Protein 5E2G (pdb70)

Sequence (666 aa):
NADDLRDTVTRQIAPLKQYAIPGAIGIVADGKPYVFDYGVSKQTGKPVTGDTLFEIGSSVSKTLTATLASDAQEGGELSLADPAGKYLPELQGKPFGVVTLLQLGTHTPGGTRDDAGLIRYLDAWRPAYAPGTHRKYSNVAIGLGWWLTAKAHQDFATLEQQRLFPAIGTHTYINVPAARADYAQGYTKDGKPVRTEGLWQPAYGVRTTAADLLRFVQANGIHTAPRLQRAIERTHTGYFRAGPLTQDLIWEQYPYPVALPTLLAGNAPKLFDAVPASAIQPPLAPNPATWINKTGSTGGFSTYVAFVPAKRIGIVLANGNVPIEERVKAAYRILGSLNADDLRDTVTRQIAPLKQYAIPGAIGIVADGKPYVFDYGVSKQTGKPVTGDTLFEIGSSVSKTLTATLASDAQEGGELSLADPAGKYLPELQGKPFGVVTLLQLGTHTPGGTRDDAGLIRYLDAWRPAYAPGTHRKYIGLGWLTAKAHQDFATLEQRLFPAIGTHTYINVPAARADYAQGYTKDGKPVRTEGLWQPAYGVRTTAADLLRFVQANGIHTAPRLQRAIERTHTGYFRAGPLTQDLIWEQYPYPVALPTLLAGNAPKLFDAVPASAIQPPLAPNPATWINKTGSTGGFSTYVAFVPAKRIGIVLANGNVPIEERVKAAYRILGSL

B-factor: mean 28.49, std 15.23, range [10.94, 142.74]

Solvent-accessible surface area: 27175 Å² total

Secondary structure (DSSP, 8-state):
-HHHHHHHHHHHHTT--TT-----EEEEETTEEEEE-----TTT-PPP-TT-BEE-GGGHHHHHHHHHHHHHHTTS--TT-BHHHHSGGGTTSGGGG-BHHHHHTT-SS----HHHHHHHHHH---SS-TTSEE---HHHH--HHHHHH----TTT---SHHHHH----BSS--TT---BPPEE-TTS-EE-----HHHHH--EE-HHHHHHHHHH------HHHHHHHHHTT-EEEEETTEEE-SS-EEEESS--HHHHHHHTS----S-EEEEEEEEEEP--SSEEEEEEEE-SS-EEEEEEEGGGTEEE--BSS---HHHHHHHHHHHHHH-/-HHHHHHHHHHHHTT--TT-----EEEEESS-EEEE-----TTT-PPP-TT-BEE-GGGHHHHHHHHHHHHHHTTS--TT-BGGGTSGGGTTSTGGG-BHHHHHTT-SS----HHHHHHHHHH---SS-TTSEE-----HHHHHH----TTT---SHHHHH----BSS--TT---BPPEE-SS--EE-----HHHHH--EE-HHHHHHHHHH------HHHHHHHHHTT-EEEEETTEEE-SS-EEEESSPPHHHHHHHTS----S-EE-EEEEEEEPP-SSEEEEEEEE-SS-EEEEEEETTTTEEE--BSS---HHHHHHHHHHHHHH-

Nearest PDB structures (foldseek):
  5e2g-assembly1_A  TM=9.999E-01  e=1.727E-62  Burkholderia cenocepacia J2315
  6k8x-assembly1_A  TM=9.722E-01  e=2.130E-38  Klebsiella pneumoniae
  5evi-assembly3_C  TM=9.721E-01  e=1.603E-37  Pseudomonas syringae pv. tomato str. DC3000
  3wrz-assembly3_C  TM=9.687E-01  e=4.717E-36  Chromohalobacter sp. 560
  8fqt-assembly2_A  TM=9.469E-01  e=2.215E-32  Acinetobacter baumannii

Foldseek 3Di:
DVVVLVVLLCVQVVVLCVQPFQWWKWKFALNDIDIDIDGAQPVVRHGQDQQAKFFQAQVLLLLLLLLLLLCVLVVLDDQQQQLCVLVVVCVVALRRRQGLQLLQQQFSADDPDVVVVVVVRRPDDGNGHGPWWHFQDLVSQLSQVSSCSSDHDSQCVLVPRQVLLNHNKHLDQDPVRVNYHWFAASVRHTDDDADVNSRRTRIMGGQVSVNSLVSLCVSPGDPSSSSSSLQQQWFFKDFPLWTTGRNKIKHFPPDDLVSVCVVQDVVSGPTTTIHTDVPIHRRDLRMWIKHWRDDRGKTWIWIDRNVSRMIMIITSHDRDPSSVSVSRVSSVVVD/DLVVLVCLLCVQVVVLVVQPFAWWKWKWDPNDIDMDIDHAPPVPRHGQDQLAKFFFFQVLQLLLQLLLLLCVLVVLDDQCQFCCVLVVLCPVALNRNQGLQLVLQQFSQDDADVVVVSVVSSVDDGPDHGPWWHAQHLSLVSSCSSPHDSQCVCVVRQVLLPHNKHLDHDPVSVSYGWFAASVRDTDDDDDVRSGRGRIIGGFVSVVSVVLLCVVDGDVSSSVSSLQQQWFFKDFPLWTGGSNKIKHFPVDDLVSLDVHQDVVSHDRTTIDTDVVIHRRDLRMWIKDWRDDRGKTKIKIDRNVSRIIMIITRHDSDRSSVSVSRVSSRVVD

Radius of gyration: 29.55 Å; Cα contacts (8 Å, |Δi|>4): 1437; chains: 2; bounding box: 46×76×80 Å

CATH classification: 3.40.710.10

InterPro domains:
  IPR001466 Beta-lactamase-related [PF00144] (38-382)
  IPR001586 Beta-lactamase, class-C active site [PS00336] (85-92)
  IPR012338 Beta-lactamase/transpeptidase-like [G3DSA:3.40.710.10] (28-388)
  IPR012338 Beta-lactamase/transpeptidase-like [SSF56601] (29-385)
  IPR050491 Beta-lactamase AmpC-like [PTHR46825] (3-380)
  IPR058136 Beta-lactamase AmpC [NF033085] (31-385)

Organism: Burkholderia cenocepacia (strain ATCC BAA-245 / DSM 16553 / LMG 16656 / NCTC 13227 / J2315 / CF5610) (NCBI:txid216591)

Structure (mmCIF, N/CA/C/O backbone):
data_5E2G
#
_entry.id   5E2G
#
_cell.length_a   85.965
_cell.length_b   85.965
_cell.length_c   90.399
_cell.angle_alpha   90.00
_cell.angle_beta   90.00
_cell.angle_gamma   120.00
#
_symmetry.space_group_name_H-M   'P 32'
#
loop_
_entity.id
_entity.type
_entity.pdbx_description
1 polymer Beta-lactamase
2 non-polymer 'THIOCYANATE ION'
3 non-polymer 'ACETIC ACID'
4 water water
#
loop_
_atom_site.group_PDB
_atom_site.id
_atom_site.type_symbol
_atom_site.label_atom_id
_atom_site.label_alt_id
_atom_site.label_comp_id
_atom_site.label_asym_id
_atom_site.label_entity_id
_atom_site.label_seq_id
_atom_site.pdbx_PDB_ins_code
_atom_site.Cartn_x
_atom_site.Cartn_y
_atom_site.Cartn_z
_atom_site.occupancy
_atom_site.B_iso_or_equiv
_atom_site.auth_seq_id
_atom_site.auth_comp_id
_atom_site.auth_asym_id
_atom_site.auth_atom_id
_atom_site.pdbx_PDB_model_num
ATOM 1 N N . ASN A 1 2 ? -21.590 36.588 -17.286 1.00 83.79 -1 ASN A N 1
ATOM 2 C CA . ASN A 1 2 ? -21.189 35.224 -16.958 1.00 82.48 -1 ASN A CA 1
ATOM 3 C C . ASN A 1 2 ? -21.558 34.855 -15.533 1.00 75.80 -1 ASN A C 1
ATOM 4 O O . ASN A 1 2 ? -22.467 34.054 -15.305 1.00 74.44 -1 ASN A O 1
ATOM 9 N N . ALA A 1 3 ? -20.824 35.440 -14.579 1.00 69.76 0 ALA A N 1
ATOM 10 C CA . ALA A 1 3 ? -21.110 35.218 -13.167 1.00 58.11 0 ALA A CA 1
ATOM 11 C C . ALA A 1 3 ? -22.567 35.512 -12.844 1.00 56.61 0 ALA A C 1
ATOM 12 O O . ALA A 1 3 ? -23.148 34.867 -11.968 1.00 57.58 0 ALA A O 1
ATOM 14 N N . ASP A 1 4 ? -23.172 36.475 -13.544 1.00 53.40 1 ASP A N 1
ATOM 15 C CA . ASP A 1 4 ? -24.603 36.718 -13.404 1.00 50.20 1 ASP A CA 1
ATOM 16 C C . ASP A 1 4 ? -25.408 35.510 -13.864 1.00 44.39 1 ASP A C 1
ATOM 17 O O . ASP A 1 4 ? -26.204 34.950 -13.102 1.00 44.86 1 ASP A O 1
ATOM 22 N N . ASP A 1 5 ? -25.219 35.103 -15.123 1.00 40.63 2 ASP A N 1
ATOM 23 C CA . ASP A 1 5 ? -25.909 33.923 -15.630 1.00 40.53 2 ASP A CA 1
ATOM 24 C C . ASP A 1 5 ? -25.587 32.700 -14.788 1.00 36.98 2 ASP A C 1
ATOM 25 O O . ASP A 1 5 ? -26.473 31.895 -14.476 1.00 33.78 2 ASP A O 1
ATOM 30 N N . LEU A 1 6 ? -24.318 32.553 -14.406 1.00 34.59 3 LEU A N 1
ATOM 31 C CA . LEU A 1 6 ? -23.921 31.403 -13.610 1.00 33.12 3 LEU A CA 1
ATOM 32 C C . LEU A 1 6 ? -24.608 31.410 -12.253 1.00 32.26 3 LEU A C 1
ATOM 33 O O . LEU A 1 6 ? -25.132 30.382 -11.810 1.00 31.73 3 LEU A O 1
ATOM 38 N N . ARG A 1 7 ? -24.635 32.562 -11.582 1.00 35.50 4 ARG A N 1
ATOM 39 C CA . ARG A 1 7 ? -25.274 32.609 -10.274 1.00 38.54 4 ARG A CA 1
ATOM 40 C C . ARG A 1 7 ? -26.764 32.322 -10.390 1.00 40.52 4 ARG A C 1
ATOM 41 O O . ARG A 1 7 ? -27.327 31.607 -9.553 1.00 41.65 4 ARG A O 1
ATOM 49 N N . ASP A 1 8 ? -27.414 32.853 -11.430 1.00 42.77 5 ASP A N 1
ATOM 50 C CA . ASP A 1 8 ? -28.832 32.574 -11.626 1.00 44.99 5 ASP A CA 1
ATOM 51 C C . ASP A 1 8 ? -29.071 31.085 -11.791 1.00 40.69 5 ASP A C 1
ATOM 52 O O . ASP A 1 8 ? -30.030 30.539 -11.235 1.00 42.03 5 ASP A O 1
ATOM 57 N N . THR A 1 9 ? -28.206 30.412 -12.551 1.00 38.06 6 THR A N 1
ATOM 58 C CA . THR A 1 9 ? -28.347 28.973 -12.742 1.00 38.36 6 THR A CA 1
ATOM 59 C C . THR A 1 9 ? -28.276 28.236 -11.410 1.00 37.47 6 THR A C 1
ATOM 60 O O . THR A 1 9 ? -29.085 27.340 -11.138 1.00 36.50 6 THR A O 1
ATOM 64 N N . VAL A 1 10 ? -27.307 28.598 -10.567 1.00 32.88 7 VAL A N 1
ATOM 65 C CA . VAL A 1 10 ? -27.194 27.959 -9.260 1.00 30.36 7 VAL A CA 1
ATOM 66 C C . VAL A 1 10 ? -28.412 28.288 -8.411 1.00 30.00 7 VAL A C 1
ATOM 67 O O . VAL A 1 10 ? -29.061 27.396 -7.849 1.00 30.50 7 VAL A O 1
ATOM 71 N N . THR A 1 11 ? -28.757 29.575 -8.338 1.00 30.86 8 THR A N 1
ATOM 72 C CA . THR A 1 11 ? -29.830 30.022 -7.456 1.00 33.93 8 THR A CA 1
ATOM 73 C C . THR A 1 11 ? -31.128 29.280 -7.734 1.00 34.91 8 THR A C 1
ATOM 74 O O . THR A 1 11 ? -31.841 28.895 -6.800 1.00 36.07 8 THR A O 1
ATOM 78 N N . ARG A 1 12 ? -31.444 29.053 -9.012 1.00 34.73 9 ARG A N 1
ATOM 79 C CA . ARG A 1 12 ? -32.686 28.374 -9.358 1.00 35.36 9 ARG A CA 1
ATOM 80 C C . ARG A 1 12 ? -32.743 26.958 -8.804 1.00 39.92 9 ARG A C 1
ATOM 81 O O . ARG A 1 12 ? -33.839 26.405 -8.664 1.00 43.11 9 ARG A O 1
ATOM 89 N N . GLN A 1 13 ? -31.596 26.359 -8.479 1.00 38.67 10 GLN A N 1
ATOM 90 C CA . GLN A 1 13 ? -31.588 25.056 -7.825 1.00 34.55 10 GLN A CA 1
ATOM 91 C C . GLN A 1 13 ? -31.516 25.174 -6.307 1.00 36.22 10 GLN A C 1
ATOM 92 O O . GLN A 1 13 ? -32.231 24.464 -5.590 1.00 38.52 10 GLN A O 1
ATOM 98 N N . ILE A 1 14 ? -30.677 26.078 -5.810 1.00 34.57 11 ILE A N 1
ATOM 99 C CA . ILE A 1 14 ? -30.334 26.089 -4.393 1.00 33.31 11 ILE A CA 1
ATOM 100 C C . ILE A 1 14 ? -31.422 26.757 -3.563 1.00 32.13 11 ILE A C 1
ATOM 101 O O . ILE A 1 14 ? -31.730 26.312 -2.450 1.00 28.81 11 ILE A O 1
ATOM 106 N N . ALA A 1 15 ? -32.017 27.830 -4.083 1.00 35.38 12 ALA A N 1
ATOM 107 C CA . ALA A 1 15 ? -33.056 28.534 -3.333 1.00 34.48 12 ALA A CA 1
ATOM 108 C C . ALA A 1 15 ? -34.234 27.637 -2.974 1.00 32.75 12 ALA A C 1
ATOM 109 O O . ALA A 1 15 ? -34.635 27.632 -1.796 1.00 32.06 12 ALA A O 1
ATOM 111 N N . PRO A 1 16 ? -34.824 26.861 -3.893 1.00 35.36 13 PRO A N 1
ATOM 112 C CA . PRO A 1 16 ? -35.915 25.971 -3.466 1.00 35.91 13 PRO A CA 1
ATOM 113 C C . PRO A 1 16 ? -35.433 24.866 -2.557 1.00 36.01 13 PRO A C 1
ATOM 114 O O . PRO A 1 16 ? -36.162 24.458 -1.646 1.00 37.93 13 PRO A O 1
ATOM 118 N N . LEU A 1 17 ? -34.214 24.374 -2.782 1.00 34.46 14 LEU A N 1
ATOM 119 C CA . LEU A 1 17 ? -33.631 23.377 -1.893 1.00 32.78 14 LEU A CA 1
ATOM 120 C C . LEU A 1 17 ? -33.562 23.889 -0.461 1.00 31.79 14 LEU A C 1
ATOM 121 O O . LEU A 1 17 ? -34.014 23.222 0.477 1.00 33.70 14 LEU A O 1
ATOM 134 N N . LYS A 1 19 ? -35.163 26.199 0.677 1.00 35.09 16 LYS A N 1
ATOM 135 C CA . LYS A 1 19 ? -36.544 26.448 1.064 1.00 37.76 16 LYS A CA 1
ATOM 136 C C . LYS A 1 19 ? -37.189 25.181 1.611 1.00 37.00 16 LYS A C 1
ATOM 137 O O . LYS A 1 19 ? -37.646 25.142 2.759 1.00 37.36 16 LYS A O 1
ATOM 143 N N . GLN A 1 20 ? -37.208 24.120 0.806 1.00 36.80 17 GLN A N 1
ATOM 144 C CA . GLN A 1 20 ? -37.949 22.925 1.190 1.00 35.71 17 GLN A CA 1
ATOM 145 C C . GLN A 1 20 ? -37.347 22.236 2.403 1.00 33.56 17 GLN A C 1
ATOM 146 O O . GLN A 1 20 ? -38.077 21.620 3.187 1.00 35.55 17 GLN A O 1
ATOM 152 N N . TYR A 1 21 ? -36.032 22.310 2.570 1.00 31.20 18 TYR A N 1
ATOM 153 C CA . TYR A 1 21 ? -35.360 21.621 3.657 1.00 27.20 18 TYR A CA 1
ATOM 154 C C . TYR A 1 21 ? -34.917 22.561 4.760 1.00 30.99 18 TYR A C 1
ATOM 155 O O . TYR A 1 21 ? -34.313 22.105 5.735 1.00 32.89 18 TYR A O 1
ATOM 164 N N . ALA A 1 22 ? -35.236 23.850 4.646 1.00 33.57 19 ALA A N 1
ATOM 165 C CA . ALA A 1 22 ? -34.968 24.822 5.700 1.00 34.91 19 ALA A CA 1
ATOM 166 C C . ALA A 1 22 ? -33.488 24.825 6.062 1.00 34.90 19 ALA A C 1
ATOM 167 O O . ALA A 1 22 ? -33.108 24.679 7.223 1.00 37.66 19 ALA A O 1
ATOM 169 N N . ILE A 1 23 ? -32.647 24.958 5.046 1.00 34.37 20 ILE A N 1
ATOM 170 C CA . ILE A 1 23 ? -31.206 25.089 5.234 1.00 32.21 20 ILE A CA 1
ATOM 171 C C . ILE A 1 23 ? -30.908 26.565 5.478 1.00 35.80 20 ILE A C 1
ATOM 172 O O . ILE A 1 23 ? -31.197 27.392 4.597 1.00 37.59 20 ILE A O 1
ATOM 177 N N . PRO A 1 24 ? -30.376 26.939 6.646 1.00 35.56 21 PRO A N 1
ATOM 178 C CA . PRO A 1 24 ? -30.054 28.358 6.877 1.00 32.26 21 PRO A CA 1
ATOM 179 C C . PRO A 1 24 ? -29.071 28.920 5.869 1.00 28.10 21 PRO A C 1
ATOM 180 O O . PRO A 1 24 ? -29.206 30.081 5.463 1.00 27.43 21 PRO A O 1
ATOM 184 N N . GLY A 1 25 ? -28.102 28.125 5.434 1.00 26.82 22 GLY A N 1
ATOM 185 C CA . GLY A 1 25 ? -27.080 28.639 4.549 1.00 29.65 22 GLY A CA 1
ATOM 186 C C . GLY A 1 25 ? -26.454 27.552 3.710 1.00 22.55 22 GLY A C 1
ATOM 187 O O . GLY A 1 25 ? -26.466 26.368 4.061 1.00 21.87 22 GLY A O 1
ATOM 196 N N . ALA A 1 27 ? -22.928 27.230 0.736 1.00 20.29 24 ALA A N 1
ATOM 197 C CA . ALA A 1 27 ? -21.869 27.791 -0.083 1.00 23.71 24 ALA A CA 1
ATOM 198 C C . ALA A 1 27 ? -21.666 26.865 -1.270 1.00 21.41 24 ALA A C 1
ATOM 199 O O . ALA A 1 27 ? -21.551 25.647 -1.096 1.00 19.06 24 ALA A O 1
ATOM 201 N N . ILE A 1 28 ? -21.662 27.439 -2.470 1.00 22.90 25 ILE A N 1
ATOM 202 C CA . ILE A 1 28 ? -21.595 26.684 -3.715 1.00 22.85 25 ILE A CA 1
ATOM 203 C C . ILE A 1 28 ? -20.334 27.101 -4.449 1.00 23.25 25 ILE A C 1
ATOM 204 O O . ILE A 1 28 ? -20.140 28.290 -4.724 1.00 28.23 25 ILE A O 1
ATOM 209 N N . GLY A 1 29 ? -19.491 26.134 -4.780 1.00 22.71 26 GLY A N 1
ATOM 210 C CA . GLY A 1 29 ? -18.309 26.364 -5.596 1.00 20.74 26 GLY A CA 1
ATOM 211 C C . GLY A 1 29 ? -18.518 25.753 -6.970 1.00 20.52 26 GLY A C 1
ATOM 212 O O . GLY A 1 29 ? -19.003 24.626 -7.084 1.00 20.70 26 GLY A O 1
ATOM 213 N N . ILE A 1 30 ? -18.152 26.506 -8.010 1.00 22.27 27 ILE A N 1
ATOM 214 C CA . ILE A 1 30 ? -18.293 26.083 -9.400 1.00 24.51 27 ILE A CA 1
ATOM 215 C C . ILE A 1 30 ? -16.969 26.299 -10.122 1.00 23.77 27 ILE A C 1
ATOM 216 O O . ILE A 1 30 ? -16.385 27.383 -10.046 1.00 24.42 27 ILE A O 1
ATOM 221 N N . VAL A 1 31 ? -16.504 25.272 -10.825 1.00 23.52 28 VAL A N 1
ATOM 222 C CA . VAL A 1 31 ? -15.460 25.402 -11.835 1.00 24.29 28 VAL A CA 1
ATOM 223 C C . VAL A 1 31 ? -16.148 25.354 -13.190 1.00 29.02 28 VAL A C 1
ATOM 224 O O . VAL A 1 31 ? -16.766 24.345 -13.547 1.00 28.04 28 VAL A O 1
ATOM 228 N N . ALA A 1 32 ? -16.068 26.448 -13.934 1.00 32.27 29 ALA A N 1
ATOM 229 C CA . ALA A 1 32 ? -16.699 26.550 -15.244 1.00 31.39 29 ALA A CA 1
ATOM 230 C C . ALA A 1 32 ? -15.586 26.854 -16.234 1.00 34.11 29 ALA A C 1
ATOM 231 O O . ALA A 1 32 ? -15.076 27.978 -16.272 1.00 33.40 29 ALA A O 1
ATOM 233 N N . ASP A 1 33 ? -15.198 25.837 -17.007 1.00 39.68 30 ASP A N 1
ATOM 234 C CA . ASP A 1 33 ? -14.066 25.928 -17.928 1.00 46.13 30 ASP A CA 1
ATOM 235 C C . ASP A 1 33 ? -12.783 26.303 -17.185 1.00 42.22 30 ASP A C 1
ATOM 236 O O . ASP A 1 33 ? -12.002 27.139 -17.637 1.00 42.28 30 ASP A O 1
ATOM 241 N N . GLY A 1 34 ? -12.559 25.676 -16.029 1.00 38.43 31 GLY A N 1
ATOM 242 C CA . GLY A 1 34 ? -11.394 25.969 -15.220 1.00 38.69 31 GLY A CA 1
ATOM 243 C C . GLY A 1 34 ? -11.498 27.212 -14.360 1.00 42.12 31 GLY A C 1
ATOM 244 O O . GLY A 1 34 ? -10.647 27.410 -13.483 1.00 48.15 31 GLY A O 1
ATOM 245 N N . LYS A 1 35 ? -12.495 28.057 -14.578 1.00 38.55 32 LYS A N 1
ATOM 246 C CA . LYS A 1 35 ? -12.657 29.255 -13.766 1.00 36.68 32 LYS A CA 1
ATOM 247 C C . LYS A 1 35 ? -13.427 28.920 -12.496 1.00 28.20 32 LYS A C 1
ATOM 248 O O . LYS A 1 35 ? -14.524 28.366 -12.574 1.00 30.35 32 LYS A O 1
ATOM 254 N N . PRO A 1 36 ? -12.896 29.238 -11.323 1.00 25.21 33 PRO A N 1
ATOM 255 C CA . PRO A 1 36 ? -13.642 29.013 -10.082 1.00 24.17 33 PRO A CA 1
ATOM 256 C C . PRO A 1 36 ? -14.583 30.159 -9.746 1.00 27.99 33 PRO A C 1
ATOM 257 O O . PRO A 1 36 ? -14.331 31.318 -10.070 1.00 33.74 33 PRO A O 1
ATOM 261 N N . TYR A 1 37 ? -15.682 29.810 -9.079 1.00 27.13 34 TYR A N 1
ATOM 262 C CA . TYR A 1 37 ? -16.660 30.764 -8.568 1.00 24.51 34 TYR A CA 1
ATOM 263 C C . TYR A 1 37 ? -17.219 30.213 -7.269 1.00 24.17 34 TYR A C 1
ATOM 264 O O . TYR A 1 37 ? -17.422 29.004 -7.145 1.00 22.66 34 TYR A O 1
ATOM 273 N N . VAL A 1 38 ? -17.482 31.090 -6.309 1.00 22.40 35 VAL A N 1
ATOM 274 C CA . VAL A 1 38 ? -18.139 30.690 -5.073 1.00 21.88 35 VAL A CA 1
ATOM 275 C C . VAL A 1 38 ? -19.336 31.597 -4.851 1.00 22.92 35 VAL A C 1
ATOM 276 O O . VAL A 1 38 ? -19.210 32.823 -4.912 1.00 23.95 35 VAL A O 1
ATOM 280 N N . PHE A 1 39 ? -20.491 30.989 -4.601 1.00 22.73 36 PHE A N 1
ATOM 281 C CA . PHE A 1 39 ? -21.749 31.696 -4.405 1.00 23.74 36 PHE A CA 1
ATOM 282 C C . PHE A 1 39 ? -22.290 31.351 -3.026 1.00 25.07 36 PHE A C 1
ATOM 283 O O . PHE A 1 39 ? -22.573 30.180 -2.748 1.00 23.43 36 PHE A O 1
ATOM 291 N N . ASP A 1 40 ? -22.433 32.361 -2.169 1.00 24.63 37 ASP A N 1
ATOM 292 C CA . ASP A 1 40 ? -22.862 32.160 -0.792 1.00 25.02 37 ASP A CA 1
ATOM 293 C C . ASP A 1 40 ? -24.343 32.482 -0.652 1.00 24.99 37 ASP A C 1
ATOM 294 O O . ASP A 1 40 ? -24.856 33.394 -1.306 1.00 32.97 37 ASP A O 1
ATOM 299 N N . TYR A 1 41 ? -25.027 31.728 0.206 1.00 24.66 38 TYR A N 1
ATOM 300 C CA . TYR A 1 41 ? -26.456 31.907 0.427 1.00 27.25 38 TYR A CA 1
ATOM 301 C C . TYR A 1 41 ? -26.781 31.822 1.911 1.00 28.19 38 TYR A C 1
ATOM 302 O O . TYR A 1 41 ? -26.251 30.966 2.623 1.00 27.97 38 TYR A O 1
ATOM 311 N N . GLY A 1 42 ? -27.661 32.699 2.376 1.00 27.02 39 GLY A N 1
ATOM 312 C CA . GLY A 1 42 ? -28.201 32.525 3.708 1.00 31.25 39 GLY A CA 1
ATOM 313 C C . GLY A 1 42 ? -27.200 32.834 4.811 1.00 31.05 39 GLY A C 1
ATOM 314 O O . GLY A 1 42 ? -26.321 33.686 4.668 1.00 27.38 39 GLY A O 1
ATOM 315 N N . VAL A 1 43 ? -27.345 32.117 5.932 1.00 31.37 40 VAL A N 1
ATOM 316 C CA . VAL A 1 43 ? -26.739 32.505 7.202 1.00 33.23 40 VAL A CA 1
ATOM 317 C C . VAL A 1 43 ? -26.019 31.326 7.853 1.00 32.82 40 VAL A C 1
ATOM 318 O O . VAL A 1 43 ? -26.385 30.161 7.665 1.00 30.34 40 VAL A O 1
ATOM 330 N N . SER A 1 45 ? -25.646 30.823 11.211 1.00 29.91 42 SER A N 1
ATOM 331 C CA . SER A 1 45 ? -26.179 30.452 12.518 1.00 36.12 42 SER A CA 1
ATOM 332 C C . SER A 1 45 ? -27.501 31.167 12.753 1.00 40.10 42 SER A C 1
ATOM 333 O O . SER A 1 45 ? -27.561 32.396 12.677 1.00 42.60 42 SER A O 1
ATOM 336 N N . LYS A 1 46 ? -28.548 30.396 13.062 1.00 42.35 43 LYS A N 1
ATOM 337 C CA . LYS A 1 46 ? -29.878 30.957 13.288 1.00 43.53 43 LYS A CA 1
ATOM 338 C C . LYS A 1 46 ? -29.933 31.841 14.521 1.00 46.40 43 LYS A C 1
ATOM 339 O O . LYS A 1 46 ? -30.819 32.696 14.624 1.00 48.63 43 LYS A O 1
ATOM 345 N N . GLN A 1 47 ? -29.022 31.646 15.465 1.00 49.64 44 GLN A N 1
ATOM 346 C CA . GLN A 1 47 ? -29.050 32.448 16.679 1.00 55.13 44 GLN A CA 1
ATOM 347 C C . GLN A 1 47 ? -28.346 33.781 16.485 1.00 56.73 44 GLN A C 1
ATOM 348 O O . GLN A 1 47 ? -28.756 34.787 17.076 1.00 60.78 44 GLN A O 1
ATOM 354 N N . THR A 1 48 ? -27.311 33.817 15.646 1.00 53.54 45 THR A N 1
ATOM 355 C CA . THR A 1 48 ? -26.553 35.036 15.398 1.00 51.43 45 THR A CA 1
ATOM 356 C C . THR A 1 48 ? -26.796 35.646 14.025 1.00 45.82 45 THR A C 1
ATOM 357 O O . THR A 1 48 ? -26.313 36.754 13.771 1.00 46.91 45 THR A O 1
ATOM 361 N N . GLY A 1 49 ? -27.493 34.951 13.127 1.00 39.27 46 GLY A N 1
ATOM 362 C CA . GLY A 1 49 ? -27.873 35.517 11.846 1.00 38.70 46 GLY A CA 1
ATOM 363 C C . GLY A 1 49 ? -26.731 35.993 10.970 1.00 36.76 46 GLY A C 1
ATOM 364 O O . GLY A 1 49 ? -26.957 36.709 9.991 1.00 39.08 46 GLY A O 1
ATOM 365 N N . LYS A 1 50 ? -25.511 35.601 11.307 1.00 35.07 47 LYS A N 1
ATOM 366 C CA . LYS A 1 50 ? -24.342 36.016 10.539 1.00 37.01 47 LYS A CA 1
ATOM 367 C C . LYS A 1 50 ? -24.337 35.331 9.172 1.00 30.87 47 LYS A C 1
ATOM 368 O O . LYS A 1 50 ? -24.554 34.117 9.092 1.00 30.04 47 LYS A O 1
ATOM 374 N N . PRO A 1 51 ? -24.101 36.062 8.086 1.00 30.38 48 PRO A N 1
ATOM 375 C CA . PRO A 1 51 ? -24.257 35.481 6.750 1.00 29.86 48 PRO A CA 1
ATOM 376 C C . PRO A 1 51 ? -23.074 34.616 6.347 1.00 31.08 48 PRO A C 1
ATOM 377 O O . PRO A 1 51 ? -21.954 34.759 6.841 1.00 31.86 48 PRO A O 1
ATOM 381 N N . VAL A 1 52 ? -23.350 33.710 5.411 1.00 26.03 49 VAL A N 1
ATOM 382 C CA . VAL A 1 52 ? -22.300 32.880 4.849 1.00 24.73 49 VAL A CA 1
ATOM 383 C C . VAL A 1 52 ? -21.393 33.753 3.996 1.00 29.59 49 VAL A C 1
ATOM 384 O O . VAL A 1 52 ? -21.861 34.471 3.103 1.00 29.93 49 VAL A O 1
ATOM 388 N N . THR A 1 53 ? -20.092 33.717 4.286 1.00 30.00 50 THR A N 1
ATOM 389 C CA . THR A 1 53 ? -19.110 34.501 3.545 1.00 32.15 50 THR A CA 1
ATOM 390 C C . THR A 1 53 ? -17.999 33.604 3.022 1.00 30.58 50 THR A C 1
ATOM 391 O O . THR A 1 53 ? -18.094 32.376 3.109 1.00 30.33 50 THR A O 1
ATOM 395 N N . GLY A 1 54 ? -16.935 34.213 2.495 1.00 31.26 51 GLY A N 1
ATOM 396 C CA . GLY A 1 54 ? -15.849 33.436 1.923 1.00 31.27 51 GLY A CA 1
ATOM 397 C C . GLY A 1 54 ? -15.133 32.529 2.909 1.00 28.00 51 GLY A C 1
ATOM 398 O O . GLY A 1 54 ? -14.564 31.509 2.512 1.00 27.92 51 GLY A O 1
ATOM 399 N N . ASP A 1 55 ? -15.149 32.873 4.192 1.00 22.49 52 ASP A N 1
ATOM 400 C CA . ASP A 1 55 ? -14.360 32.153 5.182 1.00 28.09 52 ASP A CA 1
ATOM 401 C C . ASP A 1 55 ? -15.185 31.220 6.056 1.00 25.98 52 ASP A C 1
ATOM 402 O O . ASP A 1 55 ? -14.619 30.565 6.937 1.00 24.32 52 ASP A O 1
ATOM 407 N N . THR A 1 56 ? -16.496 31.142 5.829 1.00 21.61 53 THR A N 1
ATOM 408 C CA . THR A 1 56 ? -17.375 30.310 6.642 1.00 21.37 53 THR A CA 1
ATOM 409 C C . THR A 1 56 ? -16.999 28.835 6.532 1.00 20.15 53 THR A C 1
ATOM 410 O O . THR A 1 56 ? -16.827 28.308 5.430 1.00 22.52 53 THR A O 1
ATOM 414 N N . LEU A 1 57 ? -16.889 28.165 7.677 1.00 25.40 54 LEU A N 1
ATOM 415 C CA . LEU A 1 57 ? -16.462 26.768 7.737 1.00 24.20 54 LEU A CA 1
ATOM 416 C C . LEU A 1 57 ? -17.665 25.834 7.839 1.00 24.69 54 LEU A C 1
ATOM 417 O O . LEU A 1 57 ? -18.580 26.072 8.639 1.00 25.05 54 LEU A O 1
ATOM 422 N N . PHE A 1 58 ? -17.651 24.771 7.030 1.00 22.57 55 PHE A N 1
ATOM 423 C CA . PHE A 1 58 ? -18.638 23.703 7.063 1.00 20.89 55 PHE A CA 1
ATOM 424 C C . PHE A 1 58 ? -17.944 22.374 7.340 1.00 20.62 55 PHE A C 1
ATOM 425 O O . PHE A 1 58 ? -16.807 22.157 6.914 1.00 20.54 55 PHE A O 1
ATOM 433 N N . GLU A 1 59 ? -18.633 21.483 8.056 1.00 20.46 56 GLU A N 1
ATOM 434 C CA . GLU A 1 59 ? -18.181 20.102 8.190 1.00 16.10 56 GLU A CA 1
ATOM 435 C C . GLU A 1 59 ? -18.576 19.326 6.938 1.00 15.50 56 GLU A C 1
ATOM 436 O O . GLU A 1 59 ? -19.745 19.330 6.542 1.00 16.80 56 GLU A O 1
ATOM 442 N N . ILE A 1 60 ? -17.608 18.653 6.315 1.00 19.42 57 ILE A N 1
ATOM 443 C CA . ILE A 1 60 ? -17.866 17.953 5.061 1.00 19.01 57 ILE A CA 1
ATOM 444 C C . ILE A 1 60 ? -18.041 16.450 5.265 1.00 17.14 57 ILE A C 1
ATOM 445 O O . ILE A 1 60 ? -18.140 15.706 4.286 1.00 16.29 57 ILE A O 1
ATOM 450 N N . GLY A 1 61 ? -18.107 15.988 6.508 1.00 18.82 58 GLY A N 1
ATOM 451 C CA . GLY A 1 61 ? -18.383 14.577 6.743 1.00 19.36 58 GLY A CA 1
ATOM 452 C C . GLY A 1 61 ? -17.396 13.671 6.025 1.00 19.90 58 GLY A C 1
ATOM 453 O O . GLY A 1 61 ? -16.180 13.895 6.046 1.00 19.38 58 GLY A O 1
ATOM 454 N N A SER A 1 62 ? -17.924 12.640 5.357 0.42 19.37 59 SER A N 1
ATOM 455 N N B SER A 1 62 ? -17.934 12.647 5.357 0.58 19.41 59 SER A N 1
ATOM 456 C CA A SER A 1 62 ? -17.092 11.621 4.725 0.42 18.43 59 SER A CA 1
ATOM 457 C CA B SER A 1 62 ? -17.122 11.622 4.713 0.58 18.40 59 SER A CA 1
ATOM 458 C C A SER A 1 62 ? -16.342 12.123 3.502 0.42 15.40 59 SER A C 1
ATOM 459 C C B SER A 1 62 ? -16.339 12.130 3.514 0.58 15.32 59 SER A C 1
ATOM 460 O O A SER A 1 62 ? -15.510 11.386 2.971 0.42 16.03 59 SER A O 1
ATOM 461 O O B SER A 1 62 ? -15.477 11.405 3.012 0.58 16.14 59 SER A O 1
ATOM 466 N N . VAL A 1 63 ? -16.610 13.343 3.034 1.00 14.70 60 VAL A N 1
ATOM 467 C CA . VAL A 1 63 ? -15.752 13.911 2.006 1.00 14.79 60 VAL A CA 1
ATOM 468 C C . VAL A 1 63 ? -14.345 14.107 2.564 1.00 14.93 60 VAL A C 1
ATOM 469 O O . VAL A 1 63 ? -13.372 14.141 1.804 1.00 14.71 60 VAL A O 1
ATOM 473 N N . SER A 1 64 ? -14.213 14.202 3.893 1.00 17.28 61 SER A N 1
ATOM 474 C CA . SER A 1 64 ? -12.898 14.179 4.530 1.00 17.38 61 SER A CA 1
ATOM 475 C C . SER A 1 64 ? -12.052 13.023 4.015 1.00 13.95 61 SER A C 1
ATOM 476 O O . SER A 1 64 ? -10.852 13.175 3.787 1.00 15.09 61 SER A O 1
ATOM 479 N N . LYS A 1 65 ? -12.671 11.863 3.806 1.00 14.59 62 LYS A N 1
ATOM 480 C CA . LYS A 1 65 ? -11.941 10.675 3.382 1.00 17.03 62 LYS A CA 1
ATOM 481 C C . LYS A 1 65 ? -11.281 10.837 2.014 1.00 14.05 62 LYS A C 1
ATOM 482 O O . LYS A 1 65 ? -10.338 10.102 1.708 1.00 13.05 62 LYS A O 1
ATOM 488 N N . THR A 1 66 ? -11.749 11.766 1.175 1.00 13.32 63 THR A N 1
ATOM 489 C CA . THR A 1 66 ? -11.047 11.984 -0.084 1.00 14.41 63 THR A CA 1
ATOM 490 C C . THR A 1 66 ? -9.677 12.602 0.155 1.00 17.31 63 THR A C 1
ATOM 491 O O . THR A 1 66 ? -8.735 12.315 -0.590 1.00 17.68 63 THR A O 1
ATOM 495 N N . LEU A 1 67 ? -9.539 13.428 1.200 1.00 15.18 64 LEU A N 1
ATOM 496 C CA . LEU A 1 67 ? -8.241 14.025 1.499 1.00 15.36 64 LEU A CA 1
ATOM 497 C C . LEU A 1 67 ? -7.317 13.019 2.161 1.00 14.22 64 LEU A C 1
ATOM 498 O O . LEU A 1 67 ? -6.119 12.979 1.862 1.00 14.73 64 LEU A O 1
ATOM 503 N N . THR A 1 68 ? -7.867 12.195 3.052 1.00 15.91 65 THR A N 1
ATOM 504 C CA . THR A 1 68 ? -7.110 11.080 3.608 1.00 17.66 65 THR A CA 1
ATOM 505 C C . THR A 1 68 ? -6.598 10.156 2.507 1.00 16.37 65 THR A C 1
ATOM 506 O O . THR A 1 68 ? -5.431 9.752 2.517 1.00 15.35 65 THR A O 1
ATOM 510 N N . ALA A 1 69 ? -7.461 9.810 1.546 1.00 15.15 66 ALA A N 1
ATOM 511 C CA . ALA A 1 69 ? -7.032 8.970 0.431 1.00 13.98 66 ALA A CA 1
ATOM 512 C C . ALA A 1 69 ? -5.895 9.620 -0.347 1.00 15.07 66 ALA A C 1
ATOM 513 O O . ALA A 1 69 ? -4.964 8.939 -0.786 1.00 14.42 66 ALA A O 1
ATOM 515 N N . THR A 1 70 ? -5.953 10.940 -0.529 1.00 17.29 67 THR A N 1
ATOM 516 C CA . THR A 1 70 ? -4.888 11.631 -1.242 1.00 11.51 67 THR A CA 1
ATOM 517 C C . THR A 1 70 ? -3.572 11.524 -0.490 1.00 14.58 67 THR A C 1
ATOM 518 O O . THR A 1 70 ? -2.515 11.312 -1.096 1.00 16.09 67 THR A O 1
ATOM 522 N N . LEU A 1 71 ? -3.619 11.670 0.835 1.00 15.30 68 LEU A N 1
ATOM 523 C CA . LEU A 1 71 ? -2.416 11.532 1.648 1.00 15.78 68 LEU A CA 1
ATOM 524 C C . LEU A 1 71 ? -1.820 10.135 1.519 1.00 16.17 68 LEU A C 1
ATOM 525 O O . LEU A 1 71 ? -0.601 9.981 1.362 1.00 14.01 68 LEU A O 1
ATOM 530 N N . ALA A 1 72 ? -2.672 9.103 1.584 1.00 15.66 69 ALA A N 1
ATOM 531 C CA . ALA A 1 72 ? -2.203 7.728 1.453 1.00 14.16 69 ALA A CA 1
ATOM 532 C C . ALA A 1 72 ? -1.627 7.487 0.072 1.00 15.15 69 ALA A C 1
ATOM 533 O O . ALA A 1 72 ? -0.622 6.785 -0.079 1.00 17.88 69 ALA A O 1
ATOM 535 N N . SER A 1 73 ? -2.257 8.068 -0.947 1.00 14.40 70 SER A N 1
ATOM 536 C CA . SER A 1 73 ? -1.750 7.986 -2.308 1.00 13.77 70 SER A CA 1
ATOM 537 C C . SER A 1 73 ? -0.390 8.663 -2.419 1.00 17.57 70 SER A C 1
ATOM 538 O O . SER A 1 73 ? 0.504 8.176 -3.122 1.00 18.82 70 SER A O 1
ATOM 541 N N . ASP A 1 74 ? -0.200 9.770 -1.705 1.00 17.39 71 ASP A N 1
ATOM 542 C CA . ASP A 1 74 ? 1.098 10.431 -1.738 1.00 20.05 71 ASP A CA 1
ATOM 543 C C . ASP A 1 74 ? 2.178 9.584 -1.072 1.00 23.62 71 ASP A C 1
ATOM 544 O O . ASP A 1 74 ? 3.280 9.440 -1.612 1.00 27.38 71 ASP A O 1
ATOM 549 N N . ALA A 1 75 ? 1.892 9.041 0.115 1.00 21.09 72 ALA A N 1
ATOM 550 C CA . ALA A 1 75 ? 2.814 8.099 0.741 1.00 19.23 72 ALA A CA 1
ATOM 551 C C . ALA A 1 75 ? 3.180 6.968 -0.212 1.00 20.99 72 ALA A C 1
ATOM 552 O O . ALA A 1 75 ? 4.354 6.604 -0.336 1.00 21.48 72 ALA A O 1
ATOM 554 N N . GLN A 1 76 ? 2.187 6.405 -0.903 1.00 21.40 73 GLN A N 1
ATOM 555 C CA . GLN A 1 76 ? 2.469 5.349 -1.866 1.00 17.83 73 GLN A CA 1
ATOM 556 C C . GLN A 1 76 ? 3.415 5.850 -2.945 1.00 20.71 73 GLN A C 1
ATOM 557 O O . GLN A 1 76 ? 4.356 5.146 -3.331 1.00 19.55 73 GLN A O 1
ATOM 563 N N . GLU A 1 77 ? 3.199 7.087 -3.414 1.00 21.10 74 GLU A N 1
ATOM 564 C CA . GLU A 1 77 ? 4.033 7.649 -4.474 1.00 25.27 74 GLU A CA 1
ATOM 565 C C . GLU A 1 77 ? 5.468 7.835 -4.014 1.00 26.43 74 GLU A C 1
ATOM 566 O O . GLU A 1 77 ? 6.398 7.754 -4.825 1.00 30.79 74 GLU A O 1
ATOM 572 N N . GLY A 1 78 ? 5.672 8.100 -2.733 1.00 22.28 75 GLY A N 1
ATOM 573 C CA . GLY A 1 78 ? 7.014 8.240 -2.215 1.00 23.14 75 GLY A CA 1
ATOM 574 C C . GLY A 1 78 ? 7.631 6.965 -1.694 1.00 19.56 75 GLY A C 1
ATOM 575 O O . GLY A 1 78 ? 8.690 7.010 -1.061 1.00 21.71 75 GLY A O 1
ATOM 576 N N . GLY A 1 79 ? 7.000 5.825 -1.938 1.00 18.32 76 GLY A N 1
ATOM 577 C CA . GLY A 1 79 ? 7.530 4.559 -1.479 1.00 18.62 76 GLY A CA 1
ATOM 578 C C . GLY A 1 79 ? 7.406 4.314 0.003 1.00 21.15 76 GLY A C 1
ATOM 579 O O . GLY A 1 79 ? 7.994 3.353 0.506 1.00 23.93 76 GLY A O 1
ATOM 580 N N . GLU A 1 80 ? 6.664 5.151 0.728 1.00 20.52 77 GLU A N 1
ATOM 581 C CA . GLU A 1 80 ? 6.566 4.965 2.166 1.00 18.02 77 GLU A CA 1
ATOM 582 C C . GLU A 1 80 ? 5.559 3.895 2.532 1.00 16.15 77 GLU A C 1
ATOM 583 O O . GLU A 1 80 ? 5.613 3.367 3.647 1.00 18.22 77 GLU A O 1
ATOM 589 N N . LEU A 1 81 ? 4.657 3.558 1.613 1.00 18.11 78 LEU A N 1
ATOM 590 C CA . LEU A 1 81 ? 3.745 2.443 1.805 1.00 17.99 78 LEU A CA 1
ATOM 591 C C . LEU A 1 81 ? 3.359 1.873 0.450 1.00 16.99 78 LEU A C 1
ATOM 592 O O . LEU A 1 81 ? 3.585 2.480 -0.598 1.00 16.94 78 LEU A O 1
ATOM 597 N N . SER A 1 82 ? 2.759 0.691 0.497 1.00 18.63 79 SER A N 1
ATOM 598 C CA . SER A 1 82 ? 2.028 0.120 -0.621 1.00 20.67 79 SER A CA 1
ATOM 599 C C . SER A 1 82 ? 0.572 -0.033 -0.210 1.00 16.85 79 SER A C 1
ATOM 600 O O . SER A 1 82 ? 0.282 -0.398 0.931 1.00 16.53 79 SER A O 1
ATOM 603 N N . LEU A 1 83 ? -0.346 0.277 -1.125 1.00 15.97 80 LEU A N 1
ATOM 604 C CA . LEU A 1 83 ? -1.753 0.027 -0.835 1.00 17.66 80 LEU A CA 1
ATOM 605 C C . LEU A 1 83 ? -2.027 -1.451 -0.599 1.00 20.51 80 LEU A C 1
ATOM 606 O O . LEU A 1 83 ? -3.014 -1.792 0.063 1.00 22.52 80 LEU A O 1
ATOM 611 N N . ALA A 1 84 ? -1.171 -2.329 -1.113 1.00 13.77 81 ALA A N 1
ATOM 612 C CA . ALA A 1 84 ? -1.281 -3.756 -0.865 1.00 19.72 81 ALA A CA 1
ATOM 613 C C . ALA A 1 84 ? -0.706 -4.173 0.482 1.00 21.43 81 ALA A C 1
ATOM 614 O O . ALA A 1 84 ? -0.787 -5.356 0.827 1.00 23.56 81 ALA A O 1
ATOM 616 N N . ASP A 1 85 ? -0.137 -3.248 1.246 1.00 18.52 82 ASP A N 1
ATOM 617 C CA . ASP A 1 85 ? 0.397 -3.594 2.554 1.00 18.50 82 ASP A CA 1
ATOM 618 C C . ASP A 1 85 ? -0.726 -4.045 3.486 1.00 20.13 82 ASP A C 1
ATOM 619 O O . ASP A 1 85 ? -1.810 -3.446 3.487 1.00 22.16 82 ASP A O 1
ATOM 624 N N . PRO A 1 86 ? -0.502 -5.077 4.300 1.00 17.21 83 PRO A N 1
ATOM 625 C CA . PRO A 1 86 ? -1.495 -5.457 5.305 1.00 19.34 83 PRO A CA 1
ATOM 626 C C . PRO A 1 86 ? -1.417 -4.541 6.510 1.00 24.67 83 PRO A C 1
ATOM 627 O O . PRO A 1 86 ? -0.356 -4.010 6.847 1.00 25.98 83 PRO A O 1
ATOM 631 N N . ALA A 1 87 ? -2.569 -4.349 7.156 1.00 22.66 84 ALA A N 1
ATOM 632 C CA . ALA A 1 87 ? -2.596 -3.537 8.366 1.00 19.15 84 ALA A CA 1
ATOM 633 C C . ALA A 1 87 ? -1.595 -4.051 9.384 1.00 22.60 84 ALA A C 1
ATOM 634 O O . ALA A 1 87 ? -0.968 -3.260 10.096 1.00 26.28 84 ALA A O 1
ATOM 636 N N . GLY A 1 88 ? -1.417 -5.375 9.452 1.00 22.18 85 GLY A N 1
ATOM 637 C CA . GLY A 1 88 ? -0.482 -5.975 10.388 1.00 18.27 85 GLY A CA 1
ATOM 638 C C . GLY A 1 88 ? 0.958 -5.558 10.180 1.00 23.81 85 GLY A C 1
ATOM 639 O O . GLY A 1 88 ? 1.777 -5.721 11.089 1.00 24.92 85 GLY A O 1
ATOM 640 N N . LYS A 1 89 ? 1.292 -5.022 9.002 1.00 22.64 86 LYS A N 1
ATOM 641 C CA . LYS A 1 89 ? 2.635 -4.487 8.791 1.00 21.43 86 LYS A CA 1
ATOM 642 C C . LYS A 1 89 ? 2.918 -3.321 9.727 1.00 20.70 86 LYS A C 1
ATOM 643 O O . LYS A 1 89 ? 4.032 -3.189 10.244 1.00 22.85 86 LYS A O 1
ATOM 649 N N . TYR A 1 90 ? 1.924 -2.461 9.952 1.00 18.91 87 TYR A N 1
ATOM 650 C CA . TYR A 1 90 ? 2.091 -1.265 10.765 1.00 20.38 87 TYR A CA 1
ATOM 651 C C . TYR A 1 90 ? 1.572 -1.425 12.190 1.00 28.06 87 TYR A C 1
ATOM 652 O O . TYR A 1 90 ? 1.997 -0.674 13.074 1.00 32.21 87 TYR A O 1
ATOM 661 N N . LEU A 1 91 ? 0.684 -2.387 12.435 1.00 23.95 88 LEU A N 1
ATOM 662 C CA . LEU A 1 91 ? 0.245 -2.756 13.779 1.00 26.93 88 LEU A CA 1
ATOM 663 C C . LEU A 1 91 ? 0.684 -4.191 14.008 1.00 27.12 88 LEU A C 1
ATOM 664 O O . LEU A 1 91 ? -0.076 -5.132 13.747 1.00 29.74 88 LEU A O 1
ATOM 669 N N . PRO A 1 92 ? 1.900 -4.408 14.497 1.00 28.44 89 PRO A N 1
ATOM 670 C CA . PRO A 1 92 ? 2.434 -5.775 14.568 1.00 29.62 89 PRO A CA 1
ATOM 671 C C . PRO A 1 92 ? 1.633 -6.714 15.452 1.00 32.05 89 PRO A C 1
ATOM 672 O O . PRO A 1 92 ? 1.665 -7.929 15.229 1.00 29.17 89 PRO A O 1
ATOM 676 N N . GLU A 1 93 ? 0.931 -6.191 16.460 1.00 40.65 90 GLU A N 1
ATOM 677 C CA . GLU A 1 93 ? 0.142 -7.050 17.339 1.00 47.91 90 GLU A CA 1
ATOM 678 C C . GLU A 1 93 ? -0.925 -7.812 16.563 1.00 46.41 90 GLU A C 1
ATOM 679 O O . GLU A 1 93 ? -1.201 -8.982 16.857 1.00 49.56 90 GLU A O 1
ATOM 685 N N . LEU A 1 94 ? -1.538 -7.161 15.569 1.00 40.00 91 LEU A N 1
ATOM 686 C CA . LEU A 1 94 ? -2.632 -7.740 14.801 1.00 32.47 91 LEU A CA 1
ATOM 687 C C . LEU A 1 94 ? -2.185 -8.850 13.872 1.00 34.82 91 LEU A C 1
ATOM 688 O O . LEU A 1 94 ? -3.042 -9.495 13.260 1.00 38.47 91 LEU A O 1
ATOM 693 N N . GLN A 1 95 ? -0.884 -9.074 13.727 1.00 34.78 92 GLN A N 1
ATOM 694 C CA . GLN A 1 95 ? -0.420 -10.209 12.946 1.00 36.14 92 GLN A CA 1
ATOM 695 C C . GLN A 1 95 ? -0.962 -11.492 13.555 1.00 40.46 92 GLN A C 1
ATOM 696 O O . GLN A 1 95 ? -0.781 -11.751 14.749 1.00 44.68 92 GLN A O 1
ATOM 702 N N . GLY A 1 96 ? -1.649 -12.283 12.733 1.00 44.29 93 GLY A N 1
ATOM 703 C CA . GLY A 1 96 ? -2.400 -13.429 13.196 1.00 45.34 93 GLY A CA 1
ATOM 704 C C . GLY A 1 96 ? -3.873 -13.162 13.416 1.00 42.46 93 GLY A C 1
ATOM 705 O O . GLY A 1 96 ? -4.636 -14.113 13.631 1.00 45.48 93 GLY A O 1
ATOM 706 N N . LYS A 1 97 ? -4.282 -11.938 13.370 1.00 33.04 94 LYS A N 1
ATOM 707 C CA . LYS A 1 97 ? -5.671 -11.596 13.569 1.00 31.58 94 LYS A CA 1
ATOM 708 C C . LYS A 1 97 ? -6.327 -11.246 12.242 1.00 30.68 94 LYS A C 1
ATOM 709 O O . LYS A 1 97 ? -5.663 -10.733 11.332 1.00 26.54 94 LYS A O 1
ATOM 715 N N . PRO A 1 98 ? -7.630 -11.546 12.127 1.00 30.98 95 PRO A N 1
ATOM 716 C CA . PRO A 1 98 ? -8.348 -11.276 10.866 1.00 28.49 95 PRO A CA 1
ATOM 717 C C . PRO A 1 98 ? -8.112 -9.889 10.287 1.00 27.68 95 PRO A C 1
ATOM 718 O O . PRO A 1 98 ? -8.068 -9.743 9.060 1.00 28.98 95 PRO A O 1
ATOM 722 N N . PHE A 1 99 ? -7.946 -8.871 11.130 1.00 24.15 96 PHE A N 1
ATOM 723 C CA . PHE A 1 99 ? -7.689 -7.526 10.636 1.00 23.71 96 PHE A CA 1
ATOM 724 C C . PHE A 1 99 ? -6.248 -7.331 10.189 1.00 24.75 96 PHE A C 1
ATOM 725 O O . PHE A 1 99 ? -5.984 -6.436 9.377 1.00 24.86 96 PHE A O 1
ATOM 733 N N . GLY A 1 100 ? -5.314 -8.142 10.692 1.00 26.91 97 GLY A N 1
ATOM 734 C CA . GLY A 1 100 ? -3.918 -7.990 10.318 1.00 26.18 97 GLY A CA 1
ATOM 735 C C . GLY A 1 100 ? -3.644 -8.203 8.843 1.00 26.66 97 GLY A C 1
ATOM 736 O O . GLY A 1 100 ? -2.605 -7.757 8.344 1.00 29.91 97 GLY A O 1
ATOM 737 N N . VAL A 1 101 ? -4.551 -8.880 8.134 1.00 24.53 98 VAL A N 1
ATOM 738 C CA . VAL A 1 101 ? -4.383 -9.144 6.708 1.00 25.05 98 VAL A CA 1
ATOM 739 C C . VAL A 1 101 ? -5.145 -8.167 5.822 1.00 23.30 98 VAL A C 1
ATOM 740 O O . VAL A 1 101 ? -4.911 -8.158 4.603 1.00 25.08 98 VAL A O 1
ATOM 744 N N . VAL A 1 102 ? -6.061 -7.367 6.380 1.00 22.66 99 VAL A N 1
ATOM 745 C CA . VAL A 1 102 ? -6.737 -6.347 5.581 1.00 22.69 99 VAL A CA 1
ATOM 746 C C . VAL A 1 102 ? -5.694 -5.388 5.030 1.00 23.83 99 VAL A C 1
ATOM 747 O O . VAL A 1 102 ? -4.822 -4.912 5.767 1.00 27.49 99 VAL A O 1
ATOM 751 N N . THR A 1 103 ? -5.760 -5.113 3.729 1.00 22.06 100 THR A N 1
ATOM 752 C CA . THR A 1 103 ? -4.787 -4.221 3.114 1.00 17.20 100 THR A CA 1
ATOM 753 C C . THR A 1 103 ? -5.251 -2.778 3.209 1.00 18.10 100 THR A C 1
ATOM 754 O O . THR A 1 103 ? -6.415 -2.487 3.498 1.00 20.13 100 THR A O 1
ATOM 758 N N . LEU A 1 104 ? -4.315 -1.861 2.963 1.00 18.32 101 LEU A N 1
ATOM 759 C CA . LEU A 1 104 ? -4.681 -0.452 2.898 1.00 17.73 101 LEU A CA 1
ATOM 760 C C . LEU A 1 104 ? -5.695 -0.205 1.785 1.00 16.03 101 LEU A C 1
ATOM 761 O O . LEU A 1 104 ? -6.616 0.598 1.944 1.00 15.89 101 LEU A O 1
ATOM 766 N N . LEU A 1 105 ? -5.572 -0.930 0.672 1.00 15.51 102 LEU A N 1
ATOM 767 C CA . LEU A 1 105 ? -6.527 -0.788 -0.426 1.00 16.21 102 LEU A CA 1
ATOM 768 C C . LEU A 1 105 ? -7.941 -1.171 0.003 1.00 16.63 102 LEU A C 1
ATOM 769 O O . LEU A 1 105 ? -8.906 -0.471 -0.322 1.00 14.51 102 LEU A O 1
ATOM 774 N N . GLN A 1 106 ? -8.084 -2.277 0.736 1.00 13.84 103 GLN A N 1
ATOM 775 C CA . GLN A 1 106 ? -9.400 -2.685 1.221 1.00 16.02 103 GLN A CA 1
ATOM 776 C C . GLN A 1 106 ? -10.008 -1.656 2.169 1.00 18.17 103 GLN A C 1
ATOM 777 O O . GLN A 1 106 ? -11.232 -1.490 2.203 1.00 17.91 103 GLN A O 1
ATOM 783 N N . LEU A 1 107 ? -9.182 -0.938 2.930 1.00 16.44 104 LEU A N 1
ATOM 784 C CA . LEU A 1 107 ? -9.719 0.118 3.779 1.00 18.29 104 LEU A CA 1
ATOM 785 C C . LEU A 1 107 ? -10.167 1.330 2.964 1.00 17.45 104 LEU A C 1
ATOM 786 O O . LEU A 1 107 ? -11.130 2.006 3.340 1.00 20.49 104 LEU A O 1
ATOM 791 N N . GLY A 1 108 ? -9.492 1.622 1.857 1.00 14.75 105 GLY A N 1
ATOM 792 C CA . GLY A 1 108 ? -9.825 2.771 1.046 1.00 15.20 105 GLY A CA 1
ATOM 793 C C . GLY A 1 108 ? -10.898 2.531 0.021 1.00 14.25 105 GLY A C 1
ATOM 794 O O . GLY A 1 108 ? -11.265 3.440 -0.729 1.00 14.64 105 GLY A O 1
ATOM 795 N N . THR A 1 109 ? -11.422 1.313 -0.034 1.00 14.49 106 THR A N 1
ATOM 796 C CA . THR A 1 109 ? -12.470 0.959 -0.977 1.00 14.56 106 THR A CA 1
ATOM 797 C C . THR A 1 109 ? -13.722 0.436 -0.279 1.00 14.51 106 THR A C 1
ATOM 798 O O . THR A 1 109 ? -14.662 0.013 -0.960 1.00 13.92 106 THR A O 1
ATOM 802 N N . HIS A 1 110 ? -13.763 0.479 1.059 1.00 13.80 107 HIS A N 1
ATOM 803 C CA . HIS A 1 110 ? -14.882 -0.025 1.866 1.00 15.62 107 HIS A CA 1
ATOM 804 C C . HIS A 1 110 ? -15.074 -1.530 1.704 1.00 15.37 107 HIS A C 1
ATOM 805 O O . HIS A 1 110 ? -16.193 -2.032 1.811 1.00 16.33 107 HIS A O 1
ATOM 812 N N . THR A 1 111 ? -13.994 -2.270 1.451 1.00 14.55 108 THR A N 1
ATOM 813 C CA . THR A 1 111 ? -14.127 -3.714 1.277 1.00 14.89 108 THR A CA 1
ATOM 814 C C . THR A 1 111 ? -13.359 -4.568 2.287 1.00 18.01 108 THR A C 1
ATOM 815 O O . THR A 1 111 ? -12.971 -5.691 1.934 1.00 20.16 108 THR A O 1
ATOM 819 N N . PRO A 1 112 ? -13.130 -4.129 3.538 1.00 17.90 109 PRO A N 1
ATOM 820 C CA . PRO A 1 112 ? -12.325 -4.964 4.449 1.00 17.71 109 PRO A CA 1
ATOM 821 C C . PRO A 1 112 ? -13.002 -6.275 4.837 1.00 21.01 109 PRO A C 1
ATOM 822 O O . PRO A 1 112 ? -12.306 -7.232 5.198 1.00 21.07 109 PRO A O 1
ATOM 826 N N . GLY A 1 113 ? -14.330 -6.350 4.765 1.00 21.93 110 GLY A N 1
ATOM 827 C CA . GLY A 1 113 ? -15.033 -7.595 4.995 1.00 21.28 110 GLY A CA 1
ATOM 828 C C . GLY A 1 113 ? -16.095 -7.498 6.063 1.00 22.70 110 GLY A C 1
ATOM 829 O O . GLY A 1 113 ? -16.638 -8.522 6.499 1.00 22.96 110 GLY A O 1
ATOM 830 N N . GLY A 1 114 ? -16.399 -6.291 6.506 1.00 27.65 111 GLY A N 1
ATOM 831 C CA . GLY A 1 114 ? -17.457 -6.093 7.479 1.00 41.24 111 GLY A CA 1
ATOM 832 C C . GLY A 1 114 ? -17.011 -5.209 8.628 1.00 52.88 111 GLY A C 1
ATOM 833 O O . GLY A 1 114 ? -15.824 -4.967 8.847 1.00 59.51 111 GLY A O 1
ATOM 834 N N . THR A 1 115 ? -18.006 -4.715 9.365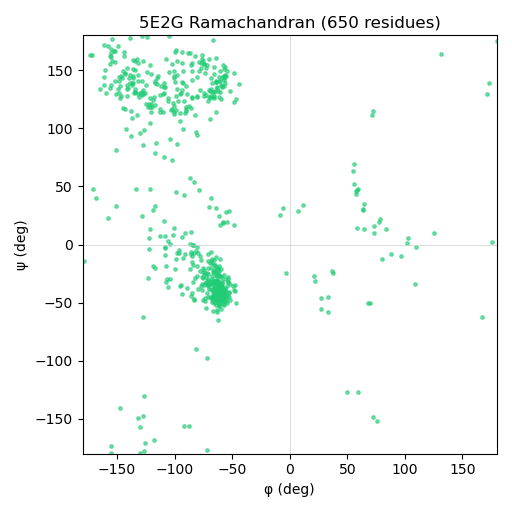 1.00 56.71 112 THR A N 1
ATOM 835 C CA . THR A 1 115 ? -17.768 -3.794 10.474 1.00 59.18 112 THR A CA 1
ATOM 836 C C . THR A 1 115 ? -18.932 -3.787 11.471 1.00 57.18 112 THR A C 1
ATOM 837 O O . THR A 1 115 ? -19.942 -3.118 11.267 1.00 53.85 112 THR A O 1
ATOM 841 N N . ARG A 1 124 ? -11.373 5.130 22.479 1.00 77.61 121 ARG A N 1
ATOM 842 C CA . ARG A 1 124 ? -11.117 5.874 23.705 1.00 78.83 121 ARG A CA 1
ATOM 843 C C . ARG A 1 124 ? -9.622 6.176 23.822 1.00 75.90 121 ARG A C 1
ATOM 844 O O . ARG A 1 124 ? -9.215 7.337 23.833 1.00 76.59 121 ARG A O 1
ATOM 852 N N . ASP A 1 125 ? -8.811 5.129 23.903 1.00 72.50 122 ASP A N 1
ATOM 853 C CA . ASP A 1 125 ? -7.366 5.224 23.737 1.00 67.80 122 ASP A CA 1
ATOM 854 C C . ASP A 1 125 ? -6.929 4.270 22.626 1.00 60.92 122 ASP A C 1
ATOM 855 O O . ASP A 1 125 ? -7.739 3.540 22.046 1.00 60.69 122 ASP A O 1
ATOM 860 N N . ASP A 1 126 ? -5.628 4.278 22.336 1.00 51.18 123 ASP A N 1
ATOM 861 C CA . ASP A 1 126 ? -5.109 3.447 21.258 1.00 40.44 123 ASP A CA 1
ATOM 862 C C . ASP A 1 126 ? -5.000 1.982 21.664 1.00 33.84 123 ASP A C 1
ATOM 863 O O . ASP A 1 126 ? -5.224 1.090 20.836 1.00 25.00 123 ASP A O 1
ATOM 868 N N . ALA A 1 127 ? -4.649 1.714 22.926 1.00 39.08 124 ALA A N 1
ATOM 869 C CA . ALA A 1 127 ? -4.599 0.332 23.396 1.00 37.14 124 ALA A CA 1
ATOM 870 C C . ALA A 1 127 ? -5.961 -0.343 23.268 1.00 37.01 124 ALA A C 1
ATOM 871 O O . ALA A 1 127 ? -6.042 -1.536 22.951 1.00 36.12 124 ALA A O 1
ATOM 873 N N . GLY A 1 128 ? -7.043 0.410 23.488 1.00 37.21 125 GLY A N 1
ATOM 874 C CA . GLY A 1 128 ? -8.375 -0.151 23.320 1.00 37.50 125 GLY A CA 1
ATOM 875 C C . GLY A 1 128 ? -8.761 -0.326 21.863 1.00 34.86 125 GLY A C 1
ATOM 876 O O . GLY A 1 128 ? -9.469 -1.273 21.508 1.00 36.53 125 GLY A O 1
ATOM 877 N N . LEU A 1 129 ?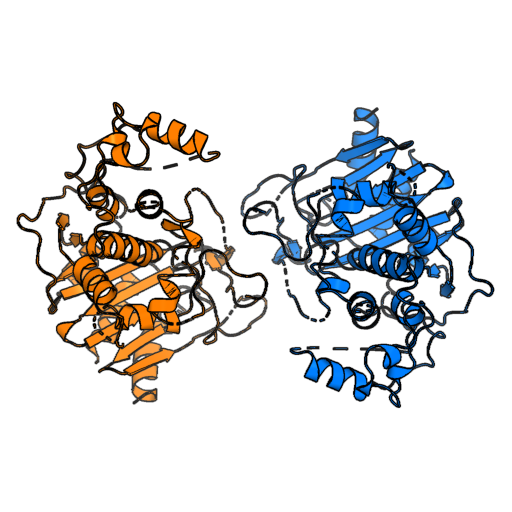 -8.317 0.595 21.005 1.00 34.32 126 LEU A N 1
ATOM 878 C CA . LEU A 1 129 ? -8.466 0.412 19.564 1.00 32.99 126 LEU A CA 1
ATOM 879 C C . LEU A 1 129 ? -7.814 -0.889 19.113 1.00 28.78 126 LEU A C 1
ATOM 880 O O . LEU A 1 129 ? -8.440 -1.709 18.429 1.00 25.78 126 LEU A O 1
ATOM 885 N N . ILE A 1 130 ? -6.548 -1.090 19.486 1.00 27.67 127 ILE A N 1
ATOM 886 C CA . ILE A 1 130 ? -5.879 -2.352 19.196 1.00 28.49 127 ILE A CA 1
ATOM 887 C C . ILE A 1 130 ? -6.665 -3.509 19.786 1.00 28.86 127 ILE A C 1
ATOM 888 O O . ILE A 1 130 ? -6.770 -4.582 19.179 1.00 29.33 127 ILE A O 1
ATOM 893 N N . ARG A 1 131 ? -7.242 -3.307 20.974 1.00 29.78 128 ARG A N 1
ATOM 894 C CA . ARG A 1 131 ? -8.119 -4.326 21.539 1.00 34.32 128 ARG A CA 1
ATOM 895 C C . ARG A 1 131 ? -9.311 -4.582 20.630 1.00 36.07 128 ARG A C 1
ATOM 896 O O . ARG A 1 131 ? -9.693 -5.738 20.409 1.00 37.59 128 ARG A O 1
ATOM 904 N N . TYR A 1 132 ? -9.907 -3.519 20.081 1.00 37.06 129 TYR A N 1
ATOM 905 C CA . TYR A 1 132 ? -11.064 -3.712 19.215 1.00 38.05 129 TYR A CA 1
ATOM 906 C C . TYR A 1 132 ? -10.679 -4.417 17.921 1.00 38.03 129 TYR A C 1
ATOM 907 O O . TYR A 1 132 ? -11.382 -5.332 17.473 1.00 43.32 129 TYR A O 1
ATOM 916 N N . LEU A 1 133 ? -9.581 -3.999 17.294 1.00 30.57 130 LEU A N 1
ATOM 917 C CA . LEU A 1 133 ? -9.181 -4.625 16.040 1.00 26.65 130 LEU A CA 1
ATOM 918 C C . LEU A 1 133 ? -8.818 -6.092 16.233 1.00 29.38 130 LEU A C 1
ATOM 919 O O . LEU A 1 133 ? -9.048 -6.913 15.335 1.00 34.96 130 LEU A O 1
ATOM 924 N N . ASP A 1 134 ? -8.265 -6.443 17.396 1.00 28.10 131 ASP A N 1
ATOM 925 C CA . ASP A 1 134 ? -7.885 -7.828 17.646 1.00 28.04 131 ASP A CA 1
ATOM 926 C C . ASP A 1 134 ? -9.096 -8.755 17.663 1.00 25.62 131 ASP A C 1
ATOM 927 O O . ASP A 1 134 ? -9.057 -9.848 17.087 1.00 28.65 131 ASP A O 1
ATOM 932 N N . ALA A 1 135 ? -10.173 -8.351 18.328 1.00 25.86 132 ALA A N 1
ATOM 933 C CA . ALA A 1 135 ? -11.361 -9.189 18.428 1.00 26.41 132 ALA A CA 1
ATOM 934 C C . ALA A 1 135 ? -12.251 -9.112 17.196 1.00 28.19 132 ALA A C 1
ATOM 935 O O . ALA A 1 135 ? -13.233 -9.857 17.113 1.00 30.28 132 ALA A O 1
ATOM 937 N N . TRP A 1 136 ? -11.931 -8.236 16.249 1.00 26.61 133 TRP A N 1
ATOM 938 C CA . TRP A 1 136 ? -12.772 -8.037 15.082 1.00 25.94 133 TRP A CA 1
ATOM 939 C C . TRP A 1 136 ? -12.805 -9.284 14.213 1.00 27.97 133 TRP A C 1
ATOM 940 O O . TRP A 1 136 ? -11.759 -9.800 13.809 1.00 31.64 133 TRP A O 1
ATOM 951 N N . ARG A 1 137 ? -14.009 -9.763 13.914 1.00 30.61 134 ARG A N 1
ATOM 952 C CA . ARG A 1 137 ? -14.194 -10.915 13.042 1.00 31.20 134 ARG A CA 1
ATOM 953 C C . ARG A 1 137 ? -15.036 -10.494 11.844 1.00 27.60 134 ARG A C 1
ATOM 954 O O . ARG A 1 137 ? -16.173 -10.028 12.028 1.00 26.47 134 ARG A O 1
ATOM 962 N N . PRO A 1 138 ? -14.538 -10.631 10.621 1.00 24.40 135 PRO A N 1
ATOM 963 C CA . PRO A 1 138 ? -15.258 -10.101 9.459 1.00 23.26 135 PRO A CA 1
ATOM 964 C C . PRO A 1 138 ? -16.470 -10.939 9.085 1.00 24.20 135 PRO A C 1
ATOM 965 O O . PRO A 1 138 ? -16.554 -12.131 9.372 1.00 28.66 135 PRO A O 1
ATOM 969 N N . ALA A 1 139 ? -17.420 -10.282 8.421 1.00 24.07 136 ALA A N 1
ATOM 970 C CA . ALA A 1 139 ? -18.556 -10.993 7.852 1.00 21.33 136 ALA A CA 1
ATOM 971 C C . ALA A 1 139 ? -18.215 -11.611 6.505 1.00 22.64 136 ALA A C 1
ATOM 972 O O . ALA A 1 139 ? -18.791 -12.640 6.129 1.00 22.06 136 ALA A O 1
ATOM 974 N N . TYR A 1 140 ? -17.281 -11.009 5.777 1.00 20.32 137 TYR A N 1
ATOM 975 C CA . TYR A 1 140 ? -16.916 -11.440 4.441 1.00 21.06 137 TYR A CA 1
ATOM 976 C C . TYR A 1 140 ? -15.399 -11.478 4.321 1.00 22.06 137 TYR A C 1
ATOM 977 O O . TYR A 1 140 ? -14.685 -10.808 5.067 1.00 25.78 137 TYR A O 1
ATOM 986 N N . ALA A 1 141 ? -14.909 -12.261 3.366 1.00 22.69 138 ALA A N 1
ATOM 987 C CA . ALA A 1 141 ? -13.496 -12.205 3.039 1.00 18.92 138 ALA A CA 1
ATOM 988 C C . ALA A 1 141 ? -13.133 -10.796 2.575 1.00 23.50 138 ALA A C 1
ATOM 989 O O . ALA A 1 141 ? -13.969 -10.092 1.997 1.00 23.40 138 ALA A O 1
ATOM 991 N N . PRO A 1 142 ? -11.901 -10.351 2.824 1.00 25.57 139 PRO A N 1
ATOM 992 C CA . PRO A 1 142 ? -11.512 -9.002 2.389 1.00 22.44 139 PRO A CA 1
ATOM 993 C C . PRO A 1 142 ? -11.602 -8.856 0.877 1.00 19.51 139 PRO A C 1
ATOM 994 O O . PRO A 1 142 ? -11.276 -9.774 0.122 1.00 19.87 139 PRO A O 1
ATOM 998 N N . GLY A 1 143 ? -12.079 -7.692 0.441 1.00 19.75 140 GLY A N 1
ATOM 999 C CA . GLY A 1 143 ? -12.108 -7.376 -0.972 1.00 18.27 140 GLY A CA 1
ATOM 1000 C C . GLY A 1 143 ? -13.214 -8.022 -1.773 1.00 18.85 140 GLY A C 1
ATOM 1001 O O . GLY A 1 143 ? -13.105 -8.091 -2.996 1.00 22.05 140 GLY A O 1
ATOM 1002 N N . THR A 1 144 ? -14.284 -8.500 -1.131 1.00 18.33 141 THR A N 1
ATOM 1003 C CA . THR A 1 144 ? -15.400 -9.117 -1.840 1.00 19.15 141 THR A CA 1
ATOM 1004 C C . THR A 1 144 ? -16.728 -8.402 -1.652 1.00 20.74 141 THR A C 1
ATOM 1005 O O . THR A 1 144 ? -17.652 -8.649 -2.438 1.00 23.09 141 THR A O 1
ATOM 1009 N N . HIS A 1 145 ? -16.873 -7.566 -0.629 1.00 18.07 142 HIS A N 1
ATOM 1010 C CA . HIS A 1 145 ? -18.125 -6.863 -0.413 1.00 15.83 142 HIS A CA 1
ATOM 1011 C C . HIS A 1 145 ? -17.842 -5.432 -0.006 1.00 17.86 142 HIS A C 1
ATOM 1012 O O . HIS A 1 145 ? -16.941 -5.172 0.793 1.00 21.47 142 HIS A O 1
ATOM 1019 N N . ARG A 1 146 ? -18.626 -4.512 -0.549 1.00 17.75 143 ARG A N 1
ATOM 1020 C CA . ARG A 1 146 ? -18.487 -3.094 -0.257 1.00 15.53 143 ARG A CA 1
ATOM 1021 C C . ARG A 1 146 ? -19.496 -2.718 0.816 1.00 17.63 143 ARG A C 1
ATOM 1022 O O . ARG A 1 146 ? -20.703 -2.907 0.634 1.00 17.87 143 ARG A O 1
ATOM 1030 N N . LYS A 1 147 ? -19.005 -2.169 1.920 1.00 19.34 144 LYS A N 1
ATOM 1031 C CA . LYS A 1 147 ? -19.849 -1.836 3.056 1.00 23.26 144 LYS A CA 1
ATOM 1032 C C . LYS A 1 147 ? -19.327 -0.545 3.660 1.00 27.48 144 LYS A C 1
ATOM 1033 O O . LYS A 1 147 ? -18.194 -0.504 4.147 1.00 27.61 144 LYS A O 1
ATOM 1039 N N . TYR A 1 148 ? -20.151 0.500 3.618 1.00 33.84 145 TYR A N 1
ATOM 1040 C CA . TYR A 1 148 ? -19.739 1.820 4.076 1.00 39.02 145 TYR A CA 1
ATOM 1041 C C . TYR A 1 148 ? -19.456 1.817 5.574 1.00 37.73 145 TYR A C 1
ATOM 1042 O O . TYR A 1 148 ? -20.259 1.319 6.363 1.00 38.36 145 TYR A O 1
ATOM 1051 N N . SER A 1 149 ? -18.314 2.390 5.966 1.00 40.47 146 SER A N 1
ATOM 1052 C CA . SER A 1 149 ? -17.824 2.261 7.338 1.00 43.02 146 SER A CA 1
ATOM 1053 C C . SER A 1 149 ? -16.720 3.268 7.665 1.00 46.04 146 SER A C 1
ATOM 1054 O O . SER A 1 149 ? -15.774 3.445 6.886 1.00 46.80 146 SER A O 1
ATOM 1057 N N . ASN A 1 150 ? -16.832 3.931 8.825 1.00 44.88 147 ASN A N 1
ATOM 1058 C CA . ASN A 1 150 ? -15.796 4.853 9.284 1.00 40.70 147 ASN A CA 1
ATOM 1059 C C . ASN A 1 150 ? -14.567 4.127 9.816 1.00 39.49 147 ASN A C 1
ATOM 1060 O O . ASN A 1 150 ? -13.493 4.728 9.892 1.00 35.39 147 ASN A O 1
ATOM 1065 N N . VAL A 1 151 ? -14.705 2.852 10.189 1.00 41.24 148 VAL A N 1
ATOM 1066 C CA . VAL A 1 151 ? -13.569 2.085 10.700 1.00 37.43 148 VAL A CA 1
ATOM 1067 C C . VAL A 1 151 ? -12.572 1.768 9.589 1.00 38.91 148 VAL A C 1
ATOM 1068 O O . VAL A 1 151 ? -11.358 1.739 9.820 1.00 36.09 148 VAL A O 1
ATOM 1072 N N . ALA A 1 152 ? -13.057 1.524 8.376 1.00 44.67 149 ALA A N 1
ATOM 1073 C CA . ALA A 1 152 ? -12.175 1.245 7.252 1.00 53.90 149 ALA A CA 1
ATOM 1074 C C . ALA A 1 152 ? -11.270 2.439 6.967 1.00 73.20 149 ALA A C 1
ATOM 1075 O O . ALA A 1 152 ? -10.049 2.361 7.124 1.00 61.15 149 ALA A O 1
ATOM 1077 N N . ILE A 1 153 ? -11.871 3.555 6.556 1.00 105.12 150 ILE A N 1
ATOM 1078 C CA . ILE A 1 153 ? -11.096 4.741 6.208 1.00 111.31 150 ILE A CA 1
ATOM 1079 C C . ILE A 1 153 ? -10.505 5.405 7.446 1.00 113.85 150 ILE A C 1
ATOM 1080 O O . ILE A 1 153 ? -9.431 6.018 7.370 1.00 119.85 150 ILE A O 1
ATOM 1085 N N . GLY A 1 154 ? -11.190 5.313 8.592 1.00 92.86 151 GLY A N 1
ATOM 1086 C CA . GLY A 1 154 ? -10.558 5.702 9.841 1.00 60.30 151 GLY A CA 1
ATOM 1087 C C . GLY A 1 154 ? -9.186 5.081 9.962 1.00 35.50 151 GLY A C 1
ATOM 1088 O O . GLY A 1 154 ? -8.196 5.769 10.214 1.00 32.44 151 GLY A O 1
ATOM 1097 N N . LEU A 1 156 ? -7.445 3.766 7.432 1.00 19.39 153 LEU A N 1
ATOM 1098 C CA . LEU A 1 156 ? -6.553 4.110 6.329 1.00 18.54 153 LEU A CA 1
ATOM 1099 C C . LEU A 1 156 ? -5.678 5.296 6.707 1.00 16.56 153 LEU A C 1
ATOM 1100 O O . LEU A 1 156 ? -4.464 5.283 6.477 1.00 15.28 153 LEU A O 1
ATOM 1105 N N . GLY A 1 157 ? -6.279 6.328 7.303 1.00 16.73 154 GLY A N 1
ATOM 1106 C CA . GLY A 1 157 ? -5.507 7.493 7.695 1.00 16.41 154 GLY A CA 1
ATOM 1107 C C . GLY A 1 157 ? -4.539 7.195 8.821 1.00 18.15 154 GLY A C 1
ATOM 1108 O O . GLY A 1 157 ? -3.404 7.682 8.817 1.00 16.61 154 GLY A O 1
ATOM 1109 N N A TRP A 1 158 ? -4.967 6.389 9.795 0.42 18.03 155 TRP A N 1
ATOM 1110 N N B TRP A 1 158 ? -4.982 6.412 9.810 0.58 17.99 155 TRP A N 1
ATOM 1111 C CA A TRP A 1 158 ? -4.084 6.050 10.905 0.42 19.52 155 TRP A CA 1
ATOM 1112 C CA B TRP A 1 158 ? -4.106 6.016 10.907 0.58 19.53 155 TRP A CA 1
ATOM 1113 C C A TRP A 1 158 ? -2.848 5.310 10.414 0.42 17.71 155 TRP A C 1
ATOM 1114 C C B TRP A 1 158 ? -2.853 5.339 10.380 0.58 15.97 155 TRP A C 1
ATOM 1115 O O A TRP A 1 158 ? -1.726 5.610 10.839 0.42 16.10 155 TRP A O 1
ATOM 1116 O O B TRP A 1 158 ? -1.731 5.709 10.742 0.58 16.03 155 TRP A O 1
ATOM 1137 N N . LEU A 1 159 ? -3.033 4.353 9.500 1.00 15.66 156 LEU A N 1
ATOM 1138 C CA . LEU A 1 159 ? -1.918 3.542 9.032 1.00 15.48 156 LEU A CA 1
ATOM 1139 C C . LEU A 1 159 ? -1.000 4.322 8.107 1.00 17.69 156 LEU A C 1
ATOM 1140 O O . LEU A 1 159 ? 0.214 4.098 8.118 1.00 15.08 156 LEU A O 1
ATOM 1145 N N . THR A 1 160 ? -1.556 5.239 7.312 1.00 18.53 157 THR A N 1
ATOM 1146 C CA . THR A 1 160 ? -0.732 6.123 6.488 1.00 13.97 157 THR A CA 1
ATOM 1147 C C . THR A 1 160 ? 0.167 7.008 7.349 1.00 16.23 157 THR A C 1
ATOM 1148 O O . THR A 1 160 ? 1.342 7.218 7.026 1.00 14.05 157 THR A O 1
ATOM 1152 N N . ALA A 1 161 ? -0.367 7.529 8.455 1.00 14.68 158 ALA A N 1
ATOM 1153 C CA . ALA A 1 161 ? 0.446 8.331 9.357 1.00 15.01 158 ALA A CA 1
ATOM 1154 C C . ALA A 1 161 ? 1.554 7.500 9.993 1.00 15.32 158 ALA A C 1
ATOM 1155 O O . ALA A 1 161 ? 2.680 7.983 10.153 1.00 17.56 158 ALA A O 1
ATOM 1157 N N . LYS A 1 162 ? 1.256 6.253 10.372 1.00 15.64 159 LYS A N 1
ATOM 1158 C CA . LYS A 1 162 ? 2.305 5.347 10.837 1.00 15.96 159 LYS A CA 1
ATOM 1159 C C . LYS A 1 162 ? 3.417 5.226 9.803 1.00 22.01 159 LYS A C 1
ATOM 1160 O O . LYS A 1 162 ? 4.601 5.382 10.120 1.00 19.06 159 LYS A O 1
ATOM 1166 N N . ALA A 1 163 ? 3.042 4.952 8.553 1.00 14.65 160 ALA A N 1
ATOM 1167 C CA . ALA A 1 163 ? 4.023 4.784 7.489 1.00 19.15 160 ALA A CA 1
ATOM 1168 C C . ALA A 1 163 ? 4.796 6.068 7.220 1.00 22.54 160 ALA A C 1
ATOM 1169 O O . ALA A 1 163 ? 5.984 6.013 6.883 1.00 23.50 160 ALA A O 1
ATOM 1179 N N . HIS A 1 165 ? 5.580 8.393 9.390 1.00 17.45 162 HIS A N 1
ATOM 1180 C CA . HIS A 1 165 ? 6.340 8.803 10.569 1.00 15.99 162 HIS A CA 1
ATOM 1181 C C . HIS A 1 165 ? 5.888 10.172 11.064 1.00 19.13 162 HIS A C 1
ATOM 1182 O O . HIS A 1 165 ? 6.706 11.054 11.344 1.00 18.60 162 HIS A O 1
ATOM 1189 N N . GLN A 1 166 ? 4.572 10.352 11.177 1.00 16.13 163 GLN A N 1
ATOM 1190 C CA . GLN A 1 166 ? 4.067 11.631 11.649 1.00 16.47 163 GLN A CA 1
ATOM 1191 C C . GLN A 1 166 ? 2.697 11.453 12.294 1.00 16.61 163 GLN A C 1
ATOM 1192 O O . GLN A 1 166 ? 2.009 10.449 12.086 1.00 16.30 163 GLN A O 1
ATOM 1198 N N . ASP A 1 167 ? 2.365 12.428 13.143 1.00 17.22 164 ASP A N 1
ATOM 1199 C CA . ASP A 1 167 ? 1.015 12.670 13.632 1.00 17.40 164 ASP A CA 1
ATOM 1200 C C . ASP A 1 167 ? 0.055 12.876 12.464 1.00 16.62 164 ASP A C 1
ATOM 1201 O O . ASP A 1 167 ? 0.392 13.532 11.477 1.00 16.20 164 ASP A O 1
ATOM 1206 N N . PHE A 1 168 ? -1.150 12.305 12.565 1.00 16.51 165 PHE A N 1
ATOM 1207 C CA . PHE A 1 168 ? -2.088 12.398 11.446 1.00 18.68 165 PHE A CA 1
ATOM 1208 C C . PHE A 1 168 ? -2.491 13.847 11.161 1.00 20.34 165 PHE A C 1
ATOM 1209 O O . PHE A 1 168 ? -2.351 14.332 10.029 1.00 17.99 165 PHE A O 1
ATOM 1217 N N . ALA A 1 169 ? -3.031 14.547 12.171 1.00 16.52 166 ALA A N 1
ATOM 1218 C CA . ALA A 1 169 ? -3.519 15.912 11.955 1.00 16.66 166 ALA A CA 1
ATOM 1219 C C . ALA A 1 169 ? -2.417 16.838 11.453 1.00 17.15 166 ALA A C 1
ATOM 1220 O O . ALA A 1 169 ? -2.683 17.744 10.652 1.00 16.65 166 ALA A O 1
ATOM 1222 N N . THR A 1 170 ? -1.176 16.613 11.899 1.00 18.21 167 THR A N 1
ATOM 1223 C CA . THR A 1 170 ? -0.033 17.383 11.413 1.00 17.11 167 THR A CA 1
ATOM 1224 C C . THR A 1 170 ? 0.208 17.146 9.927 1.00 16.32 167 THR A C 1
ATOM 1225 O O . THR A 1 170 ? 0.505 18.081 9.180 1.00 21.51 167 THR A O 1
ATOM 1229 N N . LEU A 1 171 ? 0.096 15.898 9.479 1.00 17.04 168 LEU A N 1
ATOM 1230 C CA . LEU A 1 171 ? 0.269 15.594 8.062 1.00 17.75 168 LEU A CA 1
ATOM 1231 C C . LEU A 1 171 ? -0.770 16.301 7.205 1.00 16.41 168 LEU A C 1
ATOM 1232 O O . LEU A 1 171 ? -0.484 16.690 6.073 1.00 16.52 168 LEU A O 1
ATOM 1245 N N . GLU A 1 173 ? -2.527 19.248 8.034 1.00 15.91 170 GLU A N 1
ATOM 1246 C CA . GLU A 1 173 ? -2.468 20.703 8.112 1.00 16.55 170 GLU A CA 1
ATOM 1247 C C . GLU A 1 173 ? -1.110 21.286 7.722 1.00 19.93 170 GLU A C 1
ATOM 1248 O O . GLU A 1 173 ? -1.055 22.418 7.228 1.00 20.14 170 GLU A O 1
ATOM 1254 N N A GLN A 1 174 ? -0.017 20.552 7.908 0.57 18.87 171 GLN A N 1
ATOM 1255 N N B GLN A 1 174 ? -0.022 20.541 7.935 0.43 18.91 171 GLN A N 1
ATOM 1256 C CA A GLN A 1 174 ? 1.303 21.070 7.575 0.57 18.90 171 GLN A CA 1
ATOM 1257 C CA B GLN A 1 174 ? 1.328 21.000 7.632 0.43 19.07 171 GLN A CA 1
ATOM 1258 C C A GLN A 1 174 ? 1.856 20.509 6.274 0.57 20.35 171 GLN A C 1
ATOM 1259 C C B GLN A 1 174 ? 1.850 20.503 6.289 0.43 20.30 171 GLN A C 1
ATOM 1260 O O A GLN A 1 174 ? 2.924 20.947 5.834 0.57 21.89 171 GLN A O 1
ATOM 1261 O O B GLN A 1 174 ? 2.888 20.991 5.830 0.43 21.87 171 GLN A O 1
ATOM 1272 N N . ARG A 1 175 ? 1.166 19.550 5.657 1.00 19.76 172 ARG A N 1
ATOM 1273 C CA . ARG A 1 175 ? 1.654 18.908 4.446 1.00 16.36 172 ARG A CA 1
ATOM 1274 C C . ARG A 1 175 ? 0.609 19.003 3.350 1.00 14.96 172 ARG A C 1
ATOM 1275 O O . ARG A 1 175 ? 0.792 19.747 2.388 1.00 17.37 172 ARG A O 1
ATOM 1283 N N . LEU A 1 176 ? -0.497 18.268 3.484 1.00 15.90 173 LEU A N 1
ATOM 1284 C CA . LEU A 1 176 ? -1.440 18.145 2.374 1.00 14.10 173 LEU A CA 1
ATOM 1285 C C . LEU A 1 176 ? -2.119 19.474 2.057 1.00 17.53 173 LEU A C 1
ATOM 1286 O O . LEU A 1 176 ? -2.062 19.950 0.918 1.00 17.04 173 LEU A O 1
ATOM 1291 N N . PHE A 1 177 ? -2.785 20.077 3.052 1.00 14.81 174 PHE A N 1
ATOM 1292 C CA . PHE A 1 177 ? -3.572 21.288 2.815 1.00 15.22 174 PHE A CA 1
ATOM 1293 C C . PHE A 1 177 ? -2.743 22.423 2.230 1.00 15.83 174 PHE A C 1
ATOM 1294 O O . PHE A 1 177 ? -3.155 22.988 1.205 1.00 16.32 174 PHE A O 1
ATOM 1302 N N . PRO A 1 178 ? -1.590 22.806 2.798 1.00 18.52 175 PRO A N 1
ATOM 1303 C CA . PRO A 1 178 ? -0.803 23.875 2.161 1.00 18.20 175 PRO A CA 1
ATOM 1304 C C . PRO A 1 178 ? -0.272 23.506 0.791 1.00 16.80 175 PRO A C 1
ATOM 1305 O O . PRO A 1 178 ? -0.024 24.403 -0.020 1.00 19.07 175 PRO A O 1
ATOM 1309 N N . ALA A 1 179 ? -0.087 22.222 0.495 1.00 16.08 176 ALA A N 1
ATOM 1310 C CA . ALA A 1 179 ? 0.408 21.860 -0.824 1.00 15.96 176 ALA A CA 1
ATOM 1311 C C . ALA A 1 179 ? -0.651 22.000 -1.903 1.00 17.50 176 ALA A C 1
ATOM 1312 O O . ALA A 1 179 ? -0.303 22.093 -3.084 1.00 20.53 176 ALA A O 1
ATOM 1314 N N . ILE A 1 180 ? -1.932 21.982 -1.522 1.00 16.91 177 ILE A N 1
ATOM 1315 C CA . ILE A 1 180 ? -3.018 22.363 -2.419 1.00 18.66 177 ILE A CA 1
ATOM 1316 C C . ILE A 1 180 ? -3.335 23.845 -2.302 1.00 18.79 177 ILE A C 1
ATOM 1317 O O . ILE A 1 180 ? -4.132 24.366 -3.097 1.00 20.43 177 ILE A O 1
ATOM 1322 N N . GLY A 1 181 ? -2.738 24.540 -1.339 1.00 16.87 178 GLY A N 1
ATOM 1323 C CA . GLY A 1 181 ? -3.105 25.917 -1.101 1.00 20.98 178 GLY A CA 1
ATOM 1324 C C . GLY A 1 181 ? -4.464 26.032 -0.451 1.00 21.17 178 GLY A C 1
ATOM 1325 O O . GLY A 1 181 ? -5.212 26.968 -0.753 1.00 21.68 178 GLY A O 1
ATOM 1334 N N . THR A 1 183 ? -5.955 27.104 2.593 1.00 21.17 180 THR A N 1
ATOM 1335 C CA . THR A 1 183 ? -5.542 27.898 3.742 1.00 22.16 180 THR A CA 1
ATOM 1336 C C . THR A 1 183 ? -6.664 28.126 4.749 1.00 25.66 180 THR A C 1
ATOM 1337 O O . THR A 1 183 ? -6.452 28.829 5.739 1.00 31.21 180 THR A O 1
ATOM 1341 N N . HIS A 1 184 ? -7.849 27.568 4.523 1.00 22.68 181 HIS A N 1
ATOM 1342 C CA . HIS A 1 184 ? -8.950 27.652 5.479 1.00 18.84 181 HIS A CA 1
ATOM 1343 C C . HIS A 1 184 ? -9.589 26.285 5.656 1.00 19.31 181 HIS A C 1
ATOM 1344 O O . HIS A 1 184 ? -10.810 26.112 5.634 1.00 18.26 181 HIS A O 1
ATOM 1351 N N . THR A 1 185 ? -8.728 25.294 5.862 1.00 19.74 182 THR A N 1
ATOM 1352 C CA . THR A 1 185 ? -9.107 23.896 5.972 1.00 18.96 182 THR A CA 1
ATOM 1353 C C . THR A 1 185 ? -8.426 23.327 7.206 1.00 18.20 182 THR A C 1
ATOM 1354 O O . THR A 1 185 ? -7.217 23.503 7.379 1.00 18.00 182 THR A O 1
ATOM 1358 N N . TYR A 1 186 ? -9.196 22.661 8.066 1.00 18.53 183 TYR A N 1
ATOM 1359 C CA . TYR A 1 186 ? -8.688 22.236 9.364 1.00 19.54 183 TYR A CA 1
ATOM 1360 C C . TYR A 1 186 ? -9.177 20.845 9.725 1.00 17.29 183 TYR A C 1
ATOM 1361 O O . TYR A 1 186 ? -10.314 20.477 9.426 1.00 18.49 183 TYR A O 1
ATOM 1370 N N . ILE A 1 187 ? -8.306 20.079 10.377 1.00 16.93 184 ILE A N 1
ATOM 1371 C CA . ILE A 1 187 ? -8.772 18.982 11.215 1.00 17.01 184 ILE A CA 1
ATOM 1372 C C . ILE A 1 187 ? -9.159 19.513 12.586 1.00 22.52 184 ILE A C 1
ATOM 1373 O O . ILE A 1 187 ? -10.232 19.204 13.117 1.00 22.97 184 ILE A O 1
ATOM 1378 N N . ASN A 1 188 ? -8.289 20.335 13.168 1.00 23.91 185 ASN A N 1
ATOM 1379 C CA . ASN A 1 188 ? -8.533 21.036 14.424 1.00 22.72 185 ASN A CA 1
ATOM 1380 C C . ASN A 1 188 ? -8.684 22.518 14.104 1.00 21.88 185 ASN A C 1
ATOM 1381 O O . ASN A 1 188 ? -7.730 23.158 13.655 1.00 20.33 185 ASN A O 1
ATOM 1386 N N . VAL A 1 189 ? -9.877 23.053 14.316 1.00 20.70 186 VAL A N 1
ATOM 1387 C CA . VAL A 1 189 ? -10.124 24.461 13.990 1.00 21.21 186 VAL A CA 1
ATOM 1388 C C . VAL A 1 189 ? -9.452 25.344 15.038 1.00 23.44 186 VAL A C 1
ATOM 1389 O O . VAL A 1 189 ? -9.683 25.149 16.245 1.00 22.80 186 VAL A O 1
ATOM 1393 N N . PRO A 1 190 ? -8.636 26.318 14.635 1.00 27.07 187 PRO A N 1
ATOM 1394 C CA . PRO 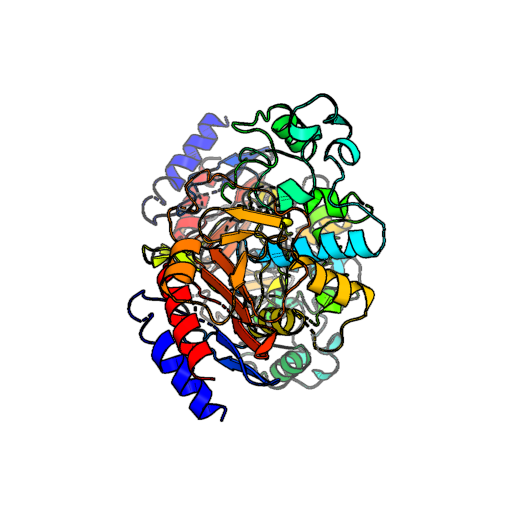A 1 190 ? -7.898 27.132 15.606 1.00 23.51 187 PRO A CA 1
ATOM 1395 C C . PRO A 1 190 ? -8.789 28.163 16.278 1.00 24.58 187 PRO A C 1
ATOM 1396 O O . PRO A 1 190 ? -9.870 28.498 15.799 1.00 24.56 187 PRO A O 1
ATOM 1400 N N . ALA A 1 191 ? -8.294 28.683 17.406 1.00 30.05 188 ALA A N 1
ATOM 1401 C CA . ALA A 1 191 ? -9.074 29.632 18.195 1.00 29.33 188 ALA A CA 1
ATOM 1402 C C . ALA A 1 191 ? -9.434 30.862 17.379 1.00 30.87 188 ALA A C 1
ATOM 1403 O O . ALA A 1 191 ? -10.592 31.289 17.366 1.00 33.68 188 ALA A O 1
ATOM 1405 N N . ALA A 1 192 ? -8.460 31.434 16.668 1.00 30.98 189 ALA A N 1
ATOM 1406 C CA . ALA A 1 192 ? -8.749 32.594 15.832 1.00 33.97 189 ALA A CA 1
ATOM 1407 C C . ALA A 1 192 ? -9.780 32.304 14.744 1.00 30.50 189 ALA A C 1
ATOM 1408 O O . ALA A 1 192 ? -10.294 33.251 14.135 1.00 31.83 189 ALA A O 1
ATOM 1410 N N . ARG A 1 193 ? -10.109 31.034 14.499 1.00 28.67 190 ARG A N 1
ATOM 1411 C CA . ARG A 1 193 ? -11.030 30.643 13.442 1.00 27.79 190 ARG A CA 1
ATOM 1412 C C . ARG A 1 193 ? -12.370 30.136 13.951 1.00 27.10 190 ARG A C 1
ATOM 1413 O O . ARG A 1 193 ? -13.241 29.833 13.130 1.00 27.73 190 ARG A O 1
ATOM 1429 N N . ALA A 1 195 ? -14.671 31.663 15.083 1.00 29.14 192 ALA A N 1
ATOM 1430 C CA . ALA A 1 195 ? -15.684 32.619 14.651 1.00 31.04 192 ALA A CA 1
ATOM 1431 C C . ALA A 1 195 ? -16.184 32.348 13.241 1.00 26.69 192 ALA A C 1
ATOM 1432 O O . ALA A 1 195 ? -17.282 32.792 12.895 1.00 27.88 192 ALA A O 1
ATOM 1434 N N . ASP A 1 196 ? -15.402 31.648 12.422 1.00 24.80 193 ASP A N 1
ATOM 1435 C CA . ASP A 1 196 ? -15.787 31.309 11.057 1.00 24.65 193 ASP A CA 1
ATOM 1436 C C . ASP A 1 196 ? -16.628 30.041 10.963 1.00 25.91 193 ASP A C 1
ATOM 1437 O O . ASP A 1 196 ? -17.176 29.764 9.893 1.00 25.33 193 ASP A O 1
ATOM 1442 N N . TYR A 1 197 ? -16.747 29.281 12.051 1.00 27.58 194 TYR A N 1
ATOM 1443 C CA . TYR A 1 197 ? -17.294 27.927 12.035 1.00 26.96 194 TYR A CA 1
ATOM 1444 C C . TYR A 1 197 ? -18.814 28.006 12.067 1.00 27.88 194 TYR A C 1
ATOM 1445 O O . TYR A 1 197 ? -19.399 28.399 13.079 1.00 31.83 194 TYR A O 1
ATOM 1454 N N . ALA A 1 198 ? -19.457 27.626 10.965 1.00 26.90 195 ALA A N 1
ATOM 1455 C CA . ALA A 1 198 ? -20.907 27.677 10.891 1.00 21.69 195 ALA A CA 1
ATOM 1456 C C . ALA A 1 198 ? -21.530 26.720 11.904 1.00 25.29 195 ALA A C 1
ATOM 1457 O O . ALA A 1 198 ? -20.886 25.798 12.406 1.00 24.60 195 ALA A O 1
ATOM 1459 N N . GLN A 1 199 ? -22.801 26.956 12.217 1.00 27.39 196 GLN A N 1
ATOM 1460 C CA . GLN A 1 199 ? -23.554 26.072 13.094 1.00 28.51 196 GLN A CA 1
ATOM 1461 C C . GLN A 1 199 ? -24.345 25.082 12.250 1.00 26.06 196 GLN A C 1
ATOM 1462 O O . GLN A 1 199 ? -25.042 25.477 11.311 1.00 23.99 196 GLN A O 1
ATOM 1468 N N . GLY A 1 200 ? -24.219 23.801 12.573 1.00 25.23 197 GLY A N 1
ATOM 1469 C CA . GLY A 1 200 ? -25.041 22.800 11.936 1.00 27.94 197 GLY A CA 1
ATOM 1470 C C . GLY A 1 200 ? -26.403 22.695 12.582 1.00 31.97 197 GLY A C 1
ATOM 1471 O O . GLY A 1 200 ? -26.627 23.155 13.701 1.00 33.66 197 GLY A O 1
ATOM 1472 N N . TYR A 1 201 ? -27.337 22.094 11.852 1.00 30.71 198 TYR A N 1
ATOM 1473 C CA . TYR A 1 201 ? -28.699 21.952 12.338 1.00 28.87 198 TYR A CA 1
ATOM 1474 C C . TYR A 1 201 ? -29.241 20.596 11.936 1.00 28.26 198 TYR A C 1
ATOM 1475 O O . TYR A 1 201 ? -29.183 20.220 10.761 1.00 29.09 198 TYR A O 1
ATOM 1484 N N . THR A 1 202 ? -29.750 19.863 12.919 1.00 28.59 199 THR A N 1
ATOM 1485 C CA . THR A 1 202 ? -30.314 18.552 12.665 1.00 30.66 199 THR A CA 1
ATOM 1486 C C . THR A 1 202 ? -31.573 18.687 11.816 1.00 34.65 199 THR A C 1
ATOM 1487 O O . THR A 1 202 ? -32.020 19.787 11.487 1.00 35.16 199 THR A O 1
ATOM 1491 N N . LYS A 1 203 ? -32.149 17.541 11.442 1.00 37.52 200 LYS A N 1
ATOM 1492 C CA . LYS A 1 203 ? -33.378 17.556 10.655 1.00 39.30 200 LYS A CA 1
ATOM 1493 C C . LYS A 1 203 ? -34.530 18.207 11.412 1.00 43.86 200 LYS A C 1
ATOM 1494 O O . LYS A 1 203 ? -35.476 18.697 10.786 1.00 43.76 200 LYS A O 1
ATOM 1500 N N . ASP A 1 204 ? -34.473 18.215 12.744 1.00 49.16 201 ASP A N 1
ATOM 1501 C CA . ASP A 1 204 ? -35.479 18.908 13.537 1.00 54.05 201 ASP A CA 1
ATOM 1502 C C . ASP A 1 204 ? -35.288 20.413 13.515 1.00 51.35 201 ASP A C 1
ATOM 1503 O O . ASP A 1 204 ? -36.262 21.161 13.654 1.00 52.88 201 ASP A O 1
ATOM 1508 N N . GLY A 1 205 ? -34.051 20.870 13.357 1.00 47.42 202 GLY A N 1
ATOM 1509 C CA . GLY A 1 205 ? -33.700 22.258 13.560 1.00 44.06 202 GLY A CA 1
ATOM 1510 C C . GLY A 1 205 ? -32.859 22.495 14.791 1.00 40.39 202 GLY A C 1
ATOM 1511 O O . GLY A 1 205 ? -32.472 23.642 15.048 1.00 38.82 202 GLY A O 1
ATOM 1512 N N . LYS A 1 206 ? -32.572 21.454 15.559 1.00 42.22 203 LYS A N 1
ATOM 1513 C CA . LYS A 1 206 ? -31.731 21.595 16.735 1.00 46.15 203 LYS A CA 1
ATOM 1514 C C . LYS A 1 206 ? -30.299 21.888 16.300 1.00 43.99 203 LYS A C 1
ATOM 1515 O O . LYS A 1 206 ? -29.781 21.221 15.395 1.00 46.61 203 LYS A O 1
ATOM 1521 N N . PRO A 1 207 ? -29.645 22.881 16.884 1.00 37.93 204 PRO A N 1
ATOM 1522 C CA . PRO A 1 207 ? -28.277 23.198 16.485 1.00 37.21 204 PRO A CA 1
ATOM 1523 C C . PRO A 1 207 ? -27.302 22.160 16.999 1.00 38.81 204 PRO A C 1
ATOM 1524 O O . PRO A 1 207 ? -27.471 21.593 18.081 1.00 40.88 204 PRO A O 1
ATOM 1528 N N . VAL A 1 208 ? -26.253 21.935 16.213 1.00 35.87 205 VAL A N 1
ATOM 1529 C CA . VAL A 1 208 ? -25.321 20.854 16.501 1.00 38.28 205 VAL A CA 1
ATOM 1530 C C . VAL A 1 208 ? -24.015 21.103 15.758 1.00 40.28 205 VAL A C 1
ATOM 1531 O O . VAL A 1 208 ? -24.008 21.644 14.654 1.00 39.45 205 VAL A O 1
ATOM 1535 N N . ARG A 1 209 ? -22.903 20.744 16.400 1.00 41.88 206 ARG A N 1
ATOM 1536 C CA . ARG A 1 209 ? -21.637 20.544 15.710 1.00 37.52 206 ARG A CA 1
ATOM 1537 C C . ARG A 1 209 ? -21.122 19.164 16.086 1.00 43.33 206 ARG A C 1
ATOM 1538 O O . ARG A 1 209 ? -21.850 18.362 16.682 1.00 50.23 206 ARG A O 1
ATOM 1554 N N . THR A 1 211 ? -19.361 15.612 17.193 1.00 61.20 208 THR A N 1
ATOM 1555 C CA . THR A 1 211 ? -18.851 14.757 18.255 1.00 67.23 208 THR A CA 1
ATOM 1556 C C . THR A 1 211 ? -17.696 13.938 17.695 1.00 69.92 208 THR A C 1
ATOM 1557 O O . THR A 1 211 ? -17.826 13.321 16.633 1.00 68.49 208 THR A O 1
ATOM 1561 N N . GLU A 1 212 ? -16.573 13.931 18.414 1.00 69.96 209 GLU A N 1
ATOM 1562 C CA . GLU A 1 212 ? -15.310 13.392 17.905 1.00 65.16 209 GLU A CA 1
ATOM 1563 C C . GLU A 1 212 ? -15.019 12.028 18.525 1.00 67.62 209 GLU A C 1
ATOM 1564 O O . GLU A 1 212 ? -14.353 11.924 19.555 1.00 70.24 209 GLU A O 1
ATOM 1570 N N . GLY A 1 213 ? -15.478 10.971 17.861 1.00 65.91 210 GLY A N 1
ATOM 1571 C CA . GLY A 1 213 ? -15.151 9.621 18.270 1.00 63.62 210 GLY A CA 1
ATOM 1572 C C . GLY A 1 213 ? -13.698 9.294 17.967 1.00 56.49 210 GLY A C 1
ATOM 1573 O O . GLY A 1 213 ? -12.872 10.160 17.682 1.00 52.33 210 GLY A O 1
ATOM 1582 N N . LEU A 1 215 ? -10.769 7.640 15.607 1.00 48.81 212 LEU A N 1
ATOM 1583 C CA . LEU A 1 215 ? -10.601 7.767 14.162 1.00 40.70 212 LEU A CA 1
ATOM 1584 C C . LEU A 1 215 ? -11.511 8.854 13.604 1.00 39.79 212 LEU A C 1
ATOM 1585 O O . LEU A 1 215 ? -12.019 8.739 12.488 1.00 48.70 212 LEU A O 1
ATOM 1590 N N . TRP A 1 216 ? -11.743 9.912 14.382 1.00 30.64 213 TRP A N 1
ATOM 1591 C CA . TRP A 1 216 ? -12.623 10.979 13.914 1.00 33.15 213 TRP A CA 1
ATOM 1592 C C . TRP A 1 216 ? -11.943 11.863 12.885 1.00 27.89 213 TRP A C 1
ATOM 1593 O O . TRP A 1 216 ? -12.605 12.386 11.985 1.00 31.52 213 TRP A O 1
ATOM 1604 N N . GLN A 1 217 ? -10.641 12.074 13.020 1.00 24.84 214 GLN A N 1
ATOM 1605 C CA . GLN A 1 217 ? -9.942 12.941 12.075 1.00 25.00 214 GLN A CA 1
ATOM 1606 C C . GLN A 1 217 ? -9.879 12.338 10.680 1.00 25.78 214 GLN A C 1
ATOM 1607 O O . GLN A 1 217 ? -10.214 13.044 9.711 1.00 25.54 214 GLN A O 1
ATOM 1613 N N . PRO A 1 218 ? -9.475 11.073 10.490 1.00 25.70 215 PRO A N 1
ATOM 1614 C CA . PRO A 1 218 ? -9.341 10.571 9.116 1.00 26.99 215 PRO A CA 1
ATOM 1615 C C . PRO A 1 218 ? -10.667 10.355 8.419 1.00 28.86 215 PRO A C 1
ATOM 1616 O O . PRO A 1 218 ? -10.712 10.415 7.186 1.00 34.80 215 PRO A O 1
ATOM 1620 N N . ALA A 1 219 ? -11.747 10.117 9.159 1.00 23.36 216 ALA A N 1
ATOM 1621 C CA . ALA A 1 219 ? -13.005 9.724 8.541 1.00 24.37 216 ALA A CA 1
ATOM 1622 C C . ALA A 1 219 ? -13.934 10.901 8.276 1.00 27.55 216 ALA A C 1
ATOM 1623 O O . ALA A 1 219 ? -14.658 10.896 7.276 1.00 26.36 216 ALA A O 1
ATOM 1625 N N . TYR A 1 220 ? -13.934 11.912 9.145 1.00 28.00 217 TYR A N 1
ATOM 1626 C CA . TYR A 1 220 ? -14.895 13.005 8.971 1.00 27.09 217 TYR A CA 1
ATOM 1627 C C . TYR A 1 220 ? -14.446 14.291 9.651 1.00 24.60 217 TYR A C 1
ATOM 1628 O O . TYR A 1 220 ? -15.301 15.127 9.958 1.00 29.34 217 TYR A O 1
ATOM 1637 N N . GLY A 1 221 ? -13.156 14.479 9.901 1.00 22.30 218 GLY A N 1
ATOM 1638 C CA . GLY A 1 221 ? -12.688 15.574 10.720 1.00 21.71 218 GLY A CA 1
ATOM 1639 C C . GLY A 1 221 ? -12.497 16.897 10.023 1.00 21.13 218 GLY A C 1
ATOM 1640 O O . GLY A 1 221 ? -12.113 17.862 10.687 1.00 20.10 218 GLY A O 1
ATOM 1641 N N . VAL A 1 222 ? -12.762 16.991 8.720 1.00 18.37 219 VAL A N 1
ATOM 1642 C CA . VAL A 1 222 ? -12.432 18.200 7.972 1.00 17.33 219 VAL A CA 1
ATOM 1643 C C . VAL A 1 222 ? -13.547 19.229 8.111 1.00 17.05 219 VAL A C 1
ATOM 1644 O O . VAL A 1 222 ? -14.728 18.939 7.874 1.00 17.81 219 VAL A O 1
ATOM 1648 N N . ARG A 1 223 ? -13.160 20.435 8.513 1.00 18.03 220 ARG A N 1
ATOM 1649 C CA . ARG A 1 223 ? -13.944 21.647 8.359 1.00 16.76 220 ARG A CA 1
ATOM 1650 C C . ARG A 1 223 ? -13.253 22.502 7.307 1.00 20.99 220 ARG A C 1
ATOM 1651 O O . ARG A 1 223 ? -12.022 22.577 7.285 1.00 25.48 220 ARG A O 1
ATOM 1659 N N . THR A 1 224 ? -14.022 23.126 6.418 1.00 21.72 221 THR A N 1
ATOM 1660 C CA . THR A 1 224 ? -13.401 23.848 5.311 1.00 21.43 221 THR A CA 1
ATOM 1661 C C . THR A 1 224 ? -14.398 24.832 4.713 1.00 20.64 221 THR A C 1
ATOM 1662 O O . THR A 1 224 ? -15.578 24.852 5.073 1.00 21.10 221 THR A O 1
ATOM 1666 N N . THR A 1 225 ? -13.896 25.664 3.803 1.00 19.86 222 THR A N 1
ATOM 1667 C CA . THR A 1 225 ? -14.700 26.615 3.050 1.00 20.84 222 THR A CA 1
ATOM 1668 C C . THR A 1 225 ? -15.008 26.065 1.664 1.00 21.00 222 THR A C 1
ATOM 1669 O O . THR A 1 225 ? -14.379 25.115 1.191 1.00 17.54 222 THR A O 1
ATOM 1673 N N . ALA A 1 226 ? -15.976 26.703 1.000 1.00 18.27 223 ALA A N 1
ATOM 1674 C CA . ALA A 1 226 ? -16.300 26.302 -0.361 1.00 16.92 223 ALA A CA 1
ATOM 1675 C C . ALA A 1 226 ? -15.127 26.555 -1.287 1.00 20.64 223 ALA A C 1
ATOM 1676 O O . ALA A 1 226 ? -14.834 25.736 -2.165 1.00 19.40 223 ALA A O 1
ATOM 1678 N N . ALA A 1 227 ? -14.433 27.679 -1.096 1.00 19.33 224 ALA A N 1
ATOM 1679 C CA . ALA A 1 227 ? -13.282 27.984 -1.937 1.00 19.02 224 ALA A CA 1
ATOM 1680 C C . ALA A 1 227 ? -12.221 26.893 -1.835 1.00 16.83 224 ALA A C 1
ATOM 1681 O O . ALA A 1 227 ? -11.705 26.419 -2.850 1.00 16.60 224 ALA A O 1
ATOM 1683 N N . ASP A 1 228 ? -11.891 26.470 -0.613 1.00 20.21 225 ASP A N 1
ATOM 1684 C CA . ASP A 1 228 ? -10.818 25.494 -0.441 1.00 18.68 225 ASP A CA 1
ATOM 1685 C C . ASP A 1 228 ? -11.196 24.144 -1.033 1.00 18.26 225 ASP A C 1
ATOM 1686 O O . ASP A 1 228 ? -10.382 23.508 -1.717 1.00 15.16 225 ASP A O 1
ATOM 1691 N N . LEU A 1 229 ? -12.421 23.683 -0.776 1.00 18.02 226 LEU A N 1
ATOM 1692 C CA . LEU A 1 229 ? -12.866 22.428 -1.373 1.00 14.69 226 LEU A CA 1
ATOM 1693 C C . LEU A 1 229 ? -12.885 22.532 -2.893 1.00 15.76 226 LEU A C 1
ATOM 1694 O O . LEU A 1 229 ? -12.534 21.580 -3.599 1.00 15.53 226 LEU A O 1
ATOM 1699 N N . LEU A 1 230 ? -13.261 23.699 -3.411 1.00 18.37 227 LEU A N 1
ATOM 1700 C CA . LEU A 1 230 ? -13.231 23.915 -4.851 1.00 20.00 227 LEU A CA 1
ATOM 1701 C C . LEU A 1 230 ? -11.811 23.813 -5.387 1.00 17.02 227 LEU A C 1
ATOM 1702 O O . LEU A 1 230 ? -11.583 23.237 -6.455 1.00 16.27 227 LEU A O 1
ATOM 1707 N N . ARG A 1 231 ? -10.842 24.379 -4.664 1.00 17.25 228 ARG A N 1
ATOM 1708 C CA . ARG A 1 231 ? -9.457 24.321 -5.120 1.00 16.36 228 ARG A CA 1
ATOM 1709 C C . ARG A 1 231 ? -8.966 22.880 -5.178 1.00 15.18 228 ARG A C 1
ATOM 1710 O O . ARG A 1 231 ? -8.214 22.507 -6.083 1.00 19.56 228 ARG A O 1
ATOM 1718 N N . PHE A 1 232 ? -9.404 22.051 -4.229 1.00 17.12 229 PHE A N 1
ATOM 1719 C CA . PHE A 1 232 ? -9.111 20.621 -4.272 1.00 14.12 229 PHE A CA 1
ATOM 1720 C C . PHE A 1 232 ? -9.696 19.973 -5.527 1.00 16.44 229 PHE A C 1
ATOM 1721 O O . PHE A 1 232 ? -9.020 19.194 -6.209 1.00 14.69 229 PHE A O 1
ATOM 1729 N N . VAL A 1 233 ? -10.946 20.307 -5.862 1.00 18.71 230 VAL A N 1
ATOM 1730 C CA . VAL A 1 233 ? -11.563 19.815 -7.095 1.00 17.85 230 VAL A CA 1
ATOM 1731 C C . VAL A 1 233 ? -10.742 20.228 -8.311 1.00 16.15 230 VAL A C 1
ATOM 1732 O O . VAL A 1 233 ? -10.519 19.428 -9.226 1.00 17.42 230 VAL A O 1
ATOM 1736 N N . GLN A 1 234 ? -10.261 21.471 -8.331 1.00 16.12 231 GLN A N 1
ATOM 1737 C CA . GLN A 1 234 ? -9.394 21.897 -9.425 1.00 19.53 231 GLN A CA 1
ATOM 1738 C C . GLN A 1 234 ? -8.131 21.057 -9.475 1.00 18.69 231 GLN A C 1
ATOM 1739 O O . GLN A 1 234 ? -7.703 20.637 -10.555 1.00 19.55 231 GLN A O 1
ATOM 1745 N N . ALA A 1 235 ? -7.525 20.802 -8.314 1.00 15.02 232 ALA A N 1
ATOM 1746 C CA . ALA A 1 235 ? -6.329 19.966 -8.262 1.00 16.88 232 ALA A CA 1
ATOM 1747 C C . ALA A 1 235 ? -6.613 18.560 -8.789 1.00 17.76 232 ALA A C 1
ATOM 1748 O O . ALA A 1 235 ? -5.779 17.967 -9.485 1.00 18.37 232 ALA A O 1
ATOM 1750 N N . ASN A 1 236 ? -7.798 18.019 -8.493 1.00 18.06 233 ASN A N 1
ATOM 1751 C CA . ASN A 1 236 ? -8.189 16.713 -9.015 1.00 15.11 233 ASN A CA 1
ATOM 1752 C C . ASN A 1 236 ? -8.428 16.716 -10.518 1.00 19.97 233 ASN A C 1
ATOM 1753 O O . ASN A 1 236 ? -8.660 15.644 -11.089 1.00 18.16 233 ASN A O 1
ATOM 1766 N N . GLY A 1 238 ? -6.092 18.661 -12.306 1.00 22.33 235 GLY A N 1
ATOM 1767 C CA . GLY A 1 238 ? -4.751 19.038 -12.718 1.00 22.10 235 GLY A CA 1
ATOM 1768 C C . GLY A 1 238 ? -4.558 20.494 -13.076 1.00 24.99 235 GLY A C 1
ATOM 1769 O O . GLY A 1 238 ? -3.659 20.816 -13.858 1.00 28.12 235 GLY A O 1
ATOM 1778 N N . ILE A 1 240 ? -4.016 23.438 -11.057 1.00 26.90 237 ILE A N 1
ATOM 1779 C CA . ILE A 1 240 ? -3.462 24.514 -10.241 1.00 30.30 237 ILE A CA 1
ATOM 1780 C C . ILE A 1 240 ? -1.994 24.332 -9.866 1.00 36.01 237 ILE A C 1
ATOM 1781 O O . ILE A 1 240 ? -1.561 24.811 -8.812 1.00 44.79 237 ILE A O 1
ATOM 1786 N N . HIS A 1 241 ? -1.209 23.690 -10.728 1.00 31.84 238 HIS A N 1
ATOM 1787 C CA . HIS A 1 241 ? 0.248 23.646 -10.555 1.00 29.90 238 HIS A CA 1
ATOM 1788 C C . HIS A 1 241 ? 0.645 23.026 -9.219 1.00 27.50 238 HIS A C 1
ATOM 1789 O O . HIS A 1 241 ? 1.474 23.564 -8.489 1.00 27.06 238 HIS A O 1
ATOM 1796 N N . THR A 1 242 ? 0.036 21.902 -8.881 1.00 27.38 239 THR A N 1
ATOM 1797 C CA . THR A 1 242 ? 0.549 21.165 -7.741 1.00 27.91 239 THR A CA 1
ATOM 1798 C C . THR A 1 242 ? 1.871 20.502 -8.117 1.00 28.20 239 THR A C 1
ATOM 1799 O O . THR A 1 242 ? 2.125 20.193 -9.286 1.00 29.93 239 THR A O 1
ATOM 1803 N N . ALA A 1 243 ? 2.726 20.302 -7.108 1.00 25.06 240 ALA A N 1
ATOM 1804 C CA . ALA A 1 243 ? 4.013 19.663 -7.317 1.00 23.01 240 ALA A CA 1
ATOM 1805 C C . ALA A 1 243 ? 3.820 18.273 -7.926 1.00 26.24 240 ALA A C 1
ATOM 1806 O O . ALA A 1 243 ? 2.769 17.654 -7.754 1.00 28.35 240 ALA A O 1
ATOM 1808 N N . PRO A 1 244 ? 4.822 17.765 -8.652 1.00 26.61 241 PRO A N 1
ATOM 1809 C CA . PRO A 1 244 ? 4.598 16.537 -9.437 1.00 24.76 241 PRO A CA 1
ATOM 1810 C C . PRO A 1 244 ? 4.215 15.316 -8.619 1.00 23.70 241 PRO A C 1
ATOM 1811 O O . PRO A 1 244 ? 3.348 14.551 -9.064 1.00 21.26 241 PRO A O 1
ATOM 1815 N N . ARG A 1 245 ? 4.833 15.094 -7.449 1.00 23.40 242 ARG A N 1
ATOM 1816 C CA . ARG A 1 245 ? 4.494 13.911 -6.654 1.00 21.79 242 ARG A CA 1
ATOM 1817 C C . ARG A 1 245 ? 3.049 13.966 -6.171 1.00 20.08 242 ARG A C 1
ATOM 1818 O O . ARG A 1 245 ? 2.310 12.979 -6.273 1.00 20.13 242 ARG A O 1
ATOM 1826 N N . LEU A 1 246 ? 2.622 15.111 -5.641 1.00 19.71 243 LEU A N 1
ATOM 1827 C CA . LEU A 1 246 ? 1.233 15.221 -5.217 1.00 19.53 243 LEU A CA 1
ATOM 1828 C C . LEU A 1 246 ? 0.283 15.141 -6.402 1.00 17.63 243 LEU A C 1
ATOM 1829 O O . LEU A 1 246 ? -0.788 14.539 -6.292 1.00 16.46 243 LEU A O 1
ATOM 1834 N N . GLN A 1 247 ? 0.654 15.724 -7.545 1.00 19.15 244 GLN A N 1
ATOM 1835 C CA . GLN A 1 247 ? -0.242 15.682 -8.696 1.00 17.45 244 GLN A CA 1
ATOM 1836 C C . GLN A 1 247 ? -0.487 14.251 -9.146 1.00 17.01 244 GLN A C 1
ATOM 1837 O O . GLN A 1 247 ? -1.635 13.855 -9.375 1.00 16.17 244 GLN A O 1
ATOM 1843 N N . ARG A 1 248 ? 0.588 13.464 -9.292 1.00 17.40 245 ARG A N 1
ATOM 1844 C CA . ARG A 1 248 ? 0.432 12.037 -9.569 1.00 18.30 245 ARG A CA 1
ATOM 1845 C C . ARG A 1 248 ? -0.392 11.356 -8.484 1.00 18.13 245 ARG A C 1
ATOM 1846 O O . ARG A 1 248 ? -1.301 10.570 -8.785 1.00 17.14 245 ARG A O 1
ATOM 1854 N N . ALA A 1 249 ? -0.096 11.660 -7.214 1.00 17.64 246 ALA A N 1
ATOM 1855 C CA . ALA A 1 249 ? -0.842 11.067 -6.111 1.00 17.03 246 ALA A CA 1
ATOM 1856 C C . ALA A 1 249 ? -2.327 11.359 -6.237 1.00 17.90 246 ALA A C 1
ATOM 1857 O O . ALA A 1 249 ? -3.160 10.467 -6.041 1.00 19.53 246 ALA A O 1
ATOM 1859 N N . ILE A 1 250 ? -2.676 12.598 -6.583 1.00 17.58 247 ILE A N 1
ATOM 1860 C CA . ILE A 1 250 ? -4.081 12.976 -6.691 1.00 14.73 247 ILE A CA 1
ATOM 1861 C C . ILE A 1 250 ? -4.755 12.211 -7.820 1.00 13.95 247 ILE A C 1
ATOM 1862 O O . ILE A 1 250 ? -5.861 11.681 -7.659 1.00 16.81 247 ILE A O 1
ATOM 1867 N N . GLU A 1 251 ? -4.106 12.143 -8.983 1.00 15.06 248 GLU A N 1
ATOM 1868 C CA . GLU A 1 251 ? -4.736 11.454 -10.105 1.00 19.48 248 GLU A CA 1
ATOM 1869 C C . GLU A 1 251 ? -4.941 9.976 -9.792 1.00 16.96 248 GLU A C 1
ATOM 1870 O O . GLU A 1 251 ? -5.972 9.395 -10.149 1.00 17.31 248 GLU A O 1
ATOM 1876 N N . ARG A 1 252 ? -3.994 9.366 -9.077 1.00 13.94 249 ARG A N 1
ATOM 1877 C CA . ARG A 1 252 ? -4.062 7.943 -8.784 1.00 12.75 249 ARG A CA 1
ATOM 1878 C C . ARG A 1 252 ? -5.202 7.583 -7.837 1.00 15.71 249 ARG A C 1
ATOM 1879 O O . ARG A 1 252 ? -5.611 6.420 -7.810 1.00 15.88 249 ARG A O 1
ATOM 1887 N N . THR A 1 253 ? -5.743 8.539 -7.070 1.00 15.70 250 THR A N 1
ATOM 1888 C CA . THR A 1 253 ? -6.957 8.247 -6.307 1.00 12.07 250 THR A CA 1
ATOM 1889 C C . THR A 1 253 ? -8.180 8.046 -7.204 1.00 12.71 250 THR A C 1
ATOM 1890 O O . THR A 1 253 ? -9.252 7.698 -6.692 1.00 13.33 250 THR A O 1
ATOM 1894 N N . HIS A 1 254 ? -8.054 8.280 -8.511 1.00 12.07 251 HIS A N 1
ATOM 1895 C CA . HIS A 1 254 ? -9.128 8.033 -9.466 1.00 13.68 251 HIS A CA 1
ATOM 1896 C C . HIS A 1 254 ? -9.042 6.651 -10.095 1.00 14.64 251 HIS A C 1
ATOM 1897 O O . HIS A 1 254 ? -9.787 6.367 -11.039 1.00 15.51 251 HIS A O 1
ATOM 1904 N N . THR A 1 255 ? -8.122 5.813 -9.627 1.00 13.20 252 THR A N 1
ATOM 1905 C CA . THR A 1 255 ? -8.002 4.447 -10.119 1.00 14.54 252 THR A CA 1
ATOM 1906 C C . THR A 1 255 ? -9.246 3.652 -9.739 1.00 13.00 252 THR A C 1
ATOM 1907 O O . THR A 1 255 ? -9.672 3.685 -8.587 1.00 11.54 252 THR A O 1
ATOM 1911 N N . GLY A 1 256 ? -9.833 2.944 -10.704 1.00 14.54 253 GLY A N 1
ATOM 1912 C CA . GLY A 1 256 ? -11.039 2.169 -10.456 1.00 14.42 253 GLY A CA 1
ATOM 1913 C C . GLY A 1 256 ? -10.734 0.749 -10.022 1.00 13.54 253 GLY A C 1
ATOM 1914 O O . GLY A 1 256 ? -10.145 -0.012 -10.791 1.00 12.91 253 GLY A O 1
ATOM 1915 N N . TYR A 1 257 ? -11.123 0.376 -8.802 1.00 13.25 254 TYR A N 1
ATOM 1916 C CA . TYR A 1 257 ? -10.749 -0.905 -8.206 1.00 11.85 254 TYR A CA 1
ATOM 1917 C C . TYR A 1 257 ? -11.870 -1.933 -8.155 1.00 14.92 254 TYR A C 1
ATOM 1918 O O . TYR A 1 257 ? -11.598 -3.131 -8.298 1.00 12.29 254 TYR A O 1
ATOM 1927 N N . PHE A 1 258 ? -13.116 -1.509 -7.912 1.00 13.92 255 PHE A N 1
ATOM 1928 C CA . PHE A 1 258 ? -14.241 -2.425 -7.772 1.00 12.41 255 PHE A CA 1
ATOM 1929 C C . PHE A 1 258 ? -15.464 -1.880 -8.486 1.00 12.06 255 PHE A C 1
ATOM 1930 O O . PHE A 1 258 ? -15.694 -0.671 -8.508 1.00 15.27 255 PHE A O 1
ATOM 1938 N N . ARG A 1 259 ? -16.262 -2.785 -9.046 1.00 12.62 256 ARG A N 1
ATOM 1939 C CA . ARG A 1 259 ? -17.663 -2.501 -9.324 1.00 13.74 256 ARG A CA 1
ATOM 1940 C C . ARG A 1 259 ? -18.491 -2.893 -8.113 1.00 16.00 256 ARG A C 1
ATOM 1941 O O . ARG A 1 259 ? -18.281 -3.958 -7.533 1.00 16.39 256 ARG A O 1
ATOM 1949 N N . ALA A 1 260 ? -19.436 -2.035 -7.734 1.00 16.18 257 ALA A N 1
ATOM 1950 C CA . ALA A 1 260 ? -20.453 -2.397 -6.747 1.00 15.63 257 ALA A CA 1
ATOM 1951 C C . ALA A 1 260 ? -21.781 -1.868 -7.263 1.00 17.95 257 ALA A C 1
ATOM 1952 O O . ALA A 1 260 ? -22.001 -0.654 -7.280 1.00 16.10 257 ALA A O 1
ATOM 1954 N N . GLY A 1 261 ? -22.655 -2.772 -7.698 1.00 19.13 258 GLY A N 1
ATOM 1955 C CA . GLY A 1 261 ? -23.841 -2.376 -8.414 1.00 19.39 258 GLY A CA 1
ATOM 1956 C C . GLY A 1 261 ? -23.507 -1.412 -9.537 1.00 14.81 258 GLY A C 1
ATOM 1957 O O . GLY A 1 261 ? -22.631 -1.670 -10.364 1.00 17.71 258 GLY A O 1
ATOM 1958 N N . PRO A 1 262 ? -24.181 -0.257 -9.555 1.00 17.63 259 PRO A N 1
ATOM 1959 C CA . PRO A 1 262 ? -23.941 0.742 -10.609 1.00 18.35 259 PRO A CA 1
ATOM 1960 C C . PRO A 1 262 ? -22.679 1.560 -10.405 1.00 16.06 259 PRO A C 1
ATOM 1961 O O . PRO A 1 262 ? -22.281 2.308 -11.310 1.00 16.12 259 PRO A O 1
ATOM 1965 N N . LEU A 1 263 ? -22.062 1.437 -9.246 1.00 13.93 260 LEU A N 1
ATOM 1966 C CA . LEU A 1 263 ? -21.008 2.315 -8.785 1.00 12.85 260 LEU A CA 1
ATOM 1967 C C . LEU A 1 263 ? -19.654 1.685 -9.063 1.00 15.50 260 LEU A C 1
ATOM 1968 O O . LEU A 1 263 ? -19.501 0.464 -9.014 1.00 19.66 260 LEU A O 1
ATOM 1973 N N . THR A 1 264 ? -18.673 2.528 -9.362 1.00 12.62 261 THR A N 1
ATOM 1974 C CA . THR A 1 264 ? -17.283 2.105 -9.425 1.00 14.39 261 THR A CA 1
ATOM 1975 C C . THR A 1 264 ? -16.532 2.783 -8.287 1.00 14.15 261 THR A C 1
ATOM 1976 O O . THR A 1 264 ? -16.637 3.999 -8.103 1.00 12.82 261 THR A O 1
ATOM 1980 N N . GLN A 1 265 ? -15.808 1.988 -7.509 1.00 11.52 262 GLN A N 1
ATOM 1981 C CA . GLN A 1 265 ? -15.128 2.450 -6.306 1.00 13.39 262 GLN A CA 1
ATOM 1982 C C . GLN A 1 265 ? -13.658 2.701 -6.609 1.00 12.43 262 GLN A C 1
ATOM 1983 O O . GLN A 1 265 ? -12.931 1.768 -6.973 1.00 11.78 262 GLN A O 1
ATOM 1989 N N . ASP A 1 266 ? -13.234 3.962 -6.488 1.00 13.21 263 ASP A N 1
ATOM 1990 C CA . ASP A 1 266 ? -11.828 4.332 -6.596 1.00 14.37 263 ASP A CA 1
ATOM 1991 C C . ASP A 1 266 ? -11.224 4.304 -5.190 1.00 14.70 263 ASP A C 1
ATOM 1992 O O . ASP A 1 266 ? -11.742 3.611 -4.311 1.00 13.61 263 ASP A O 1
ATOM 1997 N N . LEU A 1 267 ? -10.141 5.040 -4.945 1.00 11.81 264 LEU A N 1
ATOM 1998 C CA . LEU A 1 267 ? -9.671 5.185 -3.571 1.00 11.22 264 LEU A CA 1
ATOM 1999 C C . LEU A 1 267 ? -10.530 6.267 -2.943 1.00 11.18 264 LEU A C 1
ATOM 2000 O O . LEU A 1 267 ? -10.290 7.461 -3.137 1.00 14.35 264 LEU A O 1
ATOM 2005 N N . ILE A 1 268 ? -11.562 5.830 -2.224 1.00 11.20 265 ILE A N 1
ATOM 2006 C CA . ILE A 1 268 ? -12.577 6.664 -1.587 1.00 13.99 265 ILE A CA 1
ATOM 2007 C C . ILE A 1 268 ? -13.493 7.320 -2.616 1.00 12.13 265 ILE A C 1
ATOM 2008 O O . ILE A 1 268 ? -14.716 7.247 -2.478 1.00 13.86 265 ILE A O 1
ATOM 2013 N N . TRP A 1 269 ? -12.931 7.974 -3.636 1.00 11.18 266 TRP A N 1
ATOM 2014 C CA . TRP A 1 269 ? -13.767 8.520 -4.701 1.00 15.82 266 TRP A CA 1
ATOM 2015 C C . TRP A 1 269 ? -14.633 7.432 -5.330 1.00 11.96 266 TRP A C 1
ATOM 2016 O O . TRP A 1 269 ? -14.284 6.252 -5.333 1.00 12.01 266 TRP A O 1
ATOM 2027 N N . GLU A 1 270 ? -15.770 7.844 -5.873 1.00 13.57 267 GLU A N 1
ATOM 2028 C CA . GLU A 1 270 ? -16.689 6.955 -6.568 1.00 12.78 267 GLU A CA 1
ATOM 2029 C C . GLU A 1 270 ? -16.988 7.562 -7.931 1.00 15.03 267 GLU A C 1
ATOM 2030 O O . GLU A 1 270 ? -17.099 8.784 -8.054 1.00 14.89 267 GLU A O 1
ATOM 2036 N N . GLN A 1 271 ? -17.085 6.728 -8.967 1.00 12.49 268 GLN A N 1
ATOM 2037 C CA . GLN A 1 271 ? -17.141 7.277 -10.314 1.00 12.00 268 GLN A CA 1
ATOM 2038 C C . GLN A 1 271 ? -18.064 6.468 -11.207 1.00 15.29 268 GLN A C 1
ATOM 2039 O O . GLN A 1 271 ? -18.468 5.345 -10.883 1.00 14.22 268 GLN A O 1
ATOM 2045 N N . TYR A 1 272 ? -18.401 7.077 -12.343 1.00 13.84 269 TYR A N 1
ATOM 2046 C CA . TYR A 1 272 ? -19.306 6.524 -13.340 1.00 13.85 269 TYR A CA 1
ATOM 2047 C C . TYR A 1 272 ? -18.797 6.958 -14.703 1.00 16.22 269 TYR A C 1
ATOM 2048 O O . TYR A 1 272 ? -18.190 8.030 -14.815 1.00 20.83 269 TYR A O 1
ATOM 2057 N N . PRO A 1 273 ? -19.013 6.162 -15.752 1.00 17.04 270 PRO A N 1
ATOM 2058 C CA . PRO A 1 273 ? -18.639 6.618 -17.093 1.00 17.39 270 PRO A CA 1
ATOM 2059 C C . PRO A 1 273 ? -19.341 7.921 -17.426 1.00 18.95 270 PRO A C 1
ATOM 2060 O O . PRO A 1 273 ? -20.494 8.135 -17.054 1.00 20.73 270 PRO A O 1
ATOM 2064 N N . TYR A 1 274 ? -18.625 8.807 -18.107 1.00 21.35 271 TYR A N 1
ATOM 2065 C CA . TYR A 1 274 ? -19.218 10.049 -18.586 1.00 22.53 271 TYR A CA 1
ATOM 2066 C C . TYR A 1 274 ? -19.303 10.044 -20.112 1.00 25.99 271 TYR A C 1
ATOM 2067 O O . TYR A 1 274 ? -18.350 9.643 -20.776 1.00 26.30 271 TYR A O 1
ATOM 2076 N N . PRO A 1 275 ? -20.441 10.490 -20.679 1.00 27.04 272 PRO A N 1
ATOM 2077 C CA . PRO A 1 275 ? -21.659 11.052 -20.068 1.00 26.71 272 PRO A CA 1
ATOM 2078 C C . PRO A 1 275 ? -22.439 10.048 -19.219 1.00 25.04 272 PRO A C 1
ATOM 2079 O O . PRO A 1 275 ? -22.372 8.848 -19.482 1.00 25.55 272 PRO A O 1
ATOM 2083 N N . VAL A 1 276 ? -23.178 10.536 -18.224 1.00 23.48 273 VAL A N 1
ATOM 2084 C CA . VAL A 1 276 ? -23.816 9.690 -17.223 1.00 23.32 273 VAL A CA 1
ATOM 2085 C C . VAL A 1 276 ? -25.298 10.043 -17.142 1.00 26.04 273 VAL A C 1
ATOM 2086 O O . VAL A 1 276 ? -25.652 11.228 -17.088 1.00 27.44 273 VAL A O 1
ATOM 2090 N N . ALA A 1 277 ? -26.160 9.018 -17.141 1.00 24.43 274 ALA A N 1
ATOM 2091 C CA . ALA A 1 277 ? -27.598 9.231 -16.996 1.00 17.19 274 ALA A CA 1
ATOM 2092 C C . ALA A 1 277 ? -27.948 9.429 -15.535 1.00 16.86 274 ALA A C 1
ATOM 2093 O O . ALA A 1 277 ? -27.350 8.805 -14.653 1.00 27.83 274 ALA A O 1
ATOM 2095 N N . LEU A 1 278 ? -28.918 10.299 -15.274 1.00 19.60 275 LEU A N 1
ATOM 2096 C CA . LEU A 1 278 ? -29.285 10.559 -13.882 1.00 23.15 275 LEU A CA 1
ATOM 2097 C C . LEU A 1 278 ? -29.657 9.295 -13.108 1.00 22.12 275 LEU A C 1
ATOM 2098 O O . LEU A 1 278 ? -29.181 9.142 -11.971 1.00 22.01 275 LEU A O 1
ATOM 2103 N N . PRO A 1 279 ? -30.460 8.357 -13.641 1.00 24.24 276 PRO A N 1
ATOM 2104 C CA . PRO A 1 279 ? -30.725 7.126 -12.878 1.00 21.14 276 PRO A CA 1
ATOM 2105 C C . PRO A 1 279 ? -29.459 6.420 -12.430 1.00 20.97 276 PRO A C 1
ATOM 2106 O O . PRO A 1 279 ? -29.460 5.770 -11.380 1.00 22.84 276 PRO A O 1
ATOM 2110 N N . THR A 1 280 ? -28.367 6.543 -13.186 1.00 20.76 277 THR A N 1
ATOM 2111 C CA . THR A 1 280 ? -27.118 5.927 -12.760 1.00 21.02 277 THR A CA 1
ATOM 2112 C C . THR A 1 280 ? -26.615 6.556 -11.471 1.00 20.04 277 THR A C 1
ATOM 2113 O O . THR A 1 280 ? -26.190 5.848 -10.550 1.00 18.66 277 THR A O 1
ATOM 2117 N N . LEU A 1 281 ? -26.679 7.885 -11.380 1.00 21.64 278 LEU A N 1
ATOM 2118 C CA . LEU A 1 281 ? -26.207 8.577 -10.185 1.00 18.48 278 LEU A CA 1
ATOM 2119 C C . LEU A 1 281 ? -27.142 8.354 -9.015 1.00 18.55 278 LEU A C 1
ATOM 2120 O O . LEU A 1 281 ? -26.691 8.156 -7.883 1.00 19.08 278 LEU A O 1
ATOM 2125 N N . LEU A 1 282 ? -28.451 8.395 -9.266 1.00 20.10 279 LEU A N 1
ATOM 2126 C CA . LEU A 1 282 ? -29.404 8.153 -8.194 1.00 20.52 279 LEU A CA 1
ATOM 2127 C C . LEU A 1 282 ? -29.198 6.768 -7.595 1.00 22.17 279 LEU A C 1
ATOM 2128 O O . LEU A 1 282 ? -29.158 6.615 -6.371 1.00 27.43 279 LEU A O 1
ATOM 2133 N N . ALA A 1 283 ? -29.033 5.750 -8.446 1.00 21.16 280 ALA A N 1
ATOM 2134 C CA . ALA A 1 283 ? -28.849 4.389 -7.955 1.00 18.90 280 ALA A CA 1
ATOM 2135 C C . ALA A 1 283 ? -27.543 4.245 -7.187 1.00 18.72 280 ALA A C 1
ATOM 2136 O O . ALA A 1 283 ? -27.488 3.542 -6.171 1.00 18.64 280 ALA A O 1
ATOM 2138 N N . GLY A 1 284 ? -26.485 4.905 -7.660 1.00 18.82 281 GLY A N 1
ATOM 2139 C CA . GLY A 1 284 ? -25.197 4.826 -6.996 1.00 18.61 281 GLY A CA 1
ATOM 2140 C C . GLY A 1 284 ? -25.139 5.580 -5.688 1.00 17.69 281 GLY A C 1
ATOM 2141 O O . GLY A 1 284 ? -24.374 5.209 -4.798 1.00 19.76 281 GLY A O 1
ATOM 2142 N N . ASN A 1 285 ? -25.944 6.631 -5.539 1.00 18.69 282 ASN A N 1
ATOM 2143 C CA . ASN A 1 285 ? -26.005 7.375 -4.285 1.00 16.29 282 ASN A CA 1
ATOM 2144 C C . ASN A 1 285 ? -27.206 6.989 -3.438 1.00 20.82 282 ASN A C 1
ATOM 2145 O O . ASN A 1 285 ? -27.526 7.697 -2.483 1.00 23.14 282 ASN A O 1
ATOM 2150 N N . ALA A 1 286 ? -27.859 5.876 -3.761 1.00 23.00 283 ALA A N 1
ATOM 2151 C CA . ALA A 1 286 ? -29.062 5.463 -3.071 1.00 24.35 283 ALA A CA 1
ATOM 2152 C C . ALA A 1 286 ? -28.721 4.910 -1.688 1.00 25.72 283 ALA A C 1
ATOM 2153 O O . ALA A 1 286 ? -27.599 4.450 -1.452 1.00 21.20 283 ALA A O 1
ATOM 2155 N N . PRO A 1 287 ? -29.682 4.955 -0.755 1.00 29.61 284 PRO A N 1
ATOM 2156 C CA . PRO A 1 287 ? -29.445 4.403 0.592 1.00 29.06 284 PRO A CA 1
ATOM 2157 C C . PRO A 1 287 ? -28.923 2.980 0.596 1.00 29.64 284 PRO A C 1
ATOM 2158 O O . PRO A 1 287 ? -28.130 2.634 1.478 1.00 30.50 284 PRO A O 1
ATOM 2162 N N . LYS A 1 288 ? -29.348 2.144 -0.360 1.00 29.52 285 LYS A N 1
ATOM 2163 C CA . LYS A 1 288 ? -28.848 0.774 -0.437 1.00 29.81 285 LYS A CA 1
ATOM 2164 C C . LYS A 1 288 ? -27.328 0.734 -0.513 1.00 26.81 285 LYS A C 1
ATOM 2165 O O . LYS A 1 288 ? -26.692 -0.158 0.060 1.00 26.91 285 LYS A O 1
ATOM 2179 N N . LEU A 1 290 ? -25.343 2.964 0.731 1.00 32.61 287 LEU A N 1
ATOM 2180 C CA . LEU A 1 290 ? -24.777 3.515 1.954 1.00 37.07 287 LEU A CA 1
ATOM 2181 C C . LEU A 1 290 ? -24.820 2.542 3.125 1.00 38.05 287 LEU A C 1
ATOM 2182 O O . LEU A 1 290 ? -23.926 2.574 3.979 1.00 40.50 287 LEU A O 1
ATOM 2187 N N . PHE A 1 291 ? -25.825 1.670 3.193 1.00 33.73 288 PHE A N 1
ATOM 2188 C CA . PHE A 1 291 ? -26.020 0.860 4.384 1.00 36.60 288 PHE A CA 1
ATOM 2189 C C . PHE A 1 291 ? -25.875 -0.638 4.176 1.00 35.02 288 PHE A C 1
ATOM 2190 O O . PHE A 1 291 ? -25.651 -1.352 5.159 1.00 35.83 288 PHE A O 1
ATOM 2198 N N . ASP A 1 292 ? -25.991 -1.134 2.949 1.00 32.12 289 ASP A N 1
ATOM 2199 C CA . ASP A 1 292 ? -25.946 -2.565 2.699 1.00 28.44 289 ASP A CA 1
ATOM 2200 C C . ASP A 1 292 ? -24.528 -3.014 2.362 1.00 23.89 289 ASP A C 1
ATOM 2201 O O . ASP A 1 292 ? -23.647 -2.208 2.066 1.00 24.08 289 ASP A O 1
ATOM 2206 N N . ALA A 1 293 ? -24.322 -4.330 2.412 1.00 23.16 290 ALA A N 1
ATOM 2207 C CA . ALA A 1 293 ? -23.053 -4.966 2.063 1.00 24.04 290 ALA A CA 1
ATOM 2208 C C . ALA A 1 293 ? -23.155 -5.468 0.626 1.00 26.42 290 ALA A C 1
ATOM 2209 O O . ALA A 1 293 ? -23.492 -6.625 0.367 1.00 32.16 290 ALA A O 1
ATOM 2211 N N . VAL A 1 294 ? -22.846 -4.588 -0.313 1.00 21.11 291 VAL A N 1
ATOM 2212 C CA . VAL A 1 294 ? -23.028 -4.880 -1.736 1.00 19.80 291 VAL A CA 1
ATOM 2213 C C . VAL A 1 294 ? -21.889 -5.780 -2.204 1.00 22.15 291 VAL A C 1
ATOM 2214 O O . VAL A 1 294 ? -20.722 -5.506 -1.883 1.00 25.07 291 VAL A O 1
ATOM 2218 N N . PRO A 1 295 ? -22.169 -6.856 -2.934 1.00 20.16 292 PRO A N 1
ATOM 2219 C CA . PRO A 1 295 ? -21.080 -7.621 -3.549 1.00 19.65 292 PRO A CA 1
ATOM 2220 C C . PRO A 1 295 ? -20.273 -6.736 -4.485 1.00 21.04 292 PRO A C 1
ATOM 2221 O O . PRO A 1 295 ? -20.825 -5.956 -5.262 1.00 23.27 292 PRO A O 1
ATOM 2225 N N . ALA A 1 296 ? -18.956 -6.849 -4.390 1.00 18.51 293 ALA A N 1
ATOM 2226 C CA . ALA A 1 296 ? -18.039 -5.973 -5.103 1.00 13.56 293 ALA A CA 1
ATOM 2227 C C . ALA A 1 296 ? -17.087 -6.825 -5.920 1.00 15.85 293 ALA A C 1
ATOM 2228 O O . ALA A 1 296 ? -16.368 -7.658 -5.363 1.00 19.52 293 ALA A O 1
ATOM 2230 N N . SER A 1 297 ? -17.069 -6.624 -7.229 1.00 13.89 294 SER A N 1
ATOM 2231 C CA . SER A 1 297 ? -16.189 -7.404 -8.089 1.00 13.51 294 SER A CA 1
ATOM 2232 C C . SER A 1 297 ? -14.941 -6.595 -8.406 1.00 16.50 294 SER A C 1
ATOM 2233 O O . SER A 1 297 ? -15.030 -5.443 -8.834 1.00 16.34 294 SER A O 1
ATOM 2236 N N . ALA A 1 298 ? -13.782 -7.196 -8.171 1.00 19.00 295 ALA A N 1
ATOM 2237 C CA . ALA A 1 298 ? -12.522 -6.519 -8.428 1.00 19.14 295 ALA A CA 1
ATOM 2238 C C . ALA A 1 298 ? -12.331 -6.301 -9.923 1.00 17.29 295 ALA A C 1
ATOM 2239 O O . ALA A 1 298 ? -12.650 -7.166 -10.742 1.00 23.17 295 ALA A O 1
ATOM 2241 N N . ILE A 1 299 ? -11.832 -5.122 -10.274 1.00 14.39 296 ILE A N 1
ATOM 2242 C CA . ILE A 1 299 ? -11.468 -4.800 -11.649 1.00 13.08 296 ILE A CA 1
ATOM 2243 C C . ILE A 1 299 ? -9.995 -5.144 -11.822 1.00 14.85 296 ILE A C 1
ATOM 2244 O O . ILE A 1 299 ? -9.144 -4.661 -11.064 1.00 14.46 296 ILE A O 1
ATOM 2249 N N . GLN A 1 300 ? -9.698 -6.004 -12.795 1.00 15.40 297 GLN A N 1
ATOM 2250 C CA . GLN A 1 300 ? -8.342 -6.514 -13.024 1.00 15.91 297 GLN A CA 1
ATOM 2251 C C . GLN A 1 300 ? -7.987 -6.423 -14.517 1.00 16.27 297 GLN A C 1
ATOM 2252 O O . GLN A 1 300 ? -8.564 -7.136 -15.339 1.00 19.16 297 GLN A O 1
ATOM 2258 N N . PRO A 1 301 ? -7.047 -5.539 -14.885 1.00 17.08 298 PRO A N 1
ATOM 2259 C CA . PRO A 1 301 ? -6.305 -4.625 -14.013 1.00 17.55 298 PRO A CA 1
ATOM 2260 C C . PRO A 1 301 ? -7.179 -3.446 -13.630 1.00 15.73 298 PRO A C 1
ATOM 2261 O O . PRO A 1 301 ? -8.125 -3.169 -14.367 1.00 17.52 298 PRO A O 1
ATOM 2265 N N . PRO A 1 302 ? -6.882 -2.788 -12.509 1.00 13.48 299 PRO A N 1
ATOM 2266 C CA . PRO A 1 302 ? -7.697 -1.646 -12.092 1.00 13.01 299 PRO A CA 1
ATOM 2267 C C . PRO A 1 302 ? -7.782 -0.618 -13.209 1.00 13.15 299 PRO A C 1
ATOM 2268 O O . PRO A 1 302 ? -6.882 -0.498 -14.037 1.00 18.39 299 PRO A O 1
ATOM 2272 N N . LEU A 1 303 ? -8.895 0.100 -13.257 1.00 14.40 300 LEU A N 1
ATOM 2273 C CA . LEU A 1 303 ? -9.047 1.121 -14.282 1.00 16.44 300 LEU A CA 1
ATOM 2274 C C . LEU A 1 303 ? -8.045 2.240 -14.062 1.00 16.05 300 LEU A C 1
ATOM 2275 O O . LEU A 1 303 ? -7.943 2.792 -12.963 1.00 12.77 300 LEU A O 1
ATOM 2280 N N . ALA A 1 304 ? -7.296 2.566 -15.102 1.00 16.22 301 ALA A N 1
ATOM 2281 C CA . ALA A 1 304 ? -6.500 3.776 -15.050 1.00 16.26 301 ALA A CA 1
ATOM 2282 C C . ALA A 1 304 ? -7.417 4.964 -14.775 1.00 15.39 301 ALA A C 1
ATOM 2283 O O . ALA A 1 304 ? -8.573 4.965 -15.214 1.00 15.11 301 ALA A O 1
ATOM 2285 N N . PRO A 1 305 ? -6.958 5.964 -14.022 1.00 16.45 302 PRO A N 1
ATOM 2286 C CA . PRO A 1 305 ? -7.684 7.238 -13.980 1.00 17.90 302 PRO A CA 1
ATOM 2287 C C . PRO A 1 305 ? -8.115 7.648 -15.378 1.00 17.85 302 PRO A C 1
ATOM 2288 O O . PRO A 1 305 ? -7.368 7.485 -16.347 1.00 17.85 302 PRO A O 1
ATOM 2292 N N . ASN A 1 306 ? -9.339 8.146 -15.496 1.00 17.05 303 ASN A N 1
ATOM 2293 C CA . ASN A 1 306 ? -9.991 8.326 -16.786 1.00 16.68 303 ASN A CA 1
ATOM 2294 C C . ASN A 1 306 ? -10.712 9.663 -16.791 1.00 18.62 303 ASN A C 1
ATOM 2295 O O . ASN A 1 306 ? -11.666 9.848 -16.021 1.00 20.57 303 ASN A O 1
ATOM 2300 N N . PRO A 1 307 ? -10.299 10.614 -17.633 1.00 19.86 304 PRO A N 1
ATOM 2301 C CA . PRO A 1 307 ? -10.949 11.927 -17.609 1.00 19.77 304 PRO A CA 1
ATOM 2302 C C . PRO A 1 307 ? -12.416 11.872 -17.982 1.00 18.47 304 PRO A C 1
ATOM 2303 O O . PRO A 1 307 ? -13.189 12.726 -17.530 1.00 20.14 304 PRO A O 1
ATOM 2307 N N . ALA A 1 308 ? -12.827 10.888 -18.786 1.00 19.46 305 ALA A N 1
ATOM 2308 C CA . ALA A 1 308 ? -14.210 10.797 -19.241 1.00 17.78 305 ALA A CA 1
ATOM 2309 C C . ALA A 1 308 ? -15.099 10.119 -18.200 1.00 16.12 305 ALA A C 1
ATOM 2310 O O . ALA A 1 308 ? -15.796 9.144 -18.505 1.00 16.03 305 ALA A O 1
ATOM 2312 N N . THR A 1 309 ? -15.092 10.630 -16.968 1.00 15.72 306 THR A N 1
ATOM 2313 C CA . THR A 1 309 ? -15.875 10.042 -15.891 1.00 16.47 306 THR A CA 1
ATOM 2314 C C . THR A 1 309 ? -16.562 11.137 -15.090 1.00 15.56 306 THR A C 1
ATOM 2315 O O . THR A 1 309 ? -16.166 12.301 -15.128 1.00 19.76 306 THR A O 1
ATOM 2319 N N . TRP A 1 310 ? -17.625 10.750 -14.395 1.00 13.61 307 TRP A N 1
ATOM 2320 C CA . TRP A 1 310 ? -18.258 11.567 -13.366 1.00 17.85 307 TRP A CA 1
ATOM 2321 C C . TRP A 1 310 ? -17.759 11.041 -12.026 1.00 15.69 307 TRP A C 1
ATOM 2322 O O . TRP A 1 310 ? -18.082 9.916 -11.640 1.00 17.23 307 TRP A O 1
ATOM 2333 N N . ILE A 1 311 ? -16.962 11.847 -11.334 1.00 15.00 308 ILE A N 1
ATOM 2334 C CA . ILE A 1 311 ? -16.338 11.480 -10.069 1.00 12.39 308 ILE A CA 1
ATOM 2335 C C . ILE A 1 311 ? -17.021 12.282 -8.977 1.00 13.90 308 ILE A C 1
ATOM 2336 O O . ILE A 1 311 ? -17.171 13.501 -9.110 1.00 17.05 308 ILE A O 1
ATOM 2341 N N . ASN A 1 312 ? -17.451 11.613 -7.908 1.00 13.70 309 ASN A N 1
ATOM 2342 C CA . ASN A 1 312 ? -18.185 12.319 -6.859 1.00 12.36 309 ASN A CA 1
ATOM 2343 C C . ASN A 1 312 ? -17.944 11.692 -5.488 1.00 12.21 309 ASN A C 1
ATOM 2344 O O . ASN A 1 312 ? -17.329 10.633 -5.350 1.00 12.01 309 ASN A O 1
ATOM 2349 N N . LYS A 1 313 ? -18.428 12.390 -4.464 1.00 13.39 310 LYS A N 1
ATOM 2350 C CA . LYS A 1 313 ? -18.428 11.889 -3.098 1.00 13.73 310 LYS A CA 1
ATOM 2351 C C . LYS A 1 313 ? -19.434 12.692 -2.289 1.00 14.28 310 LYS A C 1
ATOM 2352 O O . LYS A 1 313 ? -19.498 13.916 -2.417 1.00 14.60 310 LYS A O 1
ATOM 2358 N N . THR A 1 314 ? -20.204 12.000 -1.458 1.00 15.20 311 THR A N 1
ATOM 2359 C CA . THR A 1 314 ? -21.142 12.612 -0.526 1.00 15.50 311 THR A CA 1
ATOM 2360 C C . THR A 1 314 ? -20.536 12.710 0.873 1.00 14.70 311 THR A C 1
ATOM 2361 O O . THR A 1 314 ? -19.618 11.971 1.234 1.00 17.20 311 THR A O 1
ATOM 2365 N N . GLY A 1 315 ? -21.084 13.626 1.666 1.00 13.90 312 GLY A N 1
ATOM 2366 C CA . GLY A 1 315 ? -20.717 13.747 3.063 1.00 15.54 312 GLY A CA 1
ATOM 2367 C C . GLY A 1 315 ? -21.890 14.207 3.903 1.00 16.70 312 GLY A C 1
ATOM 2368 O O . GLY A 1 315 ? -22.623 15.112 3.492 1.00 17.67 312 GLY A O 1
ATOM 2369 N N . SER A 1 316 ? -22.091 13.591 5.069 1.00 17.94 313 SER A N 1
ATOM 2370 C CA . SER A 1 316 ? -23.207 13.952 5.941 1.00 20.73 313 SER A CA 1
ATOM 2371 C C . SER A 1 316 ? -22.773 13.831 7.391 1.00 27.86 313 SER A C 1
ATOM 2372 O O . SER A 1 316 ? -22.451 12.730 7.850 1.00 30.25 313 SER A O 1
ATOM 2375 N N . THR A 1 317 ? -22.783 14.954 8.110 1.00 25.34 314 THR A N 1
ATOM 2376 C CA . THR A 1 317 ? -22.702 14.942 9.559 1.00 21.48 314 THR A CA 1
ATOM 2377 C C . THR A 1 317 ? -24.077 15.252 10.145 1.00 21.62 314 THR A C 1
ATOM 2378 O O . THR A 1 317 ? -25.055 15.475 9.430 1.00 22.36 314 THR A O 1
ATOM 2382 N N . GLY A 1 318 ? -24.145 15.263 11.476 1.00 24.18 315 GLY A N 1
ATOM 2383 C CA . GLY A 1 318 ? -25.411 15.503 12.143 1.00 26.87 315 GLY A CA 1
ATOM 2384 C C . GLY A 1 318 ? -26.067 16.807 11.743 1.00 24.16 315 GLY A C 1
ATOM 2385 O O . GLY A 1 318 ? -27.295 16.906 11.744 1.00 26.59 315 GLY A O 1
ATOM 2386 N N . GLY A 1 319 ? -25.272 17.811 11.374 1.00 22.07 316 GLY A N 1
ATOM 2387 C CA . GLY A 1 319 ? -25.824 19.117 11.080 1.00 20.72 316 GLY A CA 1
ATOM 2388 C C . GLY A 1 319 ? -25.546 19.669 9.699 1.00 24.62 316 GLY A C 1
ATOM 2389 O O . GLY A 1 319 ? -26.054 20.743 9.367 1.00 25.92 316 GLY A O 1
ATOM 2390 N N . PHE A 1 320 ? -24.760 18.962 8.883 1.00 22.78 317 PHE A N 1
ATOM 2391 C CA . PHE A 1 320 ? -24.269 19.495 7.616 1.00 22.57 317 PHE A CA 1
ATOM 2392 C C . PHE A 1 320 ? -24.473 18.497 6.475 1.00 22.71 317 PHE A C 1
ATOM 2393 O O . PHE A 1 320 ? -24.530 17.283 6.680 1.00 20.24 317 PHE A O 1
ATOM 2401 N N . SER A 1 321 ? -24.528 19.027 5.250 1.00 24.93 318 SER A N 1
ATOM 2402 C CA . SER A 1 321 ? -24.669 18.219 4.042 1.00 21.81 318 SER A CA 1
ATOM 2403 C C . SER A 1 321 ? -23.691 18.697 2.976 1.00 19.32 318 SER A C 1
ATOM 2404 O O . SER A 1 321 ? -23.631 19.892 2.679 1.00 21.89 318 SER A O 1
ATOM 2407 N N . THR A 1 322 ? -22.956 17.757 2.379 1.00 16.83 319 THR A N 1
ATOM 2408 C CA . THR A 1 322 ? -21.903 18.052 1.418 1.00 18.04 319 THR A CA 1
ATOM 2409 C C . THR A 1 322 ? -22.058 17.180 0.180 1.00 18.25 319 THR A C 1
ATOM 2410 O O . THR A 1 322 ? -22.474 16.024 0.271 1.00 20.40 319 THR A O 1
ATOM 2414 N N . TYR A 1 323 ? -21.699 17.734 -0.977 1.00 15.66 320 TYR A N 1
ATOM 2415 C CA . TYR A 1 323 ? -21.609 16.963 -2.211 1.00 14.29 320 TYR A CA 1
ATOM 2416 C C . TYR A 1 323 ? -20.521 17.559 -3.085 1.00 14.10 320 TYR A C 1
ATOM 2417 O O . TYR A 1 323 ? -20.397 18.780 -3.180 1.00 15.59 320 TYR A O 1
ATOM 2426 N N . VAL A 1 324 ? -19.755 16.689 -3.736 1.00 13.62 321 VAL A N 1
ATOM 2427 C CA . VAL A 1 324 ? -18.667 17.071 -4.625 1.00 13.49 321 VAL A CA 1
ATOM 2428 C C . VAL A 1 324 ? -18.767 16.231 -5.887 1.00 15.41 321 VAL A C 1
ATOM 2429 O O . VAL A 1 324 ? -18.864 15.007 -5.800 1.00 15.77 321 VAL A O 1
ATOM 2433 N N . ALA A 1 325 ? -18.719 16.870 -7.055 1.00 13.62 322 ALA A N 1
ATOM 2434 C CA . ALA A 1 325 ? -18.761 16.119 -8.305 1.00 17.21 322 ALA A CA 1
ATOM 2435 C C . ALA A 1 325 ? -18.023 16.886 -9.389 1.00 18.72 322 ALA A C 1
ATOM 2436 O O . ALA A 1 325 ? -18.144 18.109 -9.473 1.00 19.66 322 ALA A O 1
ATOM 2438 N N . PHE A 1 326 ? -17.276 16.172 -10.229 1.00 13.70 323 PHE A N 1
ATOM 2439 C CA . PHE A 1 326 ? -16.537 16.858 -11.281 1.00 15.04 323 PHE A CA 1
ATOM 2440 C C . PHE A 1 326 ? -16.270 15.900 -12.435 1.00 14.09 323 PHE A C 1
ATOM 2441 O O . PHE A 1 326 ? -16.386 14.681 -12.297 1.00 16.00 323 PHE A O 1
ATOM 2449 N N . VAL A 1 327 ? -15.952 16.480 -13.589 1.00 14.63 324 VAL A N 1
ATOM 2450 C CA . VAL A 1 327 ? -15.720 15.730 -14.823 1.00 17.66 324 VAL A CA 1
ATOM 2451 C C . VAL A 1 327 ? -14.399 16.209 -15.408 1.00 17.17 324 VAL A C 1
ATOM 2452 O O . VAL A 1 327 ? -14.375 17.234 -16.102 1.00 20.20 324 VAL A O 1
ATOM 2456 N N . PRO A 1 328 ? -13.284 15.520 -15.154 1.00 18.02 325 PRO A N 1
ATOM 2457 C CA . PRO A 1 328 ? -11.981 16.035 -15.620 1.00 17.97 325 PRO A CA 1
ATOM 2458 C C . PRO A 1 328 ? -11.927 16.369 -17.107 1.00 20.85 325 PRO A C 1
ATOM 2459 O O . PRO A 1 328 ? -11.353 17.398 -17.483 1.00 21.31 325 PRO A O 1
ATOM 2463 N N . ALA A 1 329 ? -12.526 15.537 -17.963 1.00 20.94 326 ALA A N 1
ATOM 2464 C CA . ALA A 1 329 ? -12.449 15.775 -19.399 1.00 22.10 326 ALA A CA 1
ATOM 2465 C C . ALA A 1 329 ? -13.138 17.069 -19.796 1.00 25.79 326 ALA A C 1
ATOM 2466 O O . ALA A 1 329 ? -12.715 17.719 -20.758 1.00 29.48 326 ALA A O 1
ATOM 2468 N N . LYS A 1 330 ? -14.193 17.461 -19.077 1.00 23.53 327 LYS A N 1
ATOM 2469 C CA . LYS A 1 330 ? -14.953 18.667 -19.395 1.00 26.12 327 LYS A CA 1
ATOM 2470 C C . LYS A 1 330 ? -14.519 19.883 -18.586 1.00 28.51 327 LYS A C 1
ATOM 2471 O O . LYS A 1 330 ? -15.003 20.991 -18.855 1.00 27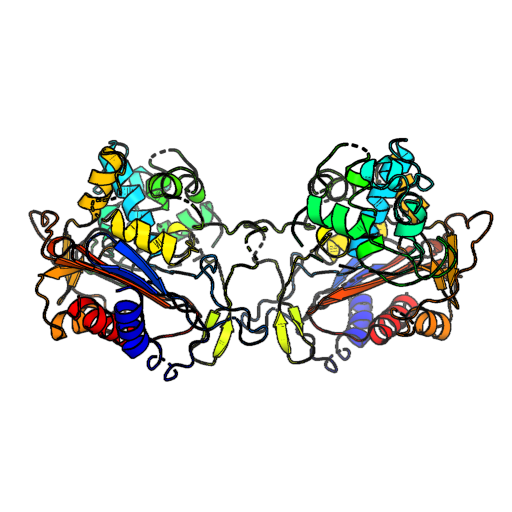.80 327 LYS A O 1
ATOM 2477 N N . ARG A 1 331 ? -13.641 19.701 -17.598 1.00 24.39 328 ARG A N 1
ATOM 2478 C CA . ARG A 1 331 ? -13.049 20.809 -16.861 1.00 23.09 328 ARG A CA 1
ATOM 2479 C C . ARG A 1 331 ? -14.101 21.586 -16.078 1.00 20.63 328 ARG A C 1
ATOM 2480 O O . ARG A 1 331 ? -14.011 22.805 -15.934 1.00 20.32 328 ARG A O 1
ATOM 2488 N N . ILE A 1 332 ? -15.106 20.873 -15.562 1.00 19.55 329 ILE A N 1
ATOM 2489 C CA . ILE A 1 332 ? -16.170 21.466 -14.761 1.00 21.20 329 ILE A CA 1
ATOM 2490 C C . ILE A 1 332 ? -16.304 20.706 -13.441 1.00 20.05 329 ILE A C 1
ATOM 2491 O O . ILE A 1 332 ? -15.877 19.556 -13.313 1.00 18.51 329 ILE A O 1
ATOM 2496 N N . GLY A 1 333 ? -16.881 21.370 -12.441 1.00 17.80 330 GLY A N 1
ATOM 2497 C CA . GLY A 1 333 ? -17.124 20.719 -11.164 1.00 16.15 330 GLY A CA 1
ATOM 2498 C C . GLY A 1 333 ? -17.969 21.577 -10.249 1.00 17.42 330 GLY A C 1
ATOM 2499 O O . GLY A 1 333 ? -18.102 22.785 -10.455 1.00 18.65 330 GLY A O 1
ATOM 2500 N N . ILE A 1 334 ? -18.530 20.934 -9.220 1.00 18.13 331 ILE A N 1
ATOM 2501 C CA . ILE A 1 334 ? -19.387 21.603 -8.244 1.00 16.56 331 ILE A CA 1
ATOM 2502 C C . ILE A 1 334 ? -19.018 21.143 -6.839 1.00 19.01 331 ILE A C 1
ATOM 2503 O O . ILE A 1 334 ? -18.645 19.984 -6.625 1.00 21.70 331 ILE A O 1
ATOM 2508 N N . VAL A 1 335 ? -19.127 22.066 -5.885 1.00 17.56 332 VAL A N 1
ATOM 2509 C CA . VAL A 1 335 ? -19.016 21.798 -4.457 1.00 16.79 332 VAL A CA 1
ATOM 2510 C C . VAL A 1 335 ? -20.264 22.363 -3.789 1.00 15.96 332 VAL A C 1
ATOM 2511 O O . VAL A 1 335 ? -20.619 23.521 -4.024 1.00 16.45 332 VAL A O 1
ATOM 2523 N N . LEU A 1 337 ? -22.037 22.894 -0.023 1.00 17.96 334 LEU A N 1
ATOM 2524 C CA . LEU A 1 337 ? -21.920 22.817 1.426 1.00 19.25 334 LEU A CA 1
ATOM 2525 C C . LEU A 1 337 ? -23.148 23.455 2.045 1.00 19.16 334 LEU A C 1
ATOM 2526 O O . LEU A 1 337 ? -23.503 24.579 1.693 1.00 21.72 334 LEU A O 1
ATOM 2531 N N . ALA A 1 338 ? -23.786 22.743 2.966 1.00 19.76 335 ALA A N 1
ATOM 2532 C CA . ALA A 1 338 ? -24.993 23.231 3.612 1.00 18.97 335 ALA A CA 1
ATOM 2533 C C . ALA A 1 338 ? -24.916 22.923 5.096 1.00 19.56 335 ALA A C 1
ATOM 2534 O O . ALA A 1 338 ? -24.495 21.832 5.486 1.00 18.81 335 ALA A O 1
ATOM 2536 N N . ASN A 1 339 ? -25.314 23.890 5.924 1.00 19.90 336 ASN A N 1
ATOM 2537 C CA . ASN A 1 339 ? -25.362 23.643 7.364 1.00 24.43 336 ASN A CA 1
ATOM 2538 C C . ASN A 1 339 ? -26.728 23.140 7.802 1.00 27.04 336 ASN A C 1
ATOM 2539 O O . ASN A 1 339 ? -27.270 23.553 8.828 1.00 28.69 336 ASN A O 1
ATOM 2544 N N . GLY A 1 340 ? -27.300 22.229 7.022 1.00 27.41 337 GLY A N 1
ATOM 2545 C CA . GLY A 1 340 ? -28.518 21.534 7.383 1.00 24.45 337 GLY A CA 1
ATOM 2546 C C . GLY A 1 340 ? -28.546 20.217 6.644 1.00 21.54 337 GLY A C 1
ATOM 2547 O O . GLY A 1 340 ? -27.636 19.889 5.883 1.00 20.21 337 GLY A O 1
ATOM 2548 N N . ASN A 1 341 ? -29.616 19.464 6.870 1.00 25.50 338 ASN A N 1
ATOM 2549 C CA . ASN A 1 341 ? -29.760 18.118 6.320 1.00 28.82 338 ASN A CA 1
ATOM 2550 C C . ASN A 1 341 ? -30.452 18.193 4.965 1.00 29.12 338 ASN A C 1
ATOM 2551 O O . ASN A 1 341 ? -31.616 18.598 4.877 1.00 28.50 338 ASN A O 1
ATOM 2556 N N . VAL A 1 342 ? -29.733 17.818 3.913 1.00 28.28 339 VAL A N 1
ATOM 2557 C CA . VAL A 1 342 ? -30.252 17.799 2.551 1.00 27.43 339 VAL A CA 1
ATOM 2558 C C . VAL A 1 342 ? -30.197 16.363 2.060 1.00 27.47 339 VAL A C 1
ATOM 2559 O O . VAL A 1 342 ? -29.137 15.734 2.137 1.00 25.72 339 VAL A O 1
ATOM 2563 N N . PRO A 1 343 ? -31.299 15.798 1.561 1.00 25.21 340 PRO A N 1
ATOM 2564 C CA . PRO A 1 343 ? -31.257 14.423 1.066 1.00 20.75 340 PRO A CA 1
ATOM 2565 C C . PRO A 1 343 ? -30.210 14.280 -0.020 1.00 19.61 340 PRO A C 1
ATOM 2566 O O . PRO A 1 343 ? -30.084 15.131 -0.903 1.00 20.57 340 PRO A O 1
ATOM 2570 N N . ILE A 1 344 ? -29.447 13.191 0.073 1.00 17.81 341 ILE A N 1
ATOM 2571 C CA . ILE A 1 344 ? -28.342 12.951 -0.849 1.00 18.33 341 ILE A CA 1
ATOM 2572 C C . ILE A 1 344 ? -28.802 13.064 -2.295 1.00 22.64 341 ILE A C 1
ATOM 2573 O O . ILE A 1 344 ? -28.171 13.744 -3.111 1.00 24.96 341 ILE A O 1
ATOM 2578 N N . GLU A 1 345 ? -29.913 12.410 -2.636 1.00 22.14 342 GLU A N 1
ATOM 2579 C CA . GLU A 1 345 ? -30.353 12.432 -4.026 1.00 21.77 342 GLU A CA 1
ATOM 2580 C C . GLU A 1 345 ? -30.733 13.841 -4.477 1.00 21.68 342 GLU A C 1
ATOM 2581 O O . GLU A 1 345 ? -30.632 14.156 -5.666 1.00 25.59 342 GLU A O 1
ATOM 2587 N N . GLU A 1 346 ? -31.154 14.707 -3.554 1.00 19.44 343 GLU A N 1
ATOM 2588 C CA . GLU A 1 346 ? -31.446 16.083 -3.941 1.00 22.63 343 GLU A CA 1
ATOM 2589 C C . GLU A 1 346 ? -30.175 16.886 -4.199 1.00 20.99 343 GLU A C 1
ATOM 2590 O O . GLU A 1 346 ? -30.172 17.780 -5.054 1.00 20.60 343 GLU A O 1
ATOM 2596 N N . ARG A 1 347 ? -29.091 16.598 -3.477 1.00 19.91 344 ARG A N 1
ATOM 2597 C CA . ARG A 1 347 ? -27.806 17.182 -3.851 1.00 18.68 344 ARG A CA 1
ATOM 2598 C C . ARG A 1 347 ? -27.384 16.688 -5.228 1.00 22.46 344 ARG A C 1
ATOM 2599 O O . ARG A 1 347 ? -26.857 17.455 -6.046 1.00 21.94 344 ARG A O 1
ATOM 2607 N N . VAL A 1 348 ? -27.620 15.404 -5.500 1.00 19.95 345 VAL A N 1
ATOM 2608 C CA . VAL A 1 348 ? -27.235 14.817 -6.777 1.00 15.94 345 VAL A CA 1
ATOM 2609 C C . VAL A 1 348 ? -27.997 15.485 -7.912 1.00 23.05 345 VAL A C 1
ATOM 2610 O O . VAL A 1 348 ? -27.407 15.895 -8.919 1.00 18.43 345 VAL A O 1
ATOM 2614 N N . LYS A 1 349 ? -29.318 15.632 -7.746 1.00 23.70 346 LYS A N 1
ATOM 2615 C CA . LYS A 1 349 ? -30.149 16.177 -8.815 1.00 22.99 346 LYS A CA 1
ATOM 2616 C C . LYS A 1 349 ? -29.757 17.608 -9.143 1.00 25.58 346 LYS A C 1
ATOM 2617 O O . LYS A 1 349 ? -29.691 17.985 -10.319 1.00 28.01 346 LYS A O 1
ATOM 2623 N N . ALA A 1 350 ? -29.493 18.421 -8.116 1.00 23.51 347 ALA A N 1
ATOM 2624 C CA . ALA A 1 350 ? -29.123 19.811 -8.353 1.00 24.57 347 ALA A CA 1
ATOM 2625 C C . ALA A 1 350 ? -27.771 19.911 -9.053 1.00 23.13 347 ALA A C 1
ATOM 2626 O O . ALA A 1 350 ? -27.610 20.692 -9.997 1.00 24.55 347 ALA A O 1
ATOM 2628 N N . ALA A 1 351 ? -26.790 19.120 -8.618 1.00 19.65 348 ALA A N 1
ATOM 2629 C CA . ALA A 1 351 ? -25.499 19.115 -9.294 1.00 16.83 348 ALA A CA 1
ATOM 2630 C C . ALA A 1 351 ? -25.645 18.701 -10.752 1.00 19.08 348 ALA A C 1
ATOM 2631 O O . ALA A 1 351 ? -25.046 19.308 -11.646 1.00 22.17 348 ALA A O 1
ATOM 2633 N N . TYR A 1 352 ? -26.442 17.666 -11.009 1.00 17.05 349 TYR A N 1
ATOM 2634 C CA . TYR A 1 352 ? -26.626 17.187 -12.373 1.00 20.58 349 TYR A CA 1
ATOM 2635 C C . TYR A 1 352 ? -27.269 18.257 -13.244 1.00 21.58 349 TYR A C 1
ATOM 2636 O O . TYR A 1 352 ? -26.851 18.474 -14.386 1.00 20.33 349 TYR A O 1
ATOM 2645 N N . ARG A 1 353 ? -28.280 18.946 -12.719 1.00 24.07 350 ARG A N 1
ATOM 2646 C CA . ARG A 1 353 ? -28.901 20.028 -13.474 1.00 26.37 350 ARG A CA 1
ATOM 2647 C C . ARG A 1 353 ? -27.937 21.191 -13.658 1.00 27.56 350 ARG A C 1
ATOM 2648 O O . ARG A 1 353 ? -27.773 21.700 -14.772 1.00 29.05 350 ARG A O 1
ATOM 2656 N N . ILE A 1 354 ? -27.284 21.620 -12.575 1.00 25.54 351 ILE A N 1
ATOM 2657 C CA . ILE A 1 354 ? -26.353 22.741 -12.662 1.00 26.85 351 ILE A CA 1
ATOM 2658 C C . ILE A 1 354 ? -25.232 22.423 -13.641 1.00 25.06 351 ILE A C 1
ATOM 2659 O O . ILE A 1 354 ? -24.998 23.165 -14.599 1.00 26.29 351 ILE A O 1
ATOM 2664 N N . LEU A 1 355 ? -24.529 21.309 -13.422 1.00 22.74 352 LEU A N 1
ATOM 2665 C CA . LEU A 1 355 ? -23.427 20.969 -14.319 1.00 24.25 352 LEU A CA 1
ATOM 2666 C C . LEU A 1 355 ? -23.907 20.750 -15.753 1.00 28.08 352 LEU A C 1
ATOM 2667 O O . LEU A 1 355 ? -23.181 21.064 -16.703 1.00 26.62 352 LEU A O 1
ATOM 2672 N N . GLY A 1 356 ? -25.124 20.233 -15.931 1.00 30.03 353 GLY A N 1
ATOM 2673 C CA . GLY A 1 356 ? -25.697 20.120 -17.260 1.00 32.96 353 GLY A CA 1
ATOM 2674 C C . GLY A 1 356 ? -25.927 21.452 -17.938 1.00 38.85 353 GLY A C 1
ATOM 2675 O O . GLY A 1 356 ? -26.064 21.495 -19.163 1.00 42.89 353 GLY A O 1
ATOM 2676 N N . SER A 1 357 ? -25.971 22.544 -17.170 1.00 45.30 354 SER A N 1
ATOM 2677 C CA . SER A 1 357 ? -26.122 23.873 -17.760 1.00 51.00 354 SER A CA 1
ATOM 2678 C C . SER A 1 357 ? -24.835 24.354 -18.415 1.00 55.60 354 SER A C 1
ATOM 2679 O O . SER A 1 357 ? -24.878 25.179 -19.336 1.00 59.58 354 SER A O 1
ATOM 2682 N N . LEU A 1 358 ? -23.691 23.862 -17.958 1.00 55.71 355 LEU A N 1
ATOM 2683 C CA . LEU A 1 358 ? -22.404 24.340 -18.443 1.00 54.84 355 LEU A CA 1
ATOM 2684 C C . LEU A 1 358 ? -22.007 23.666 -19.758 1.00 57.42 355 LEU A C 1
ATOM 2685 O O . LEU A 1 358 ? -22.243 24.209 -20.843 1.00 57.82 355 LEU A O 1
ATOM 2690 N N . ASN B 1 2 ? -21.531 12.748 56.443 1.00 102.13 -1 ASN B N 1
ATOM 2691 C CA . ASN B 1 2 ? -21.029 14.078 56.115 1.00 102.60 -1 ASN B CA 1
ATOM 2692 C C . ASN B 1 2 ? -21.321 14.442 54.670 1.00 99.97 -1 ASN B C 1
ATOM 2693 O O . ASN B 1 2 ? -22.151 15.307 54.395 1.00 99.17 -1 ASN B O 1
ATOM 2698 N N . ALA B 1 3 ? -20.622 13.768 53.750 1.00 98.81 0 ALA B N 1
ATOM 2699 C CA . ALA B 1 3 ? -20.781 14.054 52.328 1.00 95.23 0 ALA B CA 1
ATOM 2700 C C . ALA B 1 3 ? -22.228 13.906 51.877 1.00 94.54 0 ALA B C 1
ATOM 2701 O O . ALA B 1 3 ? -22.638 14.543 50.901 1.00 93.71 0 ALA B O 1
ATOM 2703 N N . ASP B 1 4 ? -23.015 13.078 52.569 1.00 93.39 1 ASP B N 1
ATOM 2704 C CA . ASP B 1 4 ? -24.421 12.929 52.215 1.00 86.44 1 ASP B CA 1
ATOM 2705 C C . ASP B 1 4 ? -25.272 13.998 52.883 1.00 86.98 1 ASP B C 1
ATOM 2706 O O . ASP B 1 4 ? -26.146 14.589 52.239 1.00 83.14 1 ASP B O 1
ATOM 2711 N N . ASP B 1 5 ? -25.032 14.252 54.173 1.00 94.63 2 ASP B N 1
ATOM 2712 C CA . ASP B 1 5 ? -25.696 15.366 54.841 1.00 96.22 2 ASP B CA 1
ATOM 2713 C C . ASP B 1 5 ? -25.428 16.669 54.108 1.00 90.57 2 ASP B C 1
ATOM 2714 O O . ASP B 1 5 ? -26.319 17.516 53.975 1.00 90.90 2 ASP B O 1
ATOM 2719 N N . LEU B 1 6 ? -24.201 16.839 53.615 1.00 77.25 3 LEU B N 1
ATOM 2720 C CA . LEU B 1 6 ? -23.862 18.036 52.859 1.00 58.95 3 LEU B CA 1
ATOM 2721 C C . LEU B 1 6 ? -24.568 18.051 51.510 1.00 47.57 3 LEU B C 1
ATOM 2722 O O . LEU B 1 6 ? -25.127 19.076 51.105 1.00 44.11 3 LEU B O 1
ATOM 2727 N N . ARG B 1 7 ? -24.560 16.919 50.802 1.00 43.26 4 ARG B N 1
ATOM 2728 C CA . ARG B 1 7 ? -25.243 16.861 49.515 1.00 39.53 4 ARG B CA 1
ATOM 2729 C C . ARG B 1 7 ? -26.719 17.194 49.667 1.00 36.94 4 ARG B C 1
ATOM 2730 O O . ARG B 1 7 ? -27.273 17.962 48.873 1.00 33.58 4 ARG B O 1
ATOM 2738 N N . ASP B 1 8 ? -27.367 16.645 50.697 1.00 39.45 5 ASP B N 1
ATOM 2739 C CA . ASP B 1 8 ? -28.788 16.911 50.892 1.00 41.06 5 ASP B CA 1
ATOM 2740 C C . ASP B 1 8 ? -29.032 18.382 51.187 1.00 37.67 5 ASP B C 1
ATOM 2741 O O . ASP B 1 8 ? -30.014 18.963 50.711 1.00 35.36 5 ASP B O 1
ATOM 2746 N N . THR B 1 9 ? -28.148 19.000 51.971 1.00 39.88 6 THR B N 1
ATOM 2747 C CA . THR B 1 9 ? -28.241 20.437 52.198 1.00 42.59 6 THR B CA 1
ATOM 2748 C C . THR B 1 9 ? -28.168 21.195 50.880 1.00 42.49 6 THR B C 1
ATOM 2749 O O . THR B 1 9 ? -29.009 22.059 50.597 1.00 41.90 6 THR B O 1
ATOM 2753 N N . VAL B 1 10 ? -27.168 20.869 50.053 1.00 38.75 7 VAL B N 1
ATOM 2754 C CA . VAL B 1 10 ? -27.018 21.517 48.752 1.00 33.86 7 VAL B CA 1
ATOM 2755 C C . VAL B 1 10 ? -28.223 21.220 47.871 1.00 32.78 7 VAL B C 1
ATOM 2756 O O . VAL B 1 10 ? -28.823 22.126 47.281 1.00 29.86 7 VAL B O 1
ATOM 2760 N N . THR B 1 11 ? -28.603 19.942 47.783 1.00 36.03 8 THR B N 1
ATOM 2761 C CA . THR B 1 11 ? -29.698 19.551 46.901 1.00 36.62 8 THR B CA 1
ATOM 2762 C C . THR B 1 11 ? -30.998 20.247 47.287 1.00 40.03 8 THR B C 1
ATOM 2763 O O . THR B 1 11 ? -31.789 20.623 46.414 1.00 39.04 8 THR B O 1
ATOM 2767 N N . ARG B 1 12 ? -31.226 20.445 48.592 1.00 39.79 9 ARG B N 1
ATOM 2768 C CA . ARG B 1 12 ? -32.477 21.041 49.050 1.00 39.05 9 ARG B CA 1
ATOM 2769 C C . ARG B 1 12 ? -32.699 22.422 48.450 1.00 39.27 9 ARG B C 1
ATOM 2770 O O . ARG B 1 12 ? -33.848 22.816 48.218 1.00 38.70 9 ARG B O 1
ATOM 2778 N N . GLN B 1 13 ? -31.623 23.164 48.180 1.00 37.99 10 GLN B N 1
ATOM 2779 C CA . GLN B 1 13 ? -31.717 24.486 47.571 1.00 34.71 10 GLN B CA 1
ATOM 2780 C C . GLN B 1 13 ? -31.536 24.458 46.063 1.00 36.25 10 GLN B C 1
ATOM 2781 O O . GLN B 1 13 ? -32.185 25.232 45.355 1.00 39.79 10 GLN B O 1
ATOM 2787 N N . ILE B 1 14 ? -30.671 23.578 45.554 1.00 36.68 11 ILE B N 1
ATOM 2788 C CA . ILE B 1 14 ? -30.322 23.604 44.136 1.00 36.43 11 ILE B CA 1
ATOM 2789 C C . ILE B 1 14 ? -31.449 23.034 43.285 1.00 38.83 11 ILE B C 1
ATOM 2790 O O . ILE B 1 14 ? -31.831 23.622 42.266 1.00 38.90 11 ILE B O 1
ATOM 2795 N N . ALA B 1 15 ? -31.981 21.874 43.675 1.00 40.16 12 ALA B N 1
ATOM 2796 C CA . ALA B 1 15 ? -33.013 21.227 42.867 1.00 39.70 12 ALA B CA 1
ATOM 2797 C C . ALA B 1 15 ? -34.235 22.111 42.655 1.00 39.28 12 ALA B C 1
ATOM 2798 O O . ALA B 1 15 ? -34.718 22.175 41.510 1.00 38.05 12 ALA B O 1
ATOM 2800 N N . PRO B 1 16 ? -34.773 22.810 43.665 1.00 39.86 13 PRO B N 1
ATOM 2801 C CA . PRO B 1 16 ? -35.865 23.753 43.377 1.00 36.02 13 PRO B CA 1
ATOM 2802 C C . PRO B 1 16 ? -35.454 24.845 42.419 1.00 32.35 13 PRO B C 1
ATOM 2803 O O . PRO B 1 16 ? -36.254 25.250 41.571 1.00 36.18 13 PRO B O 1
ATOM 2807 N N . LEU B 1 17 ? -34.219 25.330 42.525 1.00 33.38 14 LEU B N 1
ATOM 2808 C CA . LEU B 1 17 ? -33.751 26.352 41.597 1.00 35.69 14 LEU B CA 1
ATOM 2809 C C . LEU B 1 17 ? -33.772 25.840 40.164 1.00 33.01 14 LEU B C 1
ATOM 2810 O O . LEU B 1 17 ? -34.384 26.453 39.283 1.00 37.84 14 LEU B O 1
ATOM 2823 N N . LYS B 1 19 ? -35.266 23.350 38.845 1.00 35.50 16 LYS B N 1
ATOM 2824 C CA . LYS B 1 19 ? -36.625 23.076 38.403 1.00 39.31 16 LYS B CA 1
ATOM 2825 C C . LYS B 1 19 ? -37.329 24.367 38.008 1.00 39.96 16 LYS B C 1
ATOM 2826 O O . LYS B 1 19 ? -37.809 24.512 36.876 1.00 39.90 16 LYS B O 1
ATOM 2832 N N . GLN B 1 20 ? -37.363 25.332 38.924 1.00 41.79 17 GLN B N 1
ATOM 2833 C CA . GLN B 1 20 ? -38.121 26.556 38.700 1.00 44.63 17 GLN B CA 1
ATOM 2834 C C . GLN B 1 20 ? -37.617 27.327 37.492 1.00 44.62 17 GLN B C 1
ATOM 2835 O O . GLN B 1 20 ? -38.410 27.964 36.790 1.00 49.32 17 GLN B O 1
ATOM 2841 N N . TYR B 1 21 ? -36.314 27.277 37.228 1.00 40.87 18 TYR B N 1
ATOM 2842 C CA . TYR B 1 21 ? -35.721 28.005 36.117 1.00 38.28 18 TYR B CA 1
ATOM 2843 C C . TYR B 1 21 ? -35.293 27.095 34.976 1.00 37.94 18 TYR B C 1
ATOM 2844 O O . TYR B 1 21 ? -34.661 27.571 34.026 1.00 38.02 18 TYR B O 1
ATOM 2853 N N . ALA B 1 22 ? -35.636 25.806 35.039 1.00 38.22 19 ALA B N 1
ATOM 2854 C CA . ALA B 1 22 ? -35.450 24.881 33.923 1.00 38.30 19 ALA B CA 1
ATOM 2855 C C . ALA B 1 22 ? -33.981 24.789 33.516 1.00 36.74 19 ALA B C 1
ATOM 2856 O O . ALA B 1 22 ? -33.630 24.873 32.337 1.00 35.87 19 ALA B O 1
ATOM 2858 N N . ILE B 1 23 ? -33.115 24.622 34.509 1.00 35.68 20 ILE B N 1
ATOM 2859 C CA . ILE B 1 23 ? -31.673 24.593 34.297 1.00 33.21 20 ILE B CA 1
ATOM 2860 C C . ILE B 1 23 ? -31.263 23.141 34.038 1.00 31.60 20 ILE B C 1
ATOM 2861 O O . ILE B 1 23 ? -31.450 22.297 34.927 1.00 32.82 20 ILE B O 1
ATOM 2866 N N . PRO B 1 24 ? -30.710 22.818 32.865 1.00 31.69 21 PRO B N 1
ATOM 2867 C CA . PRO B 1 24 ? -30.412 21.400 32.579 1.00 32.97 21 PRO B CA 1
ATOM 2868 C C . PRO B 1 24 ? -29.317 20.823 33.456 1.00 34.96 21 PRO B C 1
ATOM 2869 O O . PRO B 1 24 ? -29.481 19.722 33.994 1.00 32.05 21 PRO B O 1
ATOM 2873 N N . GLY B 1 25 ? -28.204 21.531 33.627 1.00 36.20 22 GLY B N 1
ATOM 2874 C CA . GLY B 1 25 ? -27.119 21.037 34.462 1.00 32.13 22 GLY B CA 1
ATOM 2875 C C . GLY B 1 25 ? -26.469 22.088 35.344 1.00 29.37 22 GLY B C 1
ATOM 2876 O O . GLY B 1 25 ? -26.371 23.264 34.976 1.00 24.59 22 GLY B O 1
ATOM 2885 N N . ALA B 1 27 ? -23.143 22.434 38.575 1.00 25.33 24 ALA B N 1
ATOM 2886 C CA . ALA B 1 27 ? -22.102 21.857 39.408 1.00 24.53 24 ALA B CA 1
ATOM 2887 C C . ALA B 1 27 ? -21.867 22.806 40.569 1.00 24.79 24 ALA B C 1
ATOM 2888 O O . ALA B 1 27 ? -21.716 24.014 40.360 1.00 28.24 24 ALA B O 1
ATOM 2890 N N . ILE B 1 28 ? -21.871 22.264 41.786 1.00 22.52 25 ILE B N 1
ATOM 2891 C CA . ILE B 1 28 ? -21.793 23.047 43.012 1.00 22.86 25 ILE B CA 1
ATOM 2892 C C . ILE B 1 28 ? -20.545 22.617 43.753 1.00 21.62 25 ILE B C 1
ATOM 28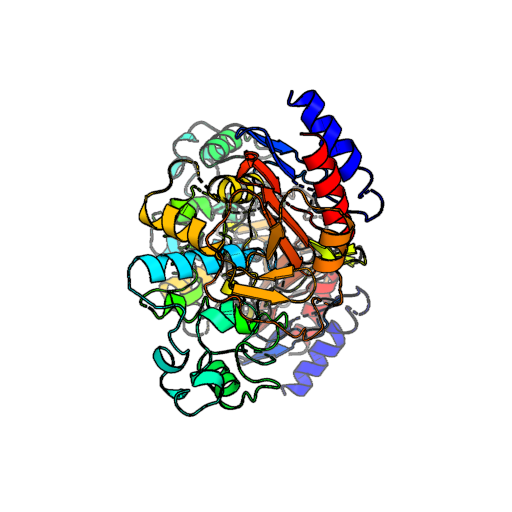93 O O . ILE B 1 28 ? -20.424 21.449 44.137 1.00 23.36 25 ILE B O 1
ATOM 2898 N N . GLY B 1 29 ? -19.623 23.551 43.955 1.00 18.06 26 GLY B N 1
ATOM 2899 C CA . GLY B 1 29 ? -18.467 23.328 44.803 1.00 19.90 26 GLY B CA 1
ATOM 2900 C C . GLY B 1 29 ? -18.706 23.942 46.176 1.00 22.27 26 GLY B C 1
ATOM 2901 O O . GLY B 1 29 ? -19.267 25.028 46.287 1.00 17.98 26 GLY B O 1
ATOM 2902 N N . ILE B 1 30 ? -18.274 23.227 47.213 1.00 23.18 27 ILE B N 1
ATOM 2903 C CA . ILE B 1 30 ? -18.446 23.648 48.598 1.00 22.07 27 ILE B CA 1
ATOM 2904 C C . ILE B 1 30 ? -17.130 23.448 49.334 1.00 20.57 27 ILE B C 1
ATOM 2905 O O . ILE B 1 30 ? -16.506 22.394 49.209 1.00 22.91 27 ILE B O 1
ATOM 2910 N N . VAL B 1 31 ? -16.714 24.452 50.103 1.00 20.64 28 VAL B N 1
ATOM 2911 C CA . VAL B 1 31 ? -15.663 24.304 51.103 1.00 23.05 28 VAL B CA 1
ATOM 2912 C C . VAL B 1 31 ? -16.335 24.310 52.466 1.00 33.24 28 VAL B C 1
ATOM 2913 O O . VAL B 1 31 ? -17.060 25.254 52.807 1.00 28.40 28 VAL B O 1
ATOM 2917 N N . ALA B 1 32 ? -16.107 23.251 53.239 1.00 44.26 29 ALA B N 1
ATOM 2918 C CA . ALA B 1 32 ? -16.754 23.068 54.539 1.00 56.14 29 ALA B CA 1
ATOM 2919 C C . ALA B 1 32 ? -15.681 22.555 55.493 1.00 77.29 29 ALA B C 1
ATOM 2920 O O . ALA B 1 32 ? -15.426 21.350 55.562 1.00 69.86 29 ALA B O 1
ATOM 2922 N N . ASP B 1 33 ? -15.048 23.482 56.209 1.00 107.78 30 ASP B N 1
ATOM 2923 C CA . ASP B 1 33 ? -13.989 23.169 57.163 1.00 117.41 30 ASP B CA 1
ATOM 2924 C C . ASP B 1 33 ? -12.861 22.387 56.480 1.00 114.73 30 ASP B C 1
ATOM 2925 O O . ASP B 1 33 ? -12.646 21.197 56.717 1.00 117.88 30 ASP B O 1
ATOM 2930 N N . GLY B 1 34 ? -12.156 23.098 55.602 1.00 102.79 31 GLY B N 1
ATOM 2931 C CA . GLY B 1 34 ? -10.958 22.566 54.978 1.00 88.06 31 GLY B CA 1
ATOM 2932 C C . GLY B 1 34 ? -11.159 21.369 54.077 1.00 74.16 31 GLY B C 1
ATOM 2933 O O . GLY B 1 34 ? -10.183 20.706 53.713 1.00 73.85 31 GLY B O 1
ATOM 2934 N N . LYS B 1 35 ? -12.396 21.067 53.703 1.00 62.26 32 LYS B N 1
ATOM 2935 C CA . LYS B 1 35 ? -12.679 19.947 52.822 1.00 50.29 32 LYS B CA 1
ATOM 2936 C C . LYS B 1 35 ? -13.415 20.465 51.600 1.00 35.20 32 LYS B C 1
ATOM 2937 O O . LYS B 1 35 ? -14.482 21.081 51.744 1.00 31.10 32 LYS B O 1
ATOM 2943 N N . PRO B 1 36 ? -12.883 20.275 50.396 1.00 28.66 33 PRO B N 1
ATOM 2944 C CA . PRO B 1 36 ? -13.642 20.603 49.185 1.00 25.51 33 PRO B CA 1
ATOM 2945 C C . PRO B 1 36 ? -14.553 19.463 48.760 1.00 25.76 33 PRO B C 1
ATOM 2946 O O . PRO B 1 36 ? -14.207 18.283 48.847 1.00 27.93 33 PRO B O 1
ATOM 2950 N N . TYR B 1 37 ? -15.742 19.832 48.298 1.00 23.10 34 TYR B N 1
ATOM 2951 C CA . TYR B 1 37 ? -16.726 18.883 47.802 1.00 23.55 34 TYR B CA 1
ATOM 2952 C C . TYR B 1 37 ? -17.320 19.435 46.521 1.00 23.58 34 TYR B C 1
ATOM 2953 O O . TYR B 1 37 ? -17.531 20.642 46.401 1.00 21.97 34 TYR B O 1
ATOM 2962 N N . VAL B 1 38 ? -17.609 18.554 45.574 1.00 24.39 35 VAL B N 1
ATOM 2963 C CA . VAL B 1 38 ? -18.284 18.945 44.346 1.00 25.52 35 VAL B CA 1
ATOM 2964 C C . VAL B 1 38 ? -19.481 18.032 44.145 1.00 28.59 35 VAL B C 1
ATOM 2965 O O . VAL B 1 38 ? -19.359 16.809 44.263 1.00 31.19 35 VAL B O 1
ATOM 2969 N N . PHE B 1 39 ? -20.636 18.632 43.867 1.00 27.41 36 PHE B N 1
ATOM 2970 C CA . PHE B 1 39 ? -21.886 17.915 43.652 1.00 30.68 36 PHE B CA 1
ATOM 2971 C C . PHE B 1 39 ? -22.423 18.292 42.283 1.00 32.95 36 PHE B C 1
ATOM 2972 O O . PHE B 1 39 ? -22.714 19.466 42.036 1.00 34.41 36 PHE B O 1
ATOM 2980 N N . ASP B 1 40 ? -22.552 17.307 41.397 1.00 32.22 37 ASP B N 1
ATOM 2981 C CA . ASP B 1 40 ? -23.005 17.548 40.035 1.00 29.62 37 ASP B CA 1
ATOM 2982 C C . ASP B 1 40 ? -24.474 17.185 39.904 1.00 29.21 37 ASP B C 1
ATOM 2983 O O . ASP B 1 40 ? -24.940 16.219 40.511 1.00 30.91 37 ASP B O 1
ATOM 2988 N N . TYR B 1 41 ? -25.197 17.962 39.106 1.00 30.26 38 TYR B N 1
ATOM 2989 C CA . TYR B 1 41 ? -26.635 17.797 38.938 1.00 30.08 38 TYR B CA 1
ATOM 2990 C C . TYR B 1 41 ? -26.997 17.870 37.462 1.00 29.21 38 TYR B C 1
ATOM 2991 O O . TYR B 1 41 ? -26.567 18.790 36.758 1.00 29.88 38 TYR B O 1
ATOM 3000 N N . GLY B 1 42 ? -27.791 16.911 36.996 1.00 27.91 39 GLY B N 1
ATOM 3001 C CA . GLY B 1 42 ? -28.404 17.107 35.698 1.00 28.70 39 GLY B CA 1
ATOM 3002 C C . GLY B 1 42 ? -27.439 16.901 34.546 1.00 29.03 39 GLY B C 1
ATOM 3003 O O . GLY B 1 42 ? -26.452 16.170 34.646 1.00 27.45 39 GLY B O 1
ATOM 3004 N N . VAL B 1 43 ? -27.720 17.592 33.440 1.00 26.76 40 VAL B N 1
ATOM 3005 C CA . VAL B 1 43 ? -27.181 17.231 32.138 1.00 31.43 40 VAL B CA 1
ATOM 3006 C C . VAL B 1 43 ? -26.504 18.428 31.484 1.00 30.00 40 VAL B C 1
ATOM 3007 O O . VAL B 1 43 ? -26.819 19.585 31.765 1.00 26.22 40 VAL B O 1
ATOM 3019 N N . SER B 1 45 ? -26.526 18.804 28.089 1.00 32.21 42 SER B N 1
ATOM 3020 C CA . SER B 1 45 ? -27.365 19.182 26.958 1.00 34.63 42 SER B CA 1
ATOM 3021 C C . SER B 1 45 ? -28.695 18.448 27.030 1.00 37.91 42 SER B C 1
ATOM 3022 O O . SER B 1 45 ? -28.767 17.312 27.503 1.00 39.87 42 SER B O 1
ATOM 3025 N N . LYS B 1 46 ? -29.749 19.106 26.543 1.00 40.45 43 LYS B N 1
ATOM 3026 C CA . LYS B 1 46 ? -31.070 18.495 26.558 1.00 43.84 43 LYS B CA 1
ATOM 3027 C C . LYS B 1 46 ? -31.216 17.444 25.470 1.00 52.31 43 LYS B C 1
ATOM 3028 O O . LYS B 1 46 ? -31.999 16.498 25.624 1.00 54.03 43 LYS B O 1
ATOM 3034 N N . GLN B 1 47 ? -30.473 17.595 24.373 1.00 55.25 44 GLN B N 1
ATOM 3035 C CA . GLN B 1 47 ? -30.619 16.704 23.230 1.00 57.94 44 GLN B CA 1
ATOM 3036 C C . GLN B 1 47 ? -29.871 15.390 23.425 1.00 52.54 44 GLN B C 1
ATOM 3037 O O . GLN B 1 47 ? -30.272 14.363 22.864 1.00 51.21 44 GLN B O 1
ATOM 3043 N N . THR B 1 48 ? -28.807 15.396 24.231 1.00 48.18 45 THR B N 1
ATOM 3044 C CA . THR B 1 48 ? -27.967 14.223 24.433 1.00 45.76 45 THR B CA 1
ATOM 3045 C C . THR B 1 48 ? -28.131 13.570 25.797 1.00 45.16 45 THR B C 1
ATOM 3046 O O . THR B 1 48 ? -27.986 12.350 25.904 1.00 49.66 45 THR B O 1
ATOM 3050 N N . GLY B 1 49 ? -28.422 14.337 26.841 1.00 40.75 46 GLY B N 1
ATOM 3051 C CA . GLY B 1 49 ? -28.605 13.735 28.144 1.00 40.64 46 GLY B CA 1
ATOM 3052 C C . GLY B 1 49 ? -27.333 13.266 28.802 1.00 38.49 46 GLY B C 1
ATOM 3053 O O . GLY B 1 49 ? -27.387 12.475 29.749 1.00 40.15 46 GLY B O 1
ATOM 3054 N N . LYS B 1 50 ? -26.191 13.718 28.319 1.00 36.13 47 LYS B N 1
ATOM 3055 C CA . LYS B 1 50 ? -24.937 13.419 28.984 1.00 36.32 47 LYS B CA 1
ATOM 3056 C C . LYS B 1 50 ? -24.876 14.181 30.304 1.00 30.53 47 LYS B C 1
ATOM 3057 O O . LYS B 1 50 ? -25.082 15.400 30.324 1.00 28.43 47 LYS B O 1
ATOM 3063 N N . PRO B 1 51 ? -24.630 13.508 31.419 1.00 29.27 48 PRO B N 1
ATOM 3064 C CA . PRO B 1 51 ? -24.680 14.186 32.712 1.00 28.12 48 PRO B CA 1
ATOM 3065 C C . PRO B 1 51 ? -23.505 15.128 32.899 1.00 33.96 48 PRO B C 1
ATOM 3066 O O . PRO B 1 51 ? -22.437 14.971 32.306 1.00 37.11 48 PRO B O 1
ATOM 3070 N N . VAL B 1 52 ? -23.729 16.139 33.737 1.00 31.62 49 VAL B N 1
ATOM 3071 C CA . VAL B 1 52 ? -22.621 16.939 34.229 1.00 25.87 49 VAL B CA 1
ATOM 3072 C C . VAL B 1 52 ? -21.722 16.036 35.049 1.00 25.16 49 VAL B C 1
ATOM 3073 O O . VAL B 1 52 ? -22.200 15.226 35.852 1.00 28.51 49 VAL B O 1
ATOM 3077 N N . THR B 1 53 ? -20.419 16.140 34.825 1.00 24.40 50 THR B N 1
ATOM 3078 C CA . THR B 1 53 ? -19.429 15.349 35.538 1.00 29.14 50 THR B CA 1
ATOM 3079 C C . THR B 1 53 ? -18.354 16.282 36.076 1.00 24.59 50 THR B C 1
ATOM 3080 O O . THR B 1 53 ? -18.395 17.499 35.874 1.00 25.97 50 THR B O 1
ATOM 3084 N N . GLY B 1 54 ? -17.368 15.701 36.753 1.00 25.73 51 GLY B N 1
ATOM 3085 C CA . GLY B 1 54 ? -16.257 16.498 37.243 1.00 29.10 51 GLY B CA 1
ATOM 3086 C C . GLY B 1 54 ? -15.486 17.221 36.154 1.00 28.29 51 GLY B C 1
ATOM 3087 O O . GLY B 1 54 ? -14.809 18.215 36.442 1.00 25.71 51 GLY B O 1
ATOM 3088 N N . ASP B 1 55 ? -15.582 16.751 34.910 1.00 30.20 52 ASP B N 1
ATOM 3089 C CA . ASP B 1 55 ? -14.868 17.335 33.782 1.00 33.29 52 ASP B CA 1
ATOM 3090 C C . ASP B 1 55 ? -15.665 18.392 33.028 1.00 32.95 52 ASP B C 1
ATOM 3091 O O . ASP B 1 55 ? -15.089 19.091 32.186 1.00 30.83 52 ASP B O 1
ATOM 3096 N N . THR B 1 56 ? -16.961 18.517 33.301 1.00 30.38 53 THR B N 1
ATOM 3097 C CA . THR B 1 56 ? -17.813 19.420 32.539 1.00 25.40 53 THR B CA 1
ATOM 3098 C C . THR B 1 56 ? -17.337 20.855 32.673 1.00 22.62 53 THR B C 1
ATOM 3099 O O . THR B 1 56 ? -17.169 21.360 33.785 1.00 22.84 53 THR B O 1
ATOM 3103 N N . LEU B 1 57 ? -17.126 21.511 31.537 1.00 22.54 54 LEU B N 1
ATOM 3104 C CA . LEU B 1 57 ? -16.711 22.907 31.510 1.00 20.83 54 LEU B CA 1
ATOM 3105 C C . LEU B 1 57 ? -17.927 23.818 31.410 1.00 22.93 54 LEU B C 1
ATOM 3106 O O . LEU B 1 57 ? -18.881 23.523 30.682 1.00 24.34 54 LEU B O 1
ATOM 3111 N N . PHE B 1 58 ? -17.886 24.922 32.156 1.00 21.24 55 PHE B N 1
ATOM 3112 C CA . PHE B 1 58 ? -18.904 25.962 32.125 1.00 21.61 55 PHE B CA 1
ATOM 3113 C C . PHE B 1 58 ? -18.252 27.303 31.812 1.00 22.51 55 PHE B C 1
ATOM 3114 O O . PHE B 1 58 ? -17.095 27.542 32.171 1.00 20.34 55 PHE B O 1
ATOM 3122 N N . GLU B 1 59 ? -19.003 28.174 31.137 1.00 22.51 56 GLU B N 1
ATOM 3123 C CA . GLU B 1 59 ? -18.609 29.571 30.991 1.00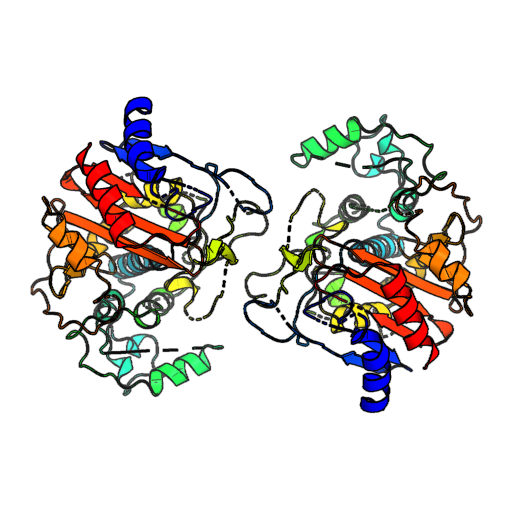 24.97 56 GLU B CA 1
ATOM 3124 C C . GLU B 1 59 ? -18.846 30.305 32.311 1.00 25.70 56 GLU B C 1
ATOM 3125 O O . GLU B 1 59 ? -19.934 30.218 32.890 1.00 25.72 56 GLU B O 1
ATOM 3131 N N . ILE B 1 60 ? -17.836 31.033 32.791 1.00 25.95 57 ILE B N 1
ATOM 3132 C CA . ILE B 1 60 ? -17.960 31.759 34.053 1.00 21.08 57 ILE B CA 1
ATOM 3133 C C . ILE B 1 60 ? -18.058 33.265 33.859 1.00 18.86 57 ILE B C 1
ATOM 3134 O O . ILE B 1 60 ? -18.229 33.994 34.847 1.00 21.12 57 ILE B O 1
ATOM 3139 N N . GLY B 1 61 ? -17.982 33.757 32.627 1.00 18.08 58 GLY B N 1
ATOM 3140 C CA . GLY B 1 61 ? -18.244 35.171 32.399 1.00 17.66 58 GLY B CA 1
ATOM 3141 C C . GLY B 1 61 ? -17.281 36.064 33.152 1.00 18.02 58 GLY B C 1
ATOM 3142 O O . GLY B 1 61 ? -16.070 35.821 33.187 1.00 21.08 58 GLY B O 1
ATOM 3143 N N A SER B 1 62 ? -17.812 37.117 33.778 0.58 16.89 59 SER B N 1
ATOM 3144 N N B SER B 1 62 ? -17.844 37.097 33.795 0.42 16.99 59 SER B N 1
ATOM 3145 C CA A SER B 1 62 ? -16.946 38.104 34.421 0.58 17.06 59 SER B CA 1
ATOM 3146 C CA B SER B 1 62 ? -17.049 38.115 34.471 0.42 17.28 59 SER B CA 1
ATOM 3147 C C A SER B 1 62 ? -16.268 37.584 35.680 0.58 16.31 59 SER B C 1
ATOM 3148 C C B SER B 1 62 ? -16.257 37.567 35.644 0.42 16.40 59 SER B C 1
ATOM 3149 O O A SER B 1 62 ? -15.451 38.304 36.262 0.58 16.18 59 SER B O 1
ATOM 3150 O O B SER B 1 62 ? -15.353 38.248 36.131 0.42 16.27 59 SER B O 1
ATOM 3155 N N . VAL B 1 63 ? -16.573 36.364 36.124 1.00 16.56 60 VAL B N 1
ATOM 3156 C CA . VAL B 1 63 ? -15.754 35.774 37.172 1.00 15.32 60 VAL B CA 1
ATOM 3157 C C . VAL B 1 63 ? -14.353 35.485 36.639 1.00 15.68 60 VAL B C 1
ATOM 3158 O O . VAL B 1 63 ? -13.402 35.384 37.422 1.00 18.58 60 VAL B O 1
ATOM 3162 N N . SER B 1 64 ? -14.194 35.400 35.311 1.00 13.23 61 SER B N 1
ATOM 3163 C CA . SER B 1 64 ? -12.860 35.342 34.713 1.00 15.70 61 SER B CA 1
ATOM 3164 C C . SER B 1 64 ? -11.989 36.501 35.179 1.00 14.80 61 SER B C 1
ATOM 3165 O O . SER B 1 64 ? -10.763 36.385 35.214 1.00 15.47 61 SER B O 1
ATOM 3168 N N . LYS B 1 65 ? -12.601 37.630 35.530 1.00 14.66 62 LYS B N 1
ATOM 3169 C CA . LYS B 1 65 ? -11.825 38.813 35.873 1.00 17.42 62 LYS B CA 1
ATOM 3170 C C . LYS B 1 65 ? -11.152 38.713 37.240 1.00 15.92 62 LYS B C 1
ATOM 3171 O O . LYS B 1 65 ? -10.141 39.386 37.466 1.00 16.30 62 LYS B O 1
ATOM 3177 N N . THR B 1 66 ? -11.670 37.895 38.157 1.00 14.28 63 THR B N 1
ATOM 3178 C CA . THR B 1 66 ? -10.954 37.698 39.411 1.00 14.33 63 THR B CA 1
ATOM 3179 C C . THR B 1 66 ? -9.635 36.975 39.179 1.00 13.51 63 THR B C 1
ATOM 3180 O O . THR B 1 66 ? -8.662 37.209 39.904 1.00 14.30 63 THR B O 1
ATOM 3184 N N . LEU B 1 67 ? -9.582 36.102 38.173 1.00 12.58 64 LEU B N 1
ATOM 3185 C CA . LEU B 1 67 ? -8.315 35.493 37.793 1.00 14.84 64 LEU B CA 1
ATOM 3186 C C . LEU B 1 67 ? -7.408 36.506 37.115 1.00 15.12 64 LEU B C 1
ATOM 3187 O O . LEU B 1 67 ? -6.215 36.585 37.430 1.00 17.27 64 LEU B O 1
ATOM 3192 N N . THR B 1 68 ? -7.961 37.294 36.188 1.00 16.13 65 THR B N 1
ATOM 3193 C CA . THR B 1 68 ? -7.221 38.415 35.613 1.00 17.04 65 THR B CA 1
ATOM 3194 C C . THR B 1 68 ? -6.689 39.347 36.702 1.00 17.02 65 THR B C 1
ATOM 3195 O O . THR B 1 68 ? -5.527 39.773 36.654 1.00 17.48 65 THR B O 1
ATOM 3199 N N . ALA B 1 69 ? -7.521 39.668 37.701 1.00 14.79 66 ALA B N 1
ATOM 3200 C CA . ALA B 1 69 ? -7.076 40.550 38.777 1.00 15.29 66 ALA B CA 1
ATOM 3201 C C . ALA B 1 69 ? -5.945 39.922 39.577 1.00 15.21 66 ALA B C 1
ATOM 3202 O O . ALA B 1 69 ? -5.030 40.623 40.024 1.00 18.68 66 ALA B O 1
ATOM 3204 N N . THR B 1 70 ? -5.992 38.603 39.774 1.00 12.61 67 THR B N 1
ATOM 3205 C CA . THR B 1 70 ? -4.910 37.929 40.479 1.00 14.95 67 THR B CA 1
ATOM 3206 C C . THR B 1 70 ? -3.606 38.036 39.703 1.00 15.86 67 THR B C 1
ATOM 3207 O O . THR B 1 70 ? -2.536 38.250 40.290 1.00 15.13 67 THR B O 1
ATOM 3211 N N . LEU B 1 71 ? -3.681 37.883 38.376 1.00 16.91 68 LEU B N 1
ATOM 3212 C CA . LEU B 1 71 ? -2.509 38.077 37.529 1.00 18.40 68 LEU B CA 1
ATOM 3213 C C . LEU B 1 71 ? -1.938 39.478 37.694 1.00 21.29 68 LEU B C 1
ATOM 3214 O O . LEU B 1 71 ? -0.716 39.654 37.811 1.00 20.03 68 LEU B O 1
ATOM 3219 N N . ALA B 1 72 ? -2.815 40.488 37.712 1.00 19.33 69 ALA B N 1
ATOM 3220 C CA . ALA B 1 72 ? -2.372 41.867 37.887 1.00 18.30 69 ALA B CA 1
ATOM 3221 C C . ALA B 1 72 ? -1.717 42.056 39.245 1.00 13.20 69 ALA B C 1
ATOM 3222 O O . ALA B 1 72 ? -0.653 42.675 39.357 1.00 14.97 69 ALA B O 1
ATOM 3224 N N . SER B 1 73 ? -2.345 41.525 40.290 1.00 14.75 70 SER B N 1
ATOM 3225 C CA . SER B 1 73 ? -1.789 41.634 41.629 1.00 14.13 70 SER B CA 1
ATOM 3226 C C . SER B 1 73 ? -0.479 40.866 41.749 1.00 16.39 70 SER B C 1
ATOM 3227 O O . SER B 1 73 ? 0.412 41.276 42.504 1.00 16.19 70 SER B O 1
ATOM 3230 N N . ASP B 1 74 ? -0.327 39.766 41.004 1.00 15.20 71 ASP B N 1
ATOM 3231 C CA . ASP B 1 74 ? 0.945 39.055 41.036 1.00 16.59 71 ASP B CA 1
ATOM 3232 C C . ASP B 1 74 ? 2.049 39.849 40.354 1.00 18.26 71 ASP B C 1
ATOM 3233 O O . ASP B 1 74 ? 3.202 39.827 40.801 1.00 16.68 71 ASP B O 1
ATOM 3238 N N . ALA B 1 75 ? 1.722 40.532 39.253 1.00 16.11 72 ALA B N 1
ATOM 3239 C CA . ALA B 1 75 ? 2.685 41.437 38.638 1.00 15.13 72 ALA B CA 1
ATOM 3240 C C . ALA B 1 75 ? 3.087 42.549 39.599 1.00 16.28 72 ALA B C 1
ATOM 3241 O O . ALA B 1 75 ? 4.258 42.937 39.660 1.00 23.34 72 ALA B O 1
ATOM 3243 N N . GLN B 1 76 ? 2.127 43.082 40.354 1.00 14.89 73 GLN B N 1
ATOM 3244 C CA . GLN B 1 76 ? 2.442 44.128 41.316 1.00 15.18 73 GLN B CA 1
ATOM 3245 C C . GLN B 1 76 ? 3.368 43.600 42.404 1.00 16.04 73 GLN B C 1
ATOM 3246 O O . GLN B 1 76 ? 4.305 44.291 42.820 1.00 18.69 73 GLN B O 1
ATOM 3252 N N . GLU B 1 77 ? 3.129 42.367 42.867 1.00 19.41 74 GLU B N 1
ATOM 3253 C CA . GLU B 1 77 ? 3.970 41.785 43.912 1.00 18.97 74 GLU B CA 1
ATOM 3254 C C . GLU B 1 77 ? 5.401 41.599 43.428 1.00 21.69 74 GLU B C 1
ATOM 3255 O O . GLU B 1 77 ? 6.352 41.754 44.201 1.00 26.47 74 GLU B O 1
ATOM 3261 N N . GLY B 1 78 ? 5.575 41.257 42.160 1.00 20.29 75 GLY B N 1
ATOM 3262 C CA . GLY B 1 78 ? 6.910 41.111 41.629 1.00 22.18 75 GLY B CA 1
ATOM 3263 C C . GLY B 1 78 ? 7.554 42.392 41.169 1.00 23.17 75 GLY B C 1
ATOM 3264 O O . GLY B 1 78 ? 8.698 42.378 40.709 1.00 26.75 75 GLY B O 1
ATOM 3265 N N . GLY B 1 79 ? 6.845 43.510 41.277 1.00 25.37 76 GLY B N 1
ATOM 3266 C CA . GLY B 1 79 ? 7.374 44.781 40.839 1.00 25.60 76 GLY B CA 1
ATOM 3267 C C . GLY B 1 79 ? 7.335 45.005 39.349 1.00 24.93 76 GLY B C 1
ATOM 3268 O O . GLY B 1 79 ? 8.102 45.830 38.845 1.00 26.67 76 GLY B O 1
ATOM 3269 N N . GLU B 1 80 ? 6.472 44.297 38.619 1.00 19.73 77 GLU B N 1
ATOM 3270 C CA . GLU B 1 80 ? 6.385 44.497 37.179 1.00 18.77 77 GLU B CA 1
ATOM 3271 C C . GLU B 1 80 ? 5.440 45.622 36.805 1.00 18.24 77 GLU B C 1
ATOM 3272 O O . GLU B 1 80 ? 5.561 46.174 35.706 1.00 19.90 77 GLU B O 1
ATOM 3278 N N . LEU B 1 81 ? 4.516 45.981 37.693 1.00 18.62 78 LEU B N 1
ATOM 3279 C CA . LEU B 1 81 ? 3.639 47.119 37.475 1.00 16.97 78 LEU B CA 1
ATOM 3280 C C . LEU B 1 81 ? 3.217 47.686 38.819 1.00 16.79 78 LEU B C 1
ATOM 3281 O O . LEU B 1 81 ? 3.368 47.053 39.867 1.00 19.35 78 LEU B O 1
ATOM 3286 N N . SER B 1 82 ? 2.650 48.881 38.770 1.00 16.89 79 SER B N 1
ATOM 3287 C CA . SER B 1 82 ? 1.923 49.447 39.893 1.00 19.78 79 SER B CA 1
ATOM 3288 C C . SER B 1 82 ? 0.473 49.644 39.475 1.00 19.49 79 SER B C 1
ATOM 3289 O O . SER B 1 82 ? 0.198 50.030 38.337 1.00 19.90 79 SER B O 1
ATOM 3292 N N . LEU B 1 83 ? -0.459 49.364 40.386 1.00 20.12 80 LEU B N 1
ATOM 3293 C CA . LEU B 1 83 ? -1.865 49.534 40.040 1.00 18.99 80 LEU B CA 1
ATOM 3294 C C . LEU B 1 83 ? -2.215 50.989 39.765 1.00 21.35 80 LEU B C 1
ATOM 3295 O O . LEU B 1 83 ? -3.247 51.263 39.146 1.00 19.52 80 LEU B O 1
ATOM 3300 N N . ALA B 1 84 ? -1.378 51.924 40.202 1.00 23.98 81 ALA B N 1
ATOM 3301 C CA . ALA B 1 84 ? -1.567 53.330 39.884 1.00 22.96 81 ALA B CA 1
ATOM 3302 C C . ALA B 1 84 ? -1.087 53.702 38.486 1.00 19.62 81 ALA B C 1
ATOM 3303 O O . ALA B 1 84 ? -1.320 54.836 38.058 1.00 23.20 81 ALA B O 1
ATOM 3305 N N . ASP B 1 85 ? -0.437 52.790 37.771 1.00 18.92 82 ASP B N 1
ATOM 3306 C CA . ASP B 1 85 ? 0.108 53.122 36.462 1.00 19.89 82 ASP B CA 1
ATOM 3307 C C . ASP B 1 85 ? -1.003 53.584 35.519 1.00 21.13 82 ASP B C 1
ATOM 3308 O O . ASP B 1 85 ? -2.085 52.979 35.496 1.00 17.57 82 ASP B O 1
ATOM 3313 N N . PRO B 1 86 ? -0.775 54.648 34.737 1.00 22.76 83 PRO B N 1
ATOM 3314 C CA . PRO B 1 86 ? -1.724 55.018 33.681 1.00 19.13 83 PRO B CA 1
ATOM 3315 C C . PRO B 1 86 ? -1.592 54.111 32.468 1.00 19.77 83 PRO B C 1
ATOM 3316 O O . PRO B 1 86 ? -0.530 53.552 32.189 1.00 18.80 83 PRO B O 1
ATOM 3320 N N . ALA B 1 87 ? -2.704 53.964 31.747 1.00 18.55 84 ALA B N 1
ATOM 3321 C CA . ALA B 1 87 ? -2.704 53.121 30.557 1.00 19.28 84 ALA B CA 1
ATOM 3322 C C . ALA B 1 87 ? -1.686 53.600 29.536 1.00 22.88 84 ALA B C 1
ATOM 3323 O O . ALA B 1 87 ? -1.098 52.783 28.818 1.00 21.91 84 ALA B O 1
ATOM 3325 N N . GLY B 1 88 ? -1.465 54.916 29.456 1.00 25.10 85 GLY B N 1
ATOM 3326 C CA . GLY B 1 88 ? -0.523 55.473 28.502 1.00 23.50 85 GLY B CA 1
ATOM 3327 C C . GLY B 1 88 ? 0.918 55.083 28.757 1.00 22.91 85 GLY B C 1
ATOM 3328 O O . GLY B 1 88 ? 1.774 55.301 27.895 1.00 27.57 85 GLY B O 1
ATOM 3329 N N . LYS B 1 89 ? 1.213 54.520 29.927 1.00 20.96 86 LYS B N 1
ATOM 3330 C CA . LYS B 1 89 ? 2.547 53.981 30.160 1.00 20.75 86 LYS B CA 1
ATOM 3331 C C . LYS B 1 89 ? 2.794 52.720 29.340 1.00 26.10 86 LYS B C 1
ATOM 3332 O O . LYS B 1 89 ? 3.928 52.458 28.931 1.00 27.47 86 LYS B O 1
ATOM 3338 N N . TYR B 1 90 ? 1.749 51.937 29.079 1.00 28.46 87 TYR B N 1
ATOM 3339 C CA . TYR B 1 90 ? 1.878 50.664 28.385 1.00 25.61 87 TYR B CA 1
ATOM 3340 C C . TYR B 1 90 ? 1.421 50.708 26.937 1.00 30.81 87 TYR B C 1
ATOM 3341 O O . TYR B 1 90 ? 1.961 49.964 26.117 1.00 35.22 87 TYR B O 1
ATOM 3350 N N . LEU B 1 91 ? 0.465 51.571 26.589 1.00 29.91 88 LEU B N 1
ATOM 3351 C CA . LEU B 1 91 ? 0.093 51.832 25.200 1.00 29.07 88 LEU B CA 1
ATOM 3352 C C . LEU B 1 91 ? 0.400 53.297 24.921 1.00 27.40 88 LEU B C 1
ATOM 3353 O O . LEU B 1 91 ? -0.505 54.140 24.922 1.00 28.57 88 LEU B O 1
ATOM 3358 N N . PRO B 1 92 ? 1.668 53.636 24.677 1.00 31.75 89 PRO B N 1
ATOM 3359 C CA . PRO B 1 92 ? 2.060 55.053 24.594 1.00 33.24 89 PRO B CA 1
ATOM 3360 C C . PRO B 1 92 ? 1.432 55.825 23.448 1.00 36.49 89 PRO B C 1
ATOM 3361 O O . PRO B 1 92 ? 1.571 57.055 23.425 1.00 37.70 89 PRO B O 1
ATOM 3365 N N . GLU B 1 93 ? 0.767 55.163 22.497 1.00 39.46 90 GLU B N 1
ATOM 3366 C CA . GLU B 1 93 ? -0.009 55.902 21.507 1.00 45.19 90 GLU B CA 1
ATOM 3367 C C . GLU B 1 93 ? -1.226 56.593 22.114 1.00 42.51 90 GLU B C 1
ATOM 3368 O O . GLU B 1 93 ? -1.824 57.446 21.447 1.00 45.80 90 GLU B O 1
ATOM 3374 N N . LEU B 1 94 ? -1.595 56.256 23.354 1.00 34.47 91 LEU B N 1
ATOM 3375 C CA . LEU B 1 94 ? -2.757 56.822 24.026 1.00 28.95 91 LEU B CA 1
ATOM 3376 C C . LEU B 1 94 ? -2.423 57.994 24.936 1.00 27.97 91 LEU B C 1
ATOM 3377 O O . LEU B 1 94 ? -3.344 58.589 25.496 1.00 34.55 91 LEU B O 1
ATOM 3382 N N . GLN B 1 95 ? -1.149 58.329 25.122 1.00 28.06 92 GLN B N 1
ATOM 3383 C CA . GLN B 1 95 ? -0.820 59.510 25.912 1.00 30.98 92 GLN B CA 1
ATOM 3384 C C . GLN B 1 95 ? -1.343 60.758 25.214 1.00 36.00 92 GLN B C 1
ATOM 3385 O O . GLN B 1 95 ? -1.268 60.882 23.988 1.00 39.40 92 GLN B O 1
ATOM 3391 N N . GLY B 1 96 ? -1.879 61.688 26.007 1.00 41.20 93 GLY B N 1
ATOM 3392 C CA . GLY B 1 96 ? -2.563 62.851 25.482 1.00 42.43 93 GLY B CA 1
ATOM 3393 C C . GLY B 1 96 ? -4.041 62.653 25.219 1.00 40.63 93 GLY B C 1
ATOM 3394 O O . GLY B 1 96 ? -4.736 63.627 24.905 1.00 43.51 93 GLY B O 1
ATOM 3395 N N . LYS B 1 97 ? -4.538 61.435 25.332 1.00 33.47 94 LYS B N 1
ATOM 3396 C CA . LYS B 1 97 ? -5.935 61.115 25.158 1.00 31.53 94 LYS B CA 1
ATOM 3397 C C . LYS B 1 97 ? -6.563 60.794 26.503 1.00 31.24 94 LYS B C 1
ATOM 3398 O O . LYS B 1 97 ? -5.856 60.490 27.470 1.00 29.78 94 LYS B O 1
ATOM 3404 N N . PRO B 1 98 ? -7.895 60.884 26.611 1.00 32.58 95 PRO B N 1
ATOM 3405 C CA . PRO B 1 98 ? -8.536 60.608 27.908 1.00 31.76 95 PRO B CA 1
ATOM 3406 C C . PRO B 1 98 ? -8.245 59.221 28.455 1.00 27.45 95 PRO B C 1
ATOM 3407 O O . PRO B 1 98 ? -7.981 59.083 29.655 1.00 25.05 95 PRO B O 1
ATOM 3411 N N . PHE B 1 99 ? -8.275 58.186 27.618 1.00 24.26 96 PHE B N 1
ATOM 3412 C CA . PHE B 1 99 ? -8.083 56.846 28.155 1.00 23.32 96 PHE B CA 1
ATOM 3413 C C . PHE B 1 99 ? -6.666 56.647 28.678 1.00 22.68 96 PHE B C 1
ATOM 3414 O O . PHE B 1 99 ? -6.457 55.846 29.596 1.00 23.84 96 PHE B O 1
ATOM 3422 N N . GLY B 1 100 ? -5.690 57.375 28.131 1.00 21.74 97 GLY B N 1
ATOM 3423 C CA . GLY B 1 100 ? -4.310 57.194 28.551 1.00 21.60 97 GLY B CA 1
ATOM 3424 C C . GLY B 1 100 ? -4.073 57.448 30.025 1.00 19.63 97 GLY B C 1
ATOM 3425 O O . GLY B 1 100 ? -3.148 56.881 30.609 1.00 16.78 97 GLY B O 1
ATOM 3426 N N . VAL B 1 101 ? -4.897 58.300 30.645 1.00 21.11 98 VAL B N 1
ATOM 3427 C CA . VAL B 1 101 ? -4.761 58.602 32.066 1.00 22.27 98 VAL B CA 1
ATOM 3428 C C . VAL B 1 101 ? -5.485 57.607 32.960 1.00 19.92 98 VAL B C 1
ATOM 3429 O O . VAL B 1 101 ? -5.353 57.697 34.187 1.00 22.43 98 VAL B O 1
ATOM 3433 N N . VAL B 1 102 ? -6.252 56.672 32.393 1.00 18.04 99 VAL B N 1
ATOM 3434 C CA . VAL B 1 102 ? -6.960 55.691 33.208 1.00 19.55 99 VAL B CA 1
ATOM 3435 C C . VAL B 1 102 ? -5.945 54.755 33.851 1.00 21.34 99 VAL B C 1
ATOM 3436 O O . VAL B 1 102 ? -5.013 54.281 33.191 1.00 19.43 99 VAL B O 1
ATOM 3440 N N . THR B 1 103 ? -6.099 54.501 35.150 1.00 21.67 100 THR B N 1
ATOM 3441 C CA . THR B 1 103 ? -5.161 53.644 35.864 1.00 21.79 100 THR B CA 1
ATOM 3442 C C . THR B 1 103 ? -5.646 52.197 35.883 1.00 19.06 100 THR B C 1
ATOM 3443 O O . THR B 1 103 ? -6.839 51.909 35.748 1.00 14.74 100 THR B O 1
ATOM 3447 N N . LEU B 1 104 ? -4.691 51.278 36.057 1.00 14.04 101 LEU B N 1
ATOM 3448 C CA . LEU B 1 104 ? -5.046 49.865 36.178 1.00 13.73 101 LEU B CA 1
ATOM 3449 C C . LEU B 1 104 ? -5.971 49.634 37.370 1.00 13.57 101 LEU B C 1
ATOM 3450 O O . LEU B 1 104 ? -6.899 48.827 37.289 1.00 13.55 101 LEU B O 1
ATOM 3455 N N . LEU B 1 105 ? -5.760 50.359 38.471 1.00 15.69 102 LEU B N 1
ATOM 3456 C CA . LEU B 1 105 ? -6.653 50.236 39.625 1.00 15.92 102 LEU B CA 1
ATOM 3457 C C . LEU B 1 105 ? -8.077 50.662 39.282 1.00 13.64 102 LEU B C 1
ATOM 3458 O O . LEU B 1 105 ? -9.044 50.009 39.689 1.00 14.84 102 LEU B O 1
ATOM 3463 N N . GLN B 1 106 ? -8.226 51.761 38.542 1.00 15.10 103 GLN B N 1
ATOM 3464 C CA . GLN B 1 106 ? -9.557 52.199 38.130 1.00 14.08 103 GLN B CA 1
ATOM 3465 C C . GLN B 1 106 ? -10.229 51.167 37.231 1.00 15.11 103 GLN B C 1
ATOM 3466 O O . GLN B 1 106 ? -11.434 50.913 37.357 1.00 14.72 103 GLN B O 1
ATOM 3472 N N . LEU B 1 107 ? -9.472 50.553 36.321 1.00 16.01 104 LEU B N 1
ATOM 3473 C CA . LEU B 1 107 ? -10.034 49.470 35.521 1.00 17.11 104 LEU B CA 1
ATOM 3474 C C . LEU B 1 107 ? -10.450 48.298 36.405 1.00 18.75 104 LEU B C 1
ATOM 3475 O O . LEU B 1 107 ? -11.546 47.748 36.249 1.00 20.40 104 LEU B O 1
ATOM 3480 N N . GLY B 1 108 ? -9.597 47.917 37.355 1.00 13.43 105 GLY B N 1
ATOM 3481 C CA . GLY B 1 108 ? -9.891 46.806 38.242 1.00 13.34 105 GLY B CA 1
ATOM 3482 C C . GLY B 1 108 ? -11.023 47.058 39.211 1.00 14.96 105 GLY B C 1
ATOM 3483 O O . GLY B 1 108 ? -11.517 46.104 39.822 1.00 16.55 105 GLY B O 1
ATOM 3484 N N . THR B 1 109 ? -11.439 48.311 39.374 1.00 13.54 106 THR B N 1
ATOM 3485 C CA . THR B 1 109 ? -12.510 48.659 40.296 1.00 17.10 106 THR B CA 1
ATOM 3486 C C . THR B 1 109 ? -13.760 49.165 39.583 1.00 16.98 106 THR B C 1
ATOM 3487 O O . THR B 1 109 ? -14.698 49.615 40.249 1.00 16.83 106 THR B O 1
ATOM 3491 N N . HIS B 1 110 ? -13.795 49.096 38.249 1.00 16.79 107 HIS B N 1
ATOM 3492 C CA . HIS B 1 110 ? -14.937 49.548 37.450 1.00 14.26 107 HIS B CA 1
ATOM 3493 C C . HIS B 1 110 ? -15.178 51.046 37.592 1.00 16.53 107 HIS B C 1
ATOM 3494 O O . HIS B 1 110 ? -16.312 51.506 37.473 1.00 17.06 107 HIS B O 1
ATOM 3501 N N . THR B 1 111 ? -14.122 51.830 37.839 1.00 18.02 108 THR B N 1
ATOM 3502 C CA . THR B 1 111 ? -14.310 53.277 37.881 1.00 18.39 108 THR B CA 1
ATOM 3503 C C . THR B 1 111 ? -13.551 54.064 36.811 1.00 18.14 108 THR B C 1
ATOM 3504 O O . THR B 1 111 ? -13.164 55.207 37.086 1.00 20.80 108 THR B O 1
ATOM 3508 N N . PRO B 1 112 ? -13.333 53.554 35.586 1.00 17.79 109 PRO B N 1
ATOM 3509 C CA . PRO B 1 112 ? -12.641 54.393 34.590 1.00 19.05 109 PRO B CA 1
ATOM 3510 C C . PRO B 1 112 ? -13.456 55.603 34.141 1.00 22.19 109 PRO B C 1
ATOM 3511 O O . PRO B 1 112 ? -12.887 56.533 33.555 1.00 22.22 109 PRO B O 1
ATOM 3515 N N . GLY B 1 113 ? -14.762 55.627 34.399 1.00 21.46 110 GLY B N 1
ATOM 3516 C CA . GLY B 1 113 ? -15.596 56.747 34.017 1.00 22.07 110 GLY B CA 1
ATOM 3517 C C . GLY B 1 113 ? -16.446 56.524 32.788 1.00 25.77 110 GLY B C 1
ATOM 3518 O O . GLY B 1 113 ? -17.103 57.468 32.339 1.00 26.18 110 GLY B O 1
ATOM 3519 N N . GLY B 1 114 ? -16.453 55.322 32.228 1.00 29.91 111 GLY B N 1
ATOM 3520 C CA . GLY B 1 114 ? -17.298 55.033 31.084 1.00 38.05 111 GLY B CA 1
ATOM 3521 C C . GLY B 1 114 ? -17.111 53.597 30.648 1.00 47.17 111 GLY B C 1
ATOM 3522 O O . GLY B 1 114 ? -16.268 52.864 31.178 1.00 49.15 111 GLY B O 1
ATOM 3523 N N . THR B 1 115 ? -17.922 53.203 29.665 1.00 53.48 112 THR B N 1
ATOM 3524 C CA . THR B 1 115 ? -17.832 51.873 29.067 1.00 55.93 112 THR B CA 1
ATOM 3525 C C . THR B 1 115 ? -18.213 51.888 27.587 1.00 59.79 112 THR B C 1
ATOM 3526 O O . THR B 1 115 ? -19.369 52.123 27.236 1.00 62.42 112 THR B O 1
ATOM 3530 N N . ARG B 1 124 ? -10.759 46.800 14.508 1.00 99.26 121 ARG B N 1
ATOM 3531 C CA . ARG B 1 124 ? -11.113 45.403 14.742 1.00 97.27 121 ARG B CA 1
ATOM 3532 C C . ARG B 1 124 ? -9.888 44.504 14.866 1.00 91.65 121 ARG B C 1
ATOM 3533 O O . ARG B 1 124 ? -9.989 43.278 14.816 1.00 90.72 121 ARG B O 1
ATOM 3541 N N . ASP B 1 125 ? -8.728 45.127 15.030 1.00 84.16 122 ASP B N 1
ATOM 3542 C CA . ASP B 1 125 ? -7.492 44.414 15.319 1.00 74.36 122 ASP B CA 1
ATOM 3543 C C . ASP B 1 125 ? -6.850 45.108 16.518 1.00 65.38 122 ASP B C 1
ATOM 3544 O O . ASP B 1 125 ? -7.515 45.783 17.315 1.00 65.25 122 ASP B O 1
ATOM 3549 N N . ASP B 1 126 ? -5.535 44.948 16.667 1.00 54.26 123 ASP B N 1
ATOM 3550 C CA . ASP B 1 126 ? -4.850 45.694 17.710 1.00 45.42 123 ASP B CA 1
ATOM 3551 C C . ASP B 1 126 ? -4.772 47.175 17.367 1.00 44.92 123 ASP B C 1
ATOM 3552 O O . ASP B 1 126 ? -4.879 48.024 18.261 1.00 49.47 123 ASP B O 1
ATOM 3557 N N . ALA B 1 127 ? -4.615 47.509 16.084 1.00 38.78 124 ALA B N 1
ATOM 3558 C CA . ALA B 1 127 ? -4.602 48.914 15.684 1.00 37.14 124 ALA B CA 1
ATOM 3559 C C . ALA B 1 127 ? -5.974 49.564 15.829 1.00 36.37 124 ALA B C 1
ATOM 3560 O O . ALA B 1 127 ? -6.058 50.763 16.129 1.00 35.44 124 ALA B O 1
ATOM 3562 N N . GLY B 1 128 ? -7.051 48.801 15.602 1.00 35.49 125 GLY B N 1
ATOM 3563 C CA . GLY B 1 128 ? -8.389 49.310 15.856 1.00 33.78 125 GLY B CA 1
ATOM 3564 C C . GLY B 1 128 ? -8.705 49.436 17.334 1.00 30.23 125 GLY B C 1
ATOM 3565 O O . GLY B 1 128 ? -9.567 50.227 17.724 1.00 32.47 125 GLY B O 1
ATOM 3566 N N . LEU B 1 129 ? -8.023 48.658 18.173 1.00 29.85 126 LEU B N 1
ATOM 3567 C CA . LEU B 1 129 ? -8.111 48.859 19.614 1.00 27.27 126 LEU B CA 1
ATOM 3568 C C . LEU B 1 129 ? -7.606 50.242 19.996 1.00 25.23 126 LEU B C 1
ATOM 3569 O O . LEU B 1 129 ? -8.287 50.993 20.699 1.00 25.06 126 LEU B O 1
ATOM 3574 N N . ILE B 1 130 ? -6.407 50.595 19.537 1.00 25.02 127 ILE B N 1
ATOM 3575 C CA . ILE B 1 130 ? -5.886 51.928 19.803 1.00 25.41 127 ILE B CA 1
ATOM 3576 C C . ILE B 1 130 ? -6.823 52.986 19.243 1.00 26.50 127 ILE B C 1
ATOM 3577 O O . ILE B 1 130 ? -7.113 53.987 19.908 1.00 28.48 127 ILE B O 1
ATOM 3582 N N . ARG B 1 131 ? -7.337 52.767 18.029 1.00 25.95 128 ARG B N 1
ATOM 3583 C CA . ARG B 1 131 ? -8.275 53.720 17.442 1.00 31.46 128 ARG B CA 1
ATOM 3584 C C . ARG B 1 131 ? -9.517 53.882 18.304 1.00 32.35 128 ARG B C 1
ATOM 3585 O O . ARG B 1 131 ? -9.968 55.008 18.548 1.00 35.94 128 ARG B O 1
ATOM 3593 N N . TYR B 1 132 ? -10.091 52.773 18.767 1.00 32.19 129 TYR B N 1
ATOM 3594 C CA . TYR B 1 132 ? -11.281 52.862 19.605 1.00 35.55 129 TYR B CA 1
ATOM 3595 C C . TYR B 1 132 ? -10.994 53.629 20.889 1.00 33.52 129 TYR B C 1
ATOM 3596 O O . TYR B 1 132 ? -11.710 54.577 21.234 1.00 32.36 129 TYR B O 1
ATOM 3605 N N . LEU B 1 133 ? -9.942 53.234 21.611 1.00 31.96 130 LEU B N 1
ATOM 3606 C CA . LEU B 1 133 ? -9.593 53.922 22.851 1.00 28.08 130 LEU B CA 1
ATOM 3607 C C . LEU B 1 133 ? -9.210 55.372 22.596 1.00 28.44 130 LEU B C 1
ATOM 3608 O O . LEU B 1 133 ? -9.416 56.231 23.462 1.00 28.39 130 LEU B O 1
ATOM 3613 N N . ASP B 1 134 ? -8.633 55.656 21.426 1.00 27.83 131 ASP B N 1
ATOM 3614 C CA . ASP B 1 134 ? -8.380 57.037 21.030 1.00 30.14 131 ASP B CA 1
ATOM 3615 C C . ASP B 1 134 ? -9.673 57.842 20.989 1.00 30.45 131 ASP B C 1
ATOM 3616 O O . ASP B 1 134 ? -9.689 59.029 21.338 1.00 32.30 131 ASP B O 1
ATOM 3621 N N . ALA B 1 135 ? -10.767 57.209 20.556 1.00 30.34 132 ALA B N 1
ATOM 3622 C CA . ALA B 1 135 ? -12.082 57.832 20.475 1.00 28.15 132 ALA B CA 1
ATOM 3623 C C . ALA B 1 135 ? -12.773 57.956 21.827 1.00 30.73 132 ALA B C 1
ATOM 3624 O O . ALA B 1 135 ? -13.754 58.695 21.939 1.00 34.65 132 ALA B O 1
ATOM 3626 N N . TRP B 1 136 ? -12.275 57.269 22.844 1.00 28.31 133 TRP B N 1
ATOM 3627 C CA . TRP B 1 136 ? -12.975 57.142 24.112 1.00 27.04 133 TRP B CA 1
ATOM 3628 C C . TRP B 1 136 ? -13.056 58.476 24.842 1.00 24.36 133 TRP B C 1
ATOM 3629 O O . TRP B 1 136 ? -12.047 59.167 25.003 1.00 23.25 133 TRP B O 1
ATOM 3640 N N . ARG B 1 137 ? -14.258 58.829 25.299 1.00 24.78 134 ARG B N 1
ATOM 3641 C CA . ARG B 1 137 ? -14.468 60.009 26.139 1.00 24.08 134 ARG B CA 1
ATOM 3642 C C . ARG B 1 137 ? -15.302 59.589 27.341 1.00 24.80 134 ARG B C 1
ATOM 3643 O O . ARG B 1 137 ? -16.385 59.000 27.162 1.00 27.19 134 ARG B O 1
ATOM 3651 N N . PRO B 1 138 ? -14.867 59.872 28.567 1.00 24.68 135 PRO B N 1
ATOM 3652 C CA . PRO B 1 138 ? -15.643 59.450 29.738 1.00 22.14 135 PRO B CA 1
ATOM 3653 C C . PRO B 1 138 ? -16.860 60.334 29.967 1.00 20.78 135 PRO B C 1
ATOM 3654 O O . PRO B 1 138 ? -16.952 61.465 29.491 1.00 22.47 135 PRO B O 1
ATOM 3658 N N . ALA B 1 139 ? -17.811 59.788 30.718 1.00 22.89 136 ALA B N 1
ATOM 3659 C CA . ALA B 1 139 ? -18.922 60.565 31.247 1.00 21.60 136 ALA B CA 1
ATOM 3660 C C . ALA B 1 139 ? -18.585 61.151 32.606 1.00 21.91 136 ALA B C 1
ATOM 3661 O O . ALA B 1 139 ? -18.958 62.288 32.907 1.00 23.24 136 ALA B O 1
ATOM 3663 N N . TYR B 1 140 ? -17.869 60.399 33.426 1.00 21.05 137 TYR B N 1
ATOM 3664 C CA . TYR B 1 140 ? -17.464 60.836 34.749 1.00 20.74 137 TYR B CA 1
ATOM 3665 C C . TYR B 1 140 ? -15.948 60.807 34.837 1.00 20.24 137 TYR B C 1
ATOM 3666 O O . TYR B 1 140 ? -15.290 60.056 34.117 1.00 20.85 137 TYR B O 1
ATOM 3675 N N . ALA B 1 141 ? -15.398 61.635 35.716 1.00 19.65 138 ALA B N 1
ATOM 3676 C CA . ALA B 1 141 ? -13.969 61.580 35.966 1.00 18.89 138 ALA B CA 1
ATOM 3677 C C . ALA B 1 141 ? -13.598 60.193 36.488 1.00 19.88 138 ALA B C 1
ATOM 3678 O O . ALA B 1 141 ? -14.361 59.592 37.256 1.00 19.02 138 ALA B O 1
ATOM 3680 N N . PRO B 1 142 ? -12.467 59.635 36.063 1.00 23.12 139 PRO B N 1
ATOM 3681 C CA . PRO B 1 142 ? -12.055 58.328 36.590 1.00 19.40 139 PRO B CA 1
ATOM 3682 C C . PRO B 1 142 ? -11.894 58.371 38.103 1.00 19.92 139 PRO B C 1
ATOM 3683 O O . PRO B 1 142 ? -11.477 59.380 38.678 1.00 22.05 139 PRO B O 1
ATOM 3687 N N . GLY B 1 143 ? -12.255 57.266 38.748 1.00 21.32 140 GLY B N 1
ATOM 3688 C CA . GLY B 1 143 ? -12.149 57.170 40.188 1.00 21.31 140 GLY B CA 1
ATOM 3689 C C . GLY B 1 143 ? -13.305 57.756 40.960 1.00 20.34 140 GLY B C 1
ATOM 3690 O O . GLY B 1 143 ? -13.183 57.935 42.174 1.00 20.40 140 GLY B O 1
ATOM 3691 N N . THR B 1 144 ? -14.427 58.060 40.304 1.00 21.71 141 THR B N 1
ATOM 3692 C CA . THR B 1 144 ? -15.567 58.686 40.966 1.00 20.20 141 THR B CA 1
ATOM 3693 C C . THR B 1 144 ? -16.871 57.905 40.858 1.00 19.99 141 THR B C 1
ATOM 3694 O O . THR B 1 144 ? -17.724 58.049 41.737 1.00 20.53 141 THR B O 1
ATOM 3698 N N . HIS B 1 145 ? -17.074 57.120 39.802 1.00 15.25 142 HIS B N 1
ATOM 3699 C CA . HIS B 1 145 ? -18.318 56.384 39.614 1.00 20.74 142 HIS B CA 1
ATOM 3700 C C . HIS B 1 145 ? -18.025 54.935 39.263 1.00 20.85 142 HIS B C 1
ATOM 3701 O O . HIS B 1 145 ? -17.106 54.652 38.490 1.00 20.24 142 HIS B O 1
ATOM 3708 N N . ARG B 1 146 ? -18.816 54.024 39.818 1.00 15.16 143 ARG B N 1
ATOM 3709 C CA . ARG B 1 146 ? -18.682 52.601 39.531 1.00 19.93 143 ARG B CA 1
ATOM 3710 C C . ARG B 1 146 ? -19.767 52.189 38.544 1.00 21.88 143 ARG B C 1
ATOM 3711 O O . ARG B 1 146 ? -20.959 52.269 38.858 1.00 21.81 143 ARG B O 1
ATOM 3719 N N . LYS B 1 147 ? -19.356 51.744 37.359 1.00 20.83 144 LYS B N 1
ATOM 3720 C CA . LYS B 1 147 ? -20.288 51.284 36.341 1.00 19.66 144 LYS B CA 1
ATOM 3721 C C . LYS B 1 147 ? -19.865 49.902 35.866 1.00 21.72 144 LYS B C 1
ATOM 3722 O O . LYS B 1 147 ? -18.701 49.694 35.514 1.00 19.03 144 LYS B O 1
ATOM 3728 N N . TYR B 1 148 ? -20.806 48.962 35.866 1.00 28.52 145 TYR B N 1
ATOM 3729 C CA . TYR B 1 148 ? -20.566 47.651 35.272 1.00 33.34 145 TYR B CA 1
ATOM 3730 C C . TYR B 1 148 ? -21.193 47.588 33.886 1.00 34.89 145 TYR B C 1
ATOM 3731 O O . TYR B 1 148 ? -21.900 48.511 33.475 1.00 37.37 145 TYR B O 1
ATOM 3740 N N . ILE B 1 153 ? -10.877 46.026 32.368 1.00 36.37 150 ILE B N 1
ATOM 3741 C CA . ILE B 1 153 ? -10.482 44.746 32.956 1.00 38.14 150 ILE B CA 1
ATOM 3742 C C . ILE B 1 153 ? -10.158 43.703 31.878 1.00 35.64 150 ILE B C 1
ATOM 3743 O O . ILE B 1 153 ? -9.279 42.847 32.069 1.00 28.85 150 ILE B O 1
ATOM 3748 N N . GLY B 1 154 ? -10.878 43.764 30.752 1.00 34.08 151 GLY B N 1
ATOM 3749 C CA . GLY B 1 154 ? -10.294 43.300 29.510 1.00 23.72 151 GLY B CA 1
ATOM 3750 C C . GLY B 1 154 ? -9.030 44.075 29.240 1.00 20.87 151 GLY B C 1
ATOM 3751 O O . GLY B 1 154 ? -7.997 43.500 28.899 1.00 22.78 151 GLY B O 1
ATOM 3760 N N . LEU B 1 156 ? -7.477 45.694 31.791 1.00 19.37 153 LEU B N 1
ATOM 3761 C CA . LEU B 1 156 ? -6.567 45.364 32.889 1.00 18.69 153 LEU B CA 1
ATOM 3762 C C . LEU B 1 156 ? -5.723 44.152 32.529 1.00 16.78 153 LEU B C 1
ATOM 3763 O O . LEU B 1 156 ? -4.503 44.155 32.721 1.00 17.16 153 LEU B O 1
ATOM 3768 N N . GLY B 1 157 ? -6.354 43.108 31.994 1.00 15.15 154 GLY B N 1
ATOM 3769 C CA . GLY B 1 157 ? -5.585 41.970 31.525 1.00 15.98 154 GLY B CA 1
ATOM 3770 C C . GLY B 1 157 ? -4.635 42.346 30.407 1.00 16.81 154 GLY B C 1
ATOM 3771 O O . GLY B 1 157 ? -3.483 41.906 30.380 1.00 15.97 154 GLY B O 1
ATOM 3772 N N . TRP B 1 158 ? -5.105 43.174 29.474 1.00 15.50 155 TRP B N 1
ATOM 3773 C CA . TRP B 1 158 ? -4.277 43.578 28.347 1.00 16.67 155 TRP B CA 1
ATOM 3774 C C . TRP B 1 158 ? -3.042 44.332 28.818 1.00 17.04 155 TRP B C 1
ATOM 3775 O O . TRP B 1 158 ? -1.921 44.049 28.382 1.00 19.88 155 TRP B O 1
ATOM 3786 N N . LEU B 1 159 ? -3.232 45.293 29.719 1.00 16.63 156 LEU B N 1
ATOM 3787 C CA . LEU B 1 159 ? -2.111 46.081 30.208 1.00 15.18 156 LEU B CA 1
ATOM 3788 C C . LEU B 1 159 ? -1.200 45.260 31.104 1.00 16.23 156 LEU B C 1
ATOM 3789 O O . LEU B 1 159 ? 0.018 45.460 31.082 1.00 15.78 156 LEU B O 1
ATOM 3794 N N . THR B 1 160 ? -1.761 44.322 31.877 1.00 13.59 157 THR B N 1
ATOM 3795 C CA . THR B 1 160 ? -0.933 43.447 32.706 1.00 17.96 157 THR B CA 1
ATOM 3796 C C . THR B 1 160 ? -0.011 42.581 31.851 1.00 16.52 157 THR B C 1
ATOM 3797 O O . THR B 1 160 ? 1.176 42.426 32.163 1.00 17.80 157 THR B O 1
ATOM 3801 N N . ALA B 1 161 ? -0.538 42.007 30.770 1.00 15.05 158 ALA B N 1
ATOM 3802 C CA . ALA B 1 161 ? 0.305 41.228 29.874 1.00 13.74 158 ALA B CA 1
ATOM 3803 C C . ALA B 1 161 ? 1.383 42.099 29.239 1.00 14.03 158 ALA B C 1
ATOM 3804 O O . ALA B 1 161 ? 2.507 41.637 29.016 1.00 17.12 158 ALA B O 1
ATOM 3806 N N . LYS B 1 162 ? 1.058 43.361 28.938 1.00 19.08 159 LYS B N 1
ATOM 3807 C CA . LYS B 1 162 ? 2.064 44.302 28.447 1.00 20.11 159 LYS B CA 1
ATOM 3808 C C . LYS B 1 162 ? 3.195 44.460 29.449 1.00 17.13 159 LYS B C 1
ATOM 3809 O O . LYS B 1 162 ? 4.376 44.461 29.085 1.00 15.32 159 LYS B O 1
ATOM 3815 N N . ALA B 1 163 ? 2.842 44.604 30.723 1.00 17.56 160 ALA B N 1
ATOM 3816 C CA . ALA B 1 163 ? 3.835 44.780 31.768 1.00 14.35 160 ALA B CA 1
ATOM 3817 C C . ALA B 1 163 ? 4.634 43.507 32.012 1.00 15.23 160 ALA B C 1
ATOM 3818 O O . ALA B 1 163 ? 5.821 43.584 32.343 1.00 16.36 160 ALA B O 1
ATOM 3828 N N . HIS B 1 165 ? 5.504 41.111 29.852 1.00 15.90 162 HIS B N 1
ATOM 3829 C CA . HIS B 1 165 ? 6.296 40.686 28.698 1.00 17.41 162 HIS B CA 1
ATOM 3830 C C . HIS B 1 165 ? 5.835 39.340 28.151 1.00 16.05 162 HIS B C 1
ATOM 3831 O O . HIS B 1 165 ? 6.651 38.511 27.745 1.00 16.93 162 HIS B O 1
ATOM 3838 N N . GLN B 1 166 ? 4.522 39.121 28.112 1.00 17.10 163 GLN B N 1
ATOM 3839 C CA . GLN B 1 166 ? 4.027 37.840 27.629 1.00 17.11 163 GLN B CA 1
ATOM 3840 C C . GLN B 1 166 ? 2.635 38.001 27.023 1.00 19.68 163 GLN B C 1
ATOM 3841 O O . GLN B 1 166 ? 1.918 38.969 27.295 1.00 20.64 163 GLN B O 1
ATOM 3847 N N . ASP B 1 167 ? 2.304 37.053 26.144 1.00 14.49 164 ASP B N 1
ATOM 3848 C CA . ASP B 1 167 ? 0.957 36.856 25.627 1.00 15.64 164 ASP B CA 1
ATOM 3849 C C . ASP B 1 167 ? -0.012 36.571 26.772 1.00 16.32 164 ASP B C 1
ATOM 3850 O O . ASP B 1 167 ? 0.291 35.801 27.685 1.00 15.49 164 ASP B O 1
ATOM 3855 N N . PHE B 1 168 ? -1.184 37.207 26.730 1.00 17.43 165 PHE B N 1
ATOM 3856 C CA . PHE B 1 168 ? -2.090 37.168 27.878 1.00 15.35 165 PHE B CA 1
ATOM 3857 C C . PHE B 1 168 ? -2.601 35.751 28.162 1.00 14.16 165 PHE B C 1
ATOM 3858 O O . PHE B 1 168 ? -2.547 35.279 29.307 1.00 13.90 165 PHE B O 1
ATOM 3866 N N . ALA B 1 169 ? -3.142 35.074 27.143 1.00 17.15 166 ALA B N 1
ATOM 3867 C CA . ALA B 1 169 ? -3.601 33.696 27.332 1.00 19.60 166 ALA B CA 1
ATOM 3868 C C . ALA B 1 169 ? -2.479 32.810 27.865 1.00 18.54 166 ALA B C 1
ATOM 3869 O O . ALA B 1 169 ? -2.709 31.959 28.735 1.00 15.38 166 ALA B O 1
ATOM 3871 N N . THR B 1 170 ? -1.254 33.016 27.365 1.00 17.58 167 THR B N 1
ATOM 3872 C CA . THR B 1 170 ? -0.090 32.274 27.848 1.00 18.87 167 THR B CA 1
ATOM 3873 C C . THR B 1 170 ? 0.144 32.507 29.335 1.00 13.89 167 THR B C 1
ATOM 3874 O O . THR B 1 170 ? 0.358 31.561 30.096 1.00 14.92 167 THR B O 1
ATOM 3878 N N . LEU B 1 171 ? 0.137 33.768 29.766 1.00 15.64 168 LEU B N 1
ATOM 3879 C CA . LEU B 1 171 ? 0.251 34.066 31.194 1.00 16.36 168 LEU B CA 1
ATOM 3880 C C . LEU B 1 171 ? -0.820 33.339 31.999 1.00 15.87 168 LEU B C 1
ATOM 3881 O O . LEU B 1 171 ? -0.525 32.730 33.030 1.00 15.12 168 LEU B O 1
ATOM 3894 N N . GLU B 1 173 ? -2.663 30.604 31.111 1.00 18.42 170 GLU B N 1
ATOM 3895 C CA . GLU B 1 173 ? -2.686 29.155 31.008 1.00 14.43 170 GLU B CA 1
ATOM 3896 C C . GLU B 1 173 ? -1.370 28.504 31.397 1.00 14.31 170 GLU B C 1
ATOM 3897 O O . GLU B 1 173 ? -1.377 27.341 31.814 1.00 16.24 170 GLU B O 1
ATOM 3903 N N . GLN B 1 174 ? -0.252 29.216 31.295 1.00 14.06 171 GLN B N 1
ATOM 3904 C CA . GLN B 1 174 ? 1.061 28.648 31.588 1.00 19.11 171 GLN B CA 1
ATOM 3905 C C . GLN B 1 174 ? 1.682 29.173 32.878 1.00 20.09 171 GLN B C 1
ATOM 3906 O O . GLN B 1 174 ? 2.772 28.721 33.252 1.00 22.05 171 GLN B O 1
ATOM 3912 N N . ARG B 1 175 ? 1.032 30.111 33.565 1.00 17.92 172 ARG B N 1
ATOM 3913 C CA . ARG B 1 175 ? 1.559 30.674 34.801 1.00 17.78 172 ARG B CA 1
ATOM 3914 C C . ARG B 1 175 ? 0.516 30.593 35.899 1.00 18.02 172 ARG B C 1
ATOM 3915 O O . ARG B 1 175 ? 0.721 29.903 36.899 1.00 19.41 172 ARG B O 1
ATOM 3923 N N . LEU B 1 176 ? -0.616 31.273 35.712 1.00 13.53 173 LEU B N 1
ATOM 3924 C CA . LEU B 1 176 ? -1.593 31.395 36.793 1.00 14.84 173 LEU B CA 1
ATOM 3925 C C . LEU B 1 176 ? -2.328 30.084 37.046 1.00 19.17 173 LEU B C 1
ATOM 3926 O O . LEU B 1 176 ? -2.375 29.601 38.185 1.00 20.46 173 LEU B O 1
ATOM 3931 N N . PHE B 1 177 ? -2.933 29.509 36.011 1.00 18.45 174 PHE B N 1
ATOM 3932 C CA . PHE B 1 177 ? -3.706 28.287 36.208 1.00 17.78 174 PHE B CA 1
ATOM 3933 C C . PHE B 1 177 ? -2.865 27.170 36.816 1.00 17.60 174 PHE B C 1
ATOM 3934 O O . PHE B 1 177 ? -3.299 26.592 37.825 1.00 18.24 174 PHE B O 1
ATOM 3942 N N . PRO B 1 178 ? -1.663 26.848 36.316 1.00 18.96 175 PRO B N 1
ATOM 3943 C CA . PRO B 1 178 ? -0.890 25.773 36.963 1.00 19.80 175 PRO B CA 1
ATOM 3944 C C . PRO B 1 178 ? -0.507 26.077 38.396 1.00 20.31 175 PRO B C 1
ATOM 3945 O O . PRO B 1 178 ? -0.466 25.154 39.216 1.00 18.52 175 PRO B O 1
ATOM 3949 N N . ALA B 1 179 ? -0.234 27.335 38.736 1.00 18.40 176 ALA B N 1
ATOM 3950 C CA . ALA B 1 179 ? 0.140 27.636 40.111 1.00 19.60 176 ALA B CA 1
ATOM 3951 C C . ALA B 1 179 ? -1.015 27.508 41.095 1.00 17.02 176 ALA B C 1
ATOM 3952 O O . ALA B 1 179 ? -0.766 27.496 42.304 1.00 20.11 176 ALA B O 1
ATOM 3954 N N . ILE B 1 180 ? -2.260 27.427 40.615 1.00 20.53 177 ILE B N 1
ATOM 3955 C CA . ILE B 1 180 ? -3.408 27.098 41.460 1.00 23.48 177 ILE B CA 1
ATOM 3956 C C . ILE B 1 180 ? -3.783 25.626 41.369 1.00 22.83 177 ILE B C 1
ATOM 3957 O O . ILE B 1 180 ? -4.657 25.170 42.129 1.00 22.49 177 ILE B O 1
ATOM 3962 N N . GLY B 1 181 ? -3.161 24.870 40.466 1.00 21.87 178 GLY B N 1
ATOM 3963 C CA . GLY B 1 181 ? -3.600 23.516 40.238 1.00 17.14 178 GLY B CA 1
ATOM 3964 C C . GLY B 1 181 ? -4.926 23.418 39.522 1.00 21.04 178 GLY B C 1
ATOM 3965 O O . GLY B 1 181 ? -5.624 22.416 39.675 1.00 20.56 178 GLY B O 1
ATOM 3974 N N . THR B 1 183 ? -6.307 22.424 36.480 1.00 21.55 180 THR B N 1
ATOM 3975 C CA . THR B 1 183 ? -5.889 21.649 35.320 1.00 22.32 180 THR B CA 1
ATOM 3976 C C . THR B 1 183 ? -6.949 21.573 34.228 1.00 21.32 180 THR B C 1
ATOM 3977 O O . THR B 1 183 ? -6.626 21.167 33.108 1.00 20.51 180 THR B O 1
ATOM 3981 N N . HIS B 1 184 ? -8.201 21.931 34.520 1.00 23.32 181 HIS B N 1
ATOM 3982 C CA . HIS B 1 184 ? -9.233 21.951 33.490 1.00 24.19 181 HIS B CA 1
ATOM 3983 C C . HIS B 1 184 ? -9.850 23.337 33.354 1.00 22.63 181 HIS B C 1
ATOM 3984 O O . HIS B 1 184 ? -11.075 23.485 33.295 1.00 21.58 181 HIS B O 1
ATOM 3991 N N . THR B 1 185 ? -8.987 24.349 33.273 1.00 19.71 182 THR B N 1
ATOM 3992 C CA . THR B 1 185 ? -9.371 25.752 33.200 1.00 19.67 182 THR B CA 1
ATOM 3993 C C . THR B 1 185 ? -8.701 26.358 31.975 1.00 20.21 182 THR B C 1
ATOM 3994 O O . THR B 1 185 ? -7.493 26.184 31.782 1.00 21.28 182 THR B O 1
ATOM 3998 N N . TYR B 1 186 ? -9.481 27.055 31.146 1.00 20.18 183 TYR B N 1
ATOM 3999 C CA . TYR B 1 186 ? -9.043 27.408 29.801 1.00 19.31 183 TYR B CA 1
ATOM 4000 C C . TYR B 1 186 ? -9.493 28.805 29.404 1.00 20.33 183 TYR B C 1
ATOM 4001 O O . TYR B 1 186 ? -10.630 29.201 29.672 1.00 23.19 183 TYR B O 1
ATOM 4010 N N . ILE B 1 187 ? -8.579 29.542 28.765 1.00 17.86 184 ILE B N 1
ATOM 4011 C CA . ILE B 1 187 ? -8.950 30.700 27.958 1.00 20.26 184 ILE B CA 1
ATOM 4012 C C . ILE B 1 187 ? -9.362 30.250 26.561 1.00 20.58 184 ILE B C 1
ATOM 4013 O O . ILE B 1 187 ? -10.395 30.670 26.026 1.00 20.15 184 ILE B O 1
ATOM 4018 N N . ASN B 1 188 ? -8.552 29.383 25.957 1.00 22.52 185 ASN B N 1
ATOM 4019 C CA . ASN B 1 188 ? -8.835 28.737 24.677 1.00 23.94 185 ASN B CA 1
ATOM 4020 C C . ASN B 1 188 ? -9.029 27.249 24.937 1.00 24.66 185 ASN B C 1
ATOM 4021 O O . ASN B 1 188 ? -8.092 26.564 25.357 1.00 24.20 185 ASN B O 1
ATOM 4026 N N . VAL B 1 189 ? -10.242 26.755 24.715 1.00 24.05 186 VAL B N 1
ATOM 4027 C CA . VAL B 1 189 ? -10.542 25.357 25.008 1.00 26.68 186 VAL B CA 1
ATOM 4028 C C . VAL B 1 189 ? -9.824 24.495 23.977 1.00 28.14 186 VAL B C 1
ATOM 4029 O O . VAL B 1 189 ? -10.013 24.702 22.769 1.00 28.83 186 VAL B O 1
ATOM 4033 N N . PRO B 1 190 ? -8.979 23.551 24.400 1.00 28.77 187 PRO B N 1
ATOM 4034 C CA . PRO B 1 190 ? -8.305 22.671 23.438 1.00 27.25 187 PRO B CA 1
ATOM 4035 C C . PRO B 1 190 ? -9.295 21.768 22.727 1.00 26.83 187 PRO B C 1
ATOM 4036 O O . PRO B 1 190 ? -10.295 21.338 23.301 1.00 28.77 187 PRO B O 1
ATOM 4040 N N . ALA B 1 191 ? -8.995 21.470 21.458 1.00 26.34 188 ALA B N 1
ATOM 4041 C CA . ALA B 1 191 ? -9.911 20.674 20.648 1.00 27.22 188 ALA B CA 1
ATOM 4042 C C . ALA B 1 191 ? -10.268 19.356 21.325 1.00 33.00 188 ALA B C 1
ATOM 4043 O O . ALA B 1 191 ? -11.389 18.859 21.164 1.00 38.47 188 ALA B O 1
ATOM 4045 N N . ALA B 1 192 ? -9.341 18.785 22.097 1.00 32.32 189 ALA B N 1
ATOM 4046 C CA . ALA B 1 192 ? -9.625 17.547 22.812 1.00 32.67 189 ALA B CA 1
ATOM 4047 C C . ALA B 1 192 ? -10.635 17.743 23.933 1.00 30.71 189 ALA B C 1
ATOM 4048 O O . ALA B 1 192 ? -11.189 16.757 24.432 1.00 32.11 189 ALA B O 1
ATOM 4050 N N . ARG B 1 193 ? -10.886 18.987 24.339 1.00 26.03 190 ARG B N 1
ATOM 4051 C CA . ARG B 1 193 ? -11.764 19.277 25.460 1.00 25.91 190 ARG B CA 1
ATOM 4052 C C . ARG B 1 193 ? -13.143 19.749 25.038 1.00 26.35 190 ARG B C 1
ATOM 4053 O O . ARG B 1 193 ? -14.014 19.893 25.903 1.00 29.17 190 ARG B O 1
ATOM 4069 N N . ALA B 1 195 ? -15.530 18.309 23.815 1.00 31.60 192 ALA B N 1
ATOM 4070 C CA . ALA B 1 195 ? -16.558 17.356 24.225 1.00 28.65 192 ALA B CA 1
ATOM 4071 C C . ALA B 1 195 ? -17.050 17.605 25.646 1.00 32.18 192 ALA B C 1
ATOM 4072 O O . ALA B 1 195 ? -18.169 17.212 25.983 1.00 34.08 192 ALA B O 1
ATOM 4074 N N . ASP B 1 196 ? -16.234 18.238 26.493 1.00 31.23 193 ASP B N 1
ATOM 4075 C CA . ASP B 1 196 ? -16.627 18.550 27.864 1.00 27.64 193 ASP B CA 1
ATOM 4076 C C . ASP B 1 196 ? -17.407 19.852 27.972 1.00 28.62 193 ASP B C 1
ATOM 4077 O O . ASP B 1 196 ? -18.029 20.103 29.009 1.00 29.72 193 ASP B O 1
ATOM 4082 N N . TYR B 1 197 ? -17.378 20.682 26.931 1.00 28.22 194 TYR B N 1
ATOM 4083 C CA . TYR B 1 197 ? -18.051 21.972 26.915 1.00 24.79 194 TYR B CA 1
ATOM 4084 C C . TYR B 1 197 ? -19.556 21.769 27.020 1.00 25.43 194 TYR B C 1
ATOM 4085 O O . TYR B 1 197 ? -20.176 21.207 26.112 1.00 26.36 194 TYR B O 1
ATOM 4094 N N . ALA B 1 198 ? -20.150 22.214 28.124 1.00 25.01 195 ALA B N 1
ATOM 4095 C CA . ALA B 1 198 ? -21.583 22.065 28.291 1.00 25.64 195 ALA B CA 1
ATOM 4096 C C . ALA B 1 198 ? -22.331 22.988 27.330 1.00 30.13 195 ALA B C 1
ATOM 4097 O O . ALA B 1 198 ? -21.788 23.967 26.811 1.00 29.40 195 ALA B O 1
ATOM 4099 N N . GLN B 1 199 ? -23.594 22.659 27.088 1.00 32.50 196 GLN B N 1
ATOM 4100 C CA . GLN B 1 199 ? -24.451 23.487 26.252 1.00 35.55 196 GLN B CA 1
ATOM 4101 C C . GLN B 1 199 ? -25.156 24.521 27.120 1.00 34.14 196 GLN B C 1
ATOM 4102 O O . GLN B 1 199 ? -25.753 24.170 28.140 1.00 31.44 196 GLN B O 1
ATOM 4108 N N . GLY B 1 200 ? -25.081 25.802 26.713 1.00 32.33 197 GLY B N 1
ATOM 4109 C CA . GLY B 1 200 ? -25.777 26.855 27.422 1.00 26.20 197 GLY B CA 1
ATOM 4110 C C . GLY B 1 200 ? -27.209 27.033 26.947 1.00 32.77 197 GLY B C 1
ATOM 4111 O O . GLY B 1 200 ? -27.601 26.550 25.884 1.00 33.08 197 GLY B O 1
ATOM 4112 N N . TYR B 1 201 ? -28.001 27.744 27.749 1.00 31.12 198 TYR B N 1
ATOM 4113 C CA . TYR B 1 201 ? -29.419 27.913 27.456 1.00 28.12 198 TYR B CA 1
ATOM 4114 C C . TYR B 1 201 ? -29.887 29.277 27.926 1.00 32.49 198 TYR B C 1
ATOM 4115 O O . TYR B 1 201 ? -29.687 29.633 29.089 1.00 30.50 198 TYR B O 1
ATOM 4124 N N . THR B 1 202 ? -30.532 30.017 27.030 1.00 28.81 199 THR B N 1
ATOM 4125 C CA . THR B 1 202 ? -30.985 31.360 27.349 1.00 32.64 199 THR B CA 1
ATOM 4126 C C . THR B 1 202 ? -32.168 31.300 28.318 1.00 37.18 199 THR B C 1
ATOM 4127 O O . THR B 1 202 ? -32.573 30.233 28.788 1.00 41.32 199 THR B O 1
ATOM 4131 N N . LYS B 1 203 ? -32.720 32.471 28.643 1.00 37.74 200 LYS B N 1
ATOM 4132 C CA . LYS B 1 203 ? -33.969 32.489 29.396 1.00 40.25 200 LYS B CA 1
ATOM 4133 C C . LYS B 1 203 ? -35.078 31.790 28.619 1.00 43.53 200 LYS B C 1
ATOM 4134 O O . LYS B 1 203 ? -35.949 31.146 29.216 1.00 43.72 200 LYS B O 1
ATOM 4140 N N . ASP B 1 204 ? -35.051 31.898 27.288 1.00 44.63 201 ASP B N 1
ATOM 4141 C CA . ASP B 1 204 ? -36.031 31.216 26.452 1.00 49.20 201 ASP B CA 1
ATOM 4142 C C . ASP B 1 204 ? -35.917 29.704 26.561 1.00 50.92 201 ASP B C 1
ATOM 4143 O O . ASP B 1 204 ? -36.926 28.996 26.477 1.00 57.03 201 ASP B O 1
ATOM 4148 N N . GLY B 1 205 ? -34.706 29.194 26.754 1.00 47.33 202 GLY B N 1
ATOM 4149 C CA . GLY B 1 205 ? -34.418 27.789 26.573 1.00 43.21 202 GLY B CA 1
ATOM 4150 C C . GLY B 1 205 ? -33.728 27.479 25.267 1.00 40.87 202 GLY B C 1
ATOM 4151 O O . GLY B 1 205 ? -33.467 26.302 24.980 1.00 43.77 202 GLY B O 1
ATOM 4152 N N . LYS B 1 206 ? -33.439 28.490 24.464 1.00 37.84 203 LYS B N 1
ATOM 4153 C CA . LYS B 1 206 ? -32.739 28.260 23.214 1.00 41.76 203 LYS B CA 1
ATOM 4154 C C . LYS B 1 206 ? -31.281 27.929 23.510 1.00 44.96 203 LYS B C 1
ATOM 4155 O O . LYS B 1 206 ? -30.627 28.650 24.276 1.00 48.18 203 LYS B O 1
ATOM 4161 N N . PRO B 1 207 ? -30.748 26.842 22.962 1.00 41.92 204 PRO B N 1
ATOM 4162 C CA . PRO B 1 207 ? -29.353 26.500 23.231 1.00 35.28 204 PRO B CA 1
ATOM 4163 C C . PRO B 1 207 ? -28.430 27.510 22.584 1.00 36.27 204 PRO B C 1
ATOM 4164 O O . PRO B 1 207 ? -28.690 28.006 21.486 1.00 38.50 204 PRO B O 1
ATOM 4168 N N . VAL B 1 208 ? -27.339 27.815 23.283 1.00 35.13 205 VAL B N 1
ATOM 4169 C CA . VAL B 1 208 ? -26.415 28.851 22.848 1.00 32.02 205 VAL B CA 1
ATOM 4170 C C . VAL B 1 208 ? -25.065 28.555 23.477 1.00 27.39 205 VAL B C 1
ATOM 4171 O O . VAL B 1 208 ? -24.965 27.772 24.423 1.00 26.93 205 VAL B O 1
ATOM 4175 N N . ARG B 1 209 ? -24.012 29.158 22.921 1.00 27.12 206 ARG B N 1
ATOM 4176 C CA . ARG B 1 209 ? -22.689 29.177 23.531 1.00 27.53 206 ARG B CA 1
ATOM 4177 C C . ARG B 1 209 ? -22.005 30.487 23.166 1.00 32.19 206 ARG B C 1
ATOM 4178 O O . ARG B 1 209 ? -22.433 31.204 22.258 1.00 36.13 206 ARG B O 1
ATOM 4194 N N . THR B 1 211 ? -19.899 33.789 22.161 1.00 51.42 208 THR B N 1
ATOM 4195 C CA . THR B 1 211 ? -19.260 34.445 21.029 1.00 57.35 208 THR B CA 1
ATOM 4196 C C . THR B 1 211 ? -18.236 35.458 21.533 1.00 59.15 208 THR B C 1
ATOM 4197 O O . THR B 1 211 ? -18.386 36.038 22.614 1.00 55.49 208 THR B O 1
ATOM 4201 N N . GLU B 1 212 ? -17.186 35.663 20.735 1.00 63.85 209 GLU B N 1
ATOM 4202 C CA . GLU B 1 212 ? -16.017 36.432 21.146 1.00 65.60 209 GLU B CA 1
ATOM 4203 C C . GLU B 1 212 ? -16.096 37.839 20.564 1.00 71.15 209 GLU B C 1
ATOM 4204 O O . GLU B 1 212 ? -16.029 38.019 19.344 1.00 73.90 209 GLU B O 1
ATOM 4210 N N . GLY B 1 213 ? -16.234 38.831 21.436 1.00 75.39 210 GLY B N 1
ATOM 4211 C CA . GLY B 1 213 ? -16.004 40.209 21.063 1.00 84.63 210 GLY B CA 1
ATOM 4212 C C . GLY B 1 213 ? -14.521 40.532 21.077 1.00 90.18 210 GLY B C 1
ATOM 4213 O O . GLY B 1 213 ? -13.662 39.664 21.228 1.00 86.07 210 GLY B O 1
ATOM 4222 N N . LEU B 1 215 ? -11.120 41.716 22.637 1.00 81.24 212 LEU B N 1
ATOM 4223 C CA . LEU B 1 215 ? -10.482 41.657 23.954 1.00 58.79 212 LEU B CA 1
ATOM 4224 C C . LEU B 1 215 ? -11.288 40.806 24.922 1.00 44.27 212 LEU B C 1
ATOM 4225 O O . LEU B 1 215 ? -11.267 41.033 26.131 1.00 44.54 212 LEU B O 1
ATOM 4230 N N . TRP B 1 216 ? -12.009 39.828 24.379 1.00 37.70 213 TRP B N 1
ATOM 4231 C CA . TRP B 1 216 ? -12.911 39.016 25.186 1.00 37.92 213 TRP B CA 1
ATOM 4232 C C . TRP B 1 216 ? -12.167 38.273 26.288 1.00 30.39 213 TRP B C 1
ATOM 4233 O O . TRP B 1 216 ? -12.631 38.224 27.433 1.00 29.27 213 TRP B O 1
ATOM 4244 N N . GLN B 1 217 ? -11.001 37.720 25.967 1.00 23.67 214 GLN B N 1
ATOM 4245 C CA . GLN B 1 217 ? -10.355 36.722 26.820 1.00 22.42 214 GLN B CA 1
ATOM 4246 C C . GLN B 1 217 ? -10.132 37.170 28.258 1.00 25.13 214 GLN B C 1
ATOM 4247 O O . GLN B 1 217 ? -10.467 36.397 29.172 1.00 24.33 214 GLN B O 1
ATOM 4253 N N . PRO B 1 218 ? -9.582 38.360 28.540 1.00 23.67 215 PRO B N 1
ATOM 4254 C CA . PRO B 1 218 ? -9.417 38.749 29.948 1.00 22.82 215 PRO B CA 1
ATOM 4255 C C . PRO B 1 218 ? -10.734 38.993 30.658 1.00 24.95 215 PRO B C 1
ATOM 4256 O O . PRO B 1 218 ? -10.818 38.768 31.870 1.00 27.12 215 PRO B O 1
ATOM 4260 N N . ALA B 1 219 ? -11.767 39.425 29.941 1.00 22.99 216 ALA B N 1
ATOM 4261 C CA . ALA B 1 219 ? -13.022 39.838 30.555 1.00 20.89 216 ALA B CA 1
ATOM 4262 C C . ALA B 1 219 ? -13.972 38.673 30.813 1.00 21.52 216 ALA B C 1
ATOM 4263 O O . ALA B 1 219 ? -14.620 38.628 31.862 1.00 22.19 216 ALA B O 1
ATOM 4265 N N . TYR B 1 220 ? -14.091 37.729 29.875 1.00 21.28 217 TYR B N 1
ATOM 4266 C CA . TYR B 1 220 ? -15.026 36.622 30.064 1.00 27.31 217 TYR B CA 1
ATOM 4267 C C . TYR B 1 220 ? -14.564 35.353 29.350 1.00 27.12 217 TYR B C 1
ATOM 4268 O O . TYR B 1 220 ? -15.393 34.547 28.912 1.00 27.20 217 TYR B O 1
ATOM 4277 N N . GLY B 1 221 ? -13.257 35.143 29.263 1.00 22.89 218 GLY B N 1
ATOM 4278 C CA . GLY B 1 221 ? -12.710 34.064 28.467 1.00 20.26 218 GLY B CA 1
ATOM 4279 C C . GLY B 1 221 ? -12.652 32.710 29.144 1.00 19.93 218 GLY B C 1
ATOM 4280 O O . GLY B 1 221 ? -12.536 31.702 28.448 1.00 21.81 218 GLY B O 1
ATOM 4281 N N . VAL B 1 222 ? -12.749 32.642 30.470 1.00 19.81 219 VAL B N 1
ATOM 4282 C CA . VAL B 1 222 ? -12.387 31.413 31.178 1.00 16.67 219 VAL B CA 1
ATOM 4283 C C . VAL B 1 222 ? -13.519 30.392 31.112 1.00 16.65 219 VAL B C 1
ATOM 4284 O O . VAL B 1 222 ? -14.674 30.678 31.462 1.00 17.05 219 VAL B O 1
ATOM 4288 N N . ARG B 1 223 ? -13.177 29.187 30.666 1.00 17.25 220 ARG B N 1
ATOM 4289 C CA . ARG B 1 223 ? -14.026 28.008 30.757 1.00 19.51 220 ARG B CA 1
ATOM 4290 C C . ARG B 1 223 ? -13.398 27.066 31.772 1.00 18.34 220 ARG B C 1
ATOM 4291 O O . ARG B 1 223 ? -12.200 26.783 31.690 1.00 18.08 220 ARG B O 1
ATOM 4299 N N . THR B 1 224 ? -14.186 26.592 32.734 1.00 18.62 221 THR B N 1
ATOM 4300 C CA . THR B 1 224 ? -13.600 25.890 33.868 1.00 19.12 221 THR B CA 1
ATOM 4301 C C . THR B 1 224 ? -14.628 24.947 34.480 1.00 19.04 221 THR B C 1
ATOM 4302 O O . THR B 1 224 ? -15.820 25.003 34.164 1.00 19.89 221 THR B O 1
ATOM 4306 N N . THR B 1 225 ? -14.144 24.072 35.359 1.00 19.12 222 THR B N 1
ATOM 4307 C CA . THR B 1 225 ? -14.978 23.142 36.109 1.00 18.84 222 THR B CA 1
ATOM 4308 C C . THR B 1 225 ? -15.246 23.673 37.514 1.00 21.39 222 THR B C 1
ATOM 4309 O O . THR B 1 225 ? -14.596 24.602 37.996 1.00 22.19 222 THR B O 1
ATOM 4313 N N . ALA B 1 226 ? -16.202 23.038 38.193 1.00 20.68 223 ALA B N 1
ATOM 4314 C CA . ALA B 1 226 ? -16.473 23.425 39.573 1.00 21.12 223 ALA B CA 1
ATOM 4315 C C . ALA B 1 226 ? -15.285 23.112 40.470 1.00 21.72 223 ALA B C 1
ATOM 4316 O O . ALA B 1 226 ? -14.905 23.937 41.308 1.00 20.67 223 ALA B O 1
ATOM 4318 N N . ALA B 1 227 ? -14.674 21.935 40.299 1.00 23.73 224 ALA B N 1
ATOM 4319 C CA . ALA B 1 227 ? -13.545 21.562 41.148 1.00 22.80 224 ALA B CA 1
ATOM 4320 C C . ALA B 1 227 ? -12.366 22.513 40.966 1.00 22.08 224 ALA B C 1
ATOM 4321 O O . ALA B 1 227 ? -11.605 22.751 41.911 1.00 21.21 224 ALA B O 1
ATOM 4323 N N . ASP B 1 228 ? -12.193 23.058 39.762 1.00 18.45 225 ASP B N 1
ATOM 4324 C CA . ASP B 1 228 ? -11.102 24.000 39.534 1.00 19.25 225 ASP B CA 1
ATOM 4325 C C . ASP B 1 228 ? -11.400 25.341 40.182 1.00 16.85 225 ASP B C 1
ATOM 4326 O O . ASP B 1 228 ? -10.555 25.906 40.884 1.00 17.33 225 ASP B O 1
ATOM 4331 N N . LEU B 1 229 ? -12.603 25.867 39.954 1.00 15.74 226 LEU B N 1
ATOM 4332 C CA . LEU B 1 229 ? -12.957 27.163 40.522 1.00 17.83 226 LEU B CA 1
ATOM 4333 C C . LEU B 1 229 ? -13.015 27.108 42.047 1.00 16.69 226 LEU B C 1
ATOM 4334 O O . LEU B 1 229 ? -12.681 28.090 42.715 1.00 18.23 226 LEU B O 1
ATOM 4339 N N . LEU B 1 230 ? -13.418 25.968 42.610 1.00 16.91 227 LEU B N 1
ATOM 4340 C CA . LEU B 1 230 ? -13.444 25.818 44.061 1.00 17.04 227 LEU B CA 1
ATOM 4341 C C . LEU B 1 230 ? -12.038 25.765 44.637 1.00 16.54 227 LEU B C 1
ATOM 4342 O O . LEU B 1 230 ? -11.803 26.245 45.751 1.00 18.67 227 LEU B O 1
ATOM 4347 N N . ARG B 1 231 ? -11.095 25.182 43.903 1.00 16.70 228 ARG B N 1
ATOM 4348 C CA . ARG B 1 231 ? -9.709 25.209 44.349 1.00 17.29 228 ARG B CA 1
ATOM 4349 C C . ARG B 1 231 ? -9.170 26.637 44.363 1.00 16.93 228 ARG B C 1
ATOM 4350 O O . ARG B 1 231 ? -8.422 27.017 45.266 1.00 17.20 228 ARG B O 1
ATOM 4358 N N . PHE B 1 232 ? -9.565 27.454 43.385 1.00 15.10 229 PHE B N 1
ATOM 4359 C CA . PHE B 1 232 ? -9.161 28.855 43.377 1.00 14.50 229 PHE B CA 1
ATOM 4360 C C . PHE B 1 232 ? -9.756 29.606 44.565 1.00 14.68 229 PHE B C 1
ATOM 4361 O O . PHE B 1 232 ? -9.082 30.430 45.190 1.00 16.18 229 PHE B O 1
ATOM 4369 N N . VAL B 1 233 ? -11.011 29.316 44.907 1.00 15.39 230 VAL B N 1
ATOM 4370 C CA . VAL B 1 233 ? -11.594 29.851 46.138 1.00 18.02 230 VAL B CA 1
ATOM 4371 C C . VAL B 1 233 ? -10.772 29.420 47.344 1.00 19.42 230 VAL B C 1
ATOM 4372 O O . VAL B 1 233 ? -10.514 30.215 48.255 1.00 19.07 230 VAL B O 1
ATOM 4376 N N . GLN B 1 234 ? -10.328 28.163 47.359 1.00 18.87 231 GLN B N 1
ATOM 4377 C CA . GLN B 1 234 ? -9.488 27.690 48.452 1.00 19.03 231 GLN B CA 1
ATOM 4378 C C . GLN B 1 234 ? -8.189 28.467 48.521 1.00 15.67 231 GLN B C 1
ATOM 4379 O O . GLN B 1 234 ? -7.699 28.770 49.612 1.00 20.70 231 GLN B O 1
ATOM 4385 N N . ALA B 1 235 ? -7.608 28.790 47.367 1.00 16.55 232 ALA B N 1
ATOM 4386 C CA . ALA B 1 235 ? -6.421 29.636 47.361 1.00 19.60 232 ALA B CA 1
ATOM 4387 C C . ALA B 1 235 ? -6.733 31.025 47.913 1.00 21.52 232 ALA B C 1
ATOM 4388 O O . ALA B 1 235 ? -5.868 31.655 48.535 1.00 20.88 232 ALA B O 1
ATOM 4390 N N . ASN B 1 236 ? -7.960 31.502 47.726 1.00 14.23 233 ASN B N 1
ATOM 4391 C CA . ASN B 1 236 ? -8.406 32.780 48.264 1.00 15.50 233 ASN B CA 1
ATOM 4392 C C . ASN B 1 236 ? -8.755 32.716 49.745 1.00 16.89 233 ASN B C 1
ATOM 4393 O O . ASN B 1 236 ? -9.326 33.675 50.281 1.00 17.07 233 ASN B O 1
ATOM 4406 N N . GLY B 1 238 ? -6.185 30.998 51.676 1.00 19.42 235 GLY B N 1
ATOM 4407 C CA . GLY B 1 238 ? -4.900 30.493 52.110 1.00 16.59 235 GLY B CA 1
ATOM 4408 C C . GLY B 1 238 ? -4.861 29.003 52.360 1.00 20.46 235 GLY B C 1
ATOM 4409 O O . GLY B 1 238 ? -4.080 28.550 53.196 1.00 24.91 235 GLY B O 1
ATOM 4418 N N . ILE B 1 240 ? -4.313 26.090 50.237 1.00 30.15 237 ILE B N 1
ATOM 4419 C CA . ILE B 1 240 ? -3.762 25.011 49.416 1.00 34.85 237 ILE B CA 1
ATOM 4420 C C . ILE B 1 240 ? -2.270 25.140 49.116 1.00 41.00 237 ILE B C 1
ATOM 4421 O O . ILE B 1 240 ? -1.793 24.575 48.125 1.00 50.13 237 ILE B O 1
ATOM 4426 N N . HIS B 1 241 ? -1.513 25.834 49.967 1.00 37.53 238 HIS B N 1
ATOM 4427 C CA . HIS B 1 241 ? -0.053 25.902 49.826 1.00 39.13 238 HIS B CA 1
ATOM 4428 C C . HIS B 1 241 ? 0.357 26.399 48.442 1.00 32.68 238 HIS B C 1
ATOM 4429 O O . HIS B 1 241 ? 0.979 25.685 47.664 1.00 35.55 238 HIS B O 1
ATOM 4436 N N . THR B 1 242 ? -0.015 27.631 48.141 1.00 27.54 239 THR B N 1
ATOM 4437 C CA . THR B 1 242 ? 0.484 28.291 46.950 1.00 29.06 239 THR B CA 1
ATOM 4438 C C . THR B 1 242 ? 1.825 28.957 47.256 1.00 27.04 239 THR B C 1
ATOM 4439 O O . THR B 1 242 ? 2.115 29.300 48.408 1.00 31.80 239 THR B O 1
ATOM 4443 N N . ALA B 1 243 ? 2.637 29.141 46.215 1.00 19.83 240 ALA B N 1
ATOM 4444 C CA . ALA B 1 243 ? 3.909 29.828 46.379 1.00 20.45 240 ALA B CA 1
ATOM 4445 C C . ALA B 1 243 ? 3.679 31.212 46.978 1.00 20.28 240 ALA B C 1
ATOM 4446 O O . ALA B 1 243 ? 2.675 31.856 46.672 1.00 21.05 240 ALA B O 1
ATOM 4448 N N . PRO B 1 244 ? 4.585 31.699 47.833 1.00 24.26 241 PRO B N 1
ATOM 4449 C CA . PRO B 1 244 ? 4.253 32.871 48.675 1.00 23.08 241 PRO B CA 1
ATOM 4450 C C . PRO B 1 244 ? 3.976 34.168 47.921 1.00 23.74 241 PRO B C 1
ATOM 4451 O O . PRO B 1 244 ? 3.033 34.880 48.294 1.00 25.56 241 PRO B O 1
ATOM 4455 N N . ARG B 1 245 ? 4.772 34.512 46.895 1.00 20.47 242 ARG B N 1
ATOM 4456 C CA . ARG B 1 245 ? 4.507 35.735 46.138 1.00 17.57 242 ARG B CA 1
ATOM 4457 C C . ARG B 1 245 ? 3.094 35.733 45.575 1.00 19.70 242 ARG B C 1
ATOM 4458 O O . ARG B 1 245 ? 2.376 36.735 45.674 1.00 21.25 242 ARG B O 1
ATOM 4466 N N . LEU B 1 246 ? 2.671 34.610 44.993 1.00 18.66 243 LEU B N 1
ATOM 4467 C CA . LEU B 1 246 ? 1.297 34.496 44.523 1.00 16.83 243 LEU B CA 1
ATOM 4468 C C . LEU B 1 246 ? 0.303 34.588 45.671 1.00 15.12 243 LEU B C 1
ATOM 4469 O O . LEU B 1 246 ? -0.737 35.234 45.538 1.00 17.70 243 LEU B O 1
ATOM 4474 N N . GLN B 1 247 ? 0.576 33.919 46.790 1.00 15.53 244 GLN B N 1
ATOM 4475 C CA . GLN B 1 247 ? -0.401 33.928 47.871 1.00 18.95 244 GLN B CA 1
ATOM 4476 C C . GLN B 1 247 ? -0.647 35.343 48.369 1.00 21.97 244 GLN B C 1
ATOM 4477 O O . GLN B 1 247 ? -1.790 35.716 48.661 1.00 23.36 244 GLN B O 1
ATOM 4483 N N . ARG B 1 248 ? 0.415 36.153 48.459 1.00 22.53 245 ARG B N 1
ATOM 4484 C CA . ARG B 1 248 ? 0.252 37.557 48.826 1.00 21.33 245 ARG B CA 1
ATOM 4485 C C . ARG B 1 248 ? -0.515 38.319 47.754 1.00 19.30 245 ARG B C 1
ATOM 4486 O O . ARG B 1 248 ? -1.303 39.219 48.067 1.00 16.99 245 ARG B O 1
ATOM 4494 N N . ALA B 1 249 ? -0.295 37.973 46.484 1.00 17.03 246 ALA B N 1
ATOM 4495 C CA . ALA B 1 249 ? -1.044 38.607 45.408 1.00 13.50 246 ALA B CA 1
ATOM 4496 C C . ALA B 1 249 ? -2.527 38.309 45.532 1.00 15.34 246 ALA B C 1
ATOM 4497 O O . ALA B 1 249 ? -3.368 39.201 45.370 1.00 15.02 246 ALA B O 1
ATOM 4499 N N . ILE B 1 250 ? -2.867 37.048 45.802 1.00 16.15 247 ILE B N 1
ATOM 4500 C CA . ILE B 1 250 ? -4.269 36.665 45.933 1.00 15.52 247 ILE B CA 1
ATOM 4501 C C . ILE B 1 250 ? -4.915 37.421 47.082 1.00 15.11 247 ILE B C 1
ATOM 4502 O O . ILE B 1 250 ? -5.966 38.053 46.924 1.00 16.50 247 ILE B O 1
ATOM 4507 N N . GLU B 1 251 ? -4.296 37.350 48.261 1.00 16.66 248 GLU B N 1
ATOM 4508 C CA . GLU B 1 251 ? -4.833 38.045 49.424 1.00 17.89 248 GLU B CA 1
ATOM 4509 C C . GLU B 1 251 ? -4.980 39.536 49.148 1.00 17.00 248 GLU B C 1
ATOM 4510 O O . GLU B 1 251 ? -5.983 40.152 49.526 1.00 17.08 248 GLU B O 1
ATOM 4516 N N . ARG B 1 252 ? -4.001 40.121 48.453 1.00 17.02 249 ARG B N 1
ATOM 4517 C CA . ARG B 1 252 ? -4.014 41.544 48.150 1.00 14.69 249 ARG B CA 1
ATOM 4518 C C . ARG B 1 252 ? -5.158 41.944 47.222 1.00 15.43 249 ARG B C 1
ATOM 4519 O O . ARG B 1 252 ? -5.555 43.112 47.239 1.00 18.48 249 ARG B O 1
ATOM 4527 N N . THR B 1 253 ? -5.725 41.013 46.434 1.00 14.03 250 THR B N 1
ATOM 4528 C CA . THR B 1 253 ? -6.896 41.367 45.630 1.00 13.42 250 THR B CA 1
ATOM 4529 C C . THR B 1 253 ? -8.117 41.686 46.489 1.00 12.50 250 THR B C 1
ATOM 4530 O O . THR B 1 253 ? -9.065 42.298 45.992 1.00 15.79 250 THR B O 1
ATOM 4534 N N . HIS B 1 254 ? -8.120 41.290 47.756 1.00 12.38 251 HIS B N 1
ATOM 4535 C CA . HIS B 1 254 ? -9.228 41.582 48.653 1.00 14.89 251 HIS B CA 1
ATOM 4536 C C . HIS B 1 254 ? -9.103 42.945 49.322 1.00 15.98 251 HIS B C 1
ATOM 4537 O O . HIS B 1 254 ? -9.835 43.223 50.279 1.00 16.42 251 HIS B O 1
ATOM 4544 N N . THR B 1 255 ? -8.173 43.779 48.873 1.00 13.12 252 THR B N 1
ATOM 4545 C CA . THR B 1 255 ? -8.097 45.150 49.356 1.00 14.19 252 THR B CA 1
ATOM 4546 C C . THR B 1 255 ? -9.331 45.919 48.904 1.00 13.92 252 THR B C 1
ATOM 4547 O O . THR B 1 255 ? -9.651 45.934 47.718 1.00 12.67 252 THR B O 1
ATOM 4551 N N . GLY B 1 256 ? -10.028 46.556 49.849 1.00 15.52 253 GLY B N 1
ATOM 4552 C CA . GLY B 1 256 ? -11.225 47.321 49.532 1.00 13.35 253 GLY B CA 1
ATOM 4553 C C . GLY B 1 256 ? -10.924 48.760 49.158 1.00 15.35 253 GLY B C 1
ATOM 4554 O O . GLY B 1 256 ? -10.382 49.513 49.975 1.00 17.60 253 GLY B O 1
ATOM 4555 N N . TYR B 1 257 ? -11.284 49.159 47.935 1.00 11.72 254 TYR B N 1
ATOM 4556 C CA . TYR B 1 257 ? -10.870 50.436 47.371 1.00 13.50 254 TYR B CA 1
ATOM 4557 C C . TYR B 1 257 ? -11.968 51.483 47.303 1.00 13.98 254 TYR B C 1
ATOM 4558 O O . TYR B 1 257 ? -11.660 52.677 47.373 1.00 14.18 254 TYR B O 1
ATOM 4567 N N . PHE B 1 258 ? -13.229 51.082 47.150 1.00 14.41 255 PHE B N 1
ATOM 4568 C CA . PHE B 1 258 ? -14.323 52.040 47.059 1.00 14.10 255 PHE B CA 1
ATOM 4569 C C . PHE B 1 258 ? -15.554 51.502 47.760 1.00 15.51 255 PHE B C 1
ATOM 4570 O O . PHE B 1 258 ? -15.794 50.295 47.773 1.00 12.66 255 PHE B O 1
ATOM 4578 N N . ARG B 1 259 ? -16.333 52.422 48.332 1.00 12.39 256 ARG B N 1
ATOM 4579 C CA . ARG B 1 259 ? -17.721 52.175 48.695 1.00 12.95 256 ARG B CA 1
ATOM 4580 C C . ARG B 1 259 ? -18.610 52.624 47.544 1.00 14.22 256 ARG B C 1
ATOM 4581 O O . ARG B 1 259 ? -18.432 53.725 47.018 1.00 15.48 256 ARG B O 1
ATOM 4589 N N . ALA B 1 260 ? -19.572 51.782 47.162 1.00 15.12 257 ALA B N 1
ATOM 4590 C CA . ALA B 1 260 ? -20.510 52.107 46.083 1.00 14.84 257 ALA B CA 1
ATOM 4591 C C . ALA B 1 260 ? -21.869 51.553 46.495 1.00 16.66 257 ALA B C 1
ATOM 4592 O O . ALA B 1 260 ? -22.125 50.356 46.355 1.00 18.27 257 ALA B O 1
ATOM 4594 N N . GLY B 1 261 ? -22.731 52.418 47.015 1.00 18.44 258 GLY B N 1
ATOM 4595 C CA . GLY B 1 261 ? -23.938 51.948 47.650 1.00 19.26 258 GLY B CA 1
ATOM 4596 C C . GLY B 1 261 ? -23.606 51.022 48.807 1.00 16.97 258 GLY B C 1
ATOM 4597 O O . GLY B 1 261 ? -22.821 51.364 49.697 1.00 17.78 258 GLY B O 1
ATOM 4598 N N . PRO B 1 262 ? -24.193 49.820 48.809 1.00 17.58 259 PRO B N 1
ATOM 4599 C CA . PRO B 1 262 ? -23.928 48.856 49.889 1.00 16.94 259 PRO B CA 1
ATOM 4600 C C . PRO B 1 262 ? -22.691 48.006 49.658 1.00 18.17 259 PRO B C 1
ATOM 4601 O O . PRO B 1 262 ? -22.274 47.268 50.564 1.00 17.65 259 PRO B O 1
ATOM 4605 N N . LEU B 1 263 ? -22.104 48.102 48.478 1.00 15.63 260 LEU B N 1
ATOM 4606 C CA . LEU B 1 263 ? -21.033 47.242 48.030 1.00 16.06 260 LEU B CA 1
ATOM 4607 C C . LEU B 1 263 ? -19.688 47.868 48.356 1.00 16.08 260 LEU B C 1
ATOM 4608 O O . LEU B 1 263 ? -19.539 49.092 48.371 1.00 14.38 260 LEU B O 1
ATOM 4613 N N . THR B 1 264 ? -18.698 47.018 48.604 1.00 16.33 261 THR B N 1
ATOM 4614 C CA . THR B 1 264 ? -17.319 47.471 48.722 1.00 14.19 261 THR B CA 1
ATOM 4615 C C . THR B 1 264 ? -16.518 46.816 47.608 1.00 11.37 261 THR B C 1
ATOM 4616 O O . THR B 1 264 ? -16.459 45.586 47.511 1.00 11.35 261 THR B O 1
ATOM 4620 N N . GLN B 1 265 ? -15.934 47.644 46.753 1.00 12.22 262 GLN B N 1
ATOM 4621 C CA . GLN B 1 265 ? -15.246 47.184 45.552 1.00 14.16 262 GLN B CA 1
ATOM 4622 C C . GLN B 1 265 ? -13.778 46.937 45.866 1.00 11.75 262 GLN B C 1
ATOM 4623 O O . GLN B 1 265 ? -13.043 47.880 46.176 1.00 15.13 262 GLN B O 1
ATOM 4629 N N . ASP B 1 266 ? -13.360 45.667 45.814 1.00 12.04 263 ASP B N 1
ATOM 4630 C CA . ASP B 1 266 ? -11.950 45.293 45.895 1.00 10.94 263 ASP B CA 1
ATOM 4631 C C . ASP B 1 266 ? -11.339 45.324 44.494 1.00 14.94 263 ASP B C 1
ATOM 4632 O O . ASP B 1 266 ? -11.838 46.015 43.600 1.00 16.32 263 ASP B O 1
ATOM 4637 N N . LEU B 1 267 ? -10.263 44.570 44.277 1.00 11.85 264 LEU B N 1
ATOM 4638 C CA . LEU B 1 267 ? -9.756 44.380 42.926 1.00 13.22 264 LEU B CA 1
ATOM 4639 C C . LEU B 1 267 ? -10.618 43.296 42.292 1.00 12.14 264 LEU B C 1
ATOM 4640 O O . LEU B 1 267 ? -10.391 42.103 42.489 1.00 13.64 264 LEU B O 1
ATOM 4645 N N . ILE B 1 268 ? -11.646 43.740 41.574 1.00 11.63 265 ILE B N 1
ATOM 4646 C CA . ILE B 1 268 ? -12.704 42.942 40.958 1.00 13.59 265 ILE B CA 1
ATOM 4647 C C . ILE B 1 268 ? -13.610 42.291 42.005 1.00 13.90 265 ILE B C 1
ATOM 4648 O O . ILE B 1 268 ? -14.837 42.406 41.907 1.00 14.41 265 ILE B O 1
ATOM 4653 N N . TRP B 1 269 ? -13.040 41.606 42.999 1.00 12.59 266 TRP B N 1
ATOM 4654 C CA . TRP B 1 269 ? -13.873 41.035 44.055 1.00 13.83 266 TRP B CA 1
ATOM 4655 C C . TRP B 1 269 ? -14.728 42.117 44.714 1.00 14.54 266 TRP B C 1
ATOM 4656 O O . TRP B 1 269 ? -14.318 43.271 44.842 1.00 14.51 266 TRP B O 1
ATOM 4667 N N . GLU B 1 270 ? -15.931 41.733 45.123 1.00 13.17 267 GLU B N 1
ATOM 4668 C CA . GLU B 1 270 ? -16.834 42.588 45.885 1.00 11.42 267 GLU B CA 1
ATOM 4669 C C . GLU B 1 270 ? -17.039 41.981 47.268 1.00 11.63 267 GLU B C 1
ATOM 4670 O O . GLU B 1 270 ? -17.079 40.758 47.403 1.00 14.99 267 GLU B O 1
ATOM 4676 N N . GLN B 1 271 ? -17.149 42.817 48.305 1.00 13.75 268 GLN B N 1
ATOM 4677 C CA . GLN B 1 271 ? -17.182 42.276 49.658 1.00 13.92 268 GLN B CA 1
ATOM 4678 C C . GLN B 1 271 ? -18.106 43.061 50.580 1.00 14.61 268 GLN B C 1
ATOM 4679 O O . GLN B 1 271 ? -18.485 44.207 50.315 1.00 13.89 268 GLN B O 1
ATOM 4685 N N . TYR B 1 272 ? -18.447 42.402 51.682 1.00 14.78 269 TYR B N 1
ATOM 4686 C CA . TYR B 1 272 ? -19.348 42.879 52.717 1.00 17.86 269 TYR B CA 1
ATOM 4687 C C . TYR B 1 272 ? -18.782 42.448 54.059 1.00 16.52 269 TYR B C 1
ATOM 4688 O O . TYR B 1 272 ? -18.084 41.433 54.133 1.00 15.32 269 TYR B O 1
ATOM 4697 N N . PRO B 1 273 ? -19.059 43.194 55.129 1.00 17.28 270 PRO B N 1
ATOM 4698 C CA . PRO B 1 273 ? -18.656 42.724 56.457 1.00 18.10 270 PRO B CA 1
ATOM 4699 C C . PRO B 1 273 ? -19.332 41.409 56.790 1.00 19.91 270 PRO B C 1
ATOM 4700 O O . PRO B 1 273 ? -20.473 41.161 56.402 1.00 25.53 270 PRO B O 1
ATOM 4704 N N . TYR B 1 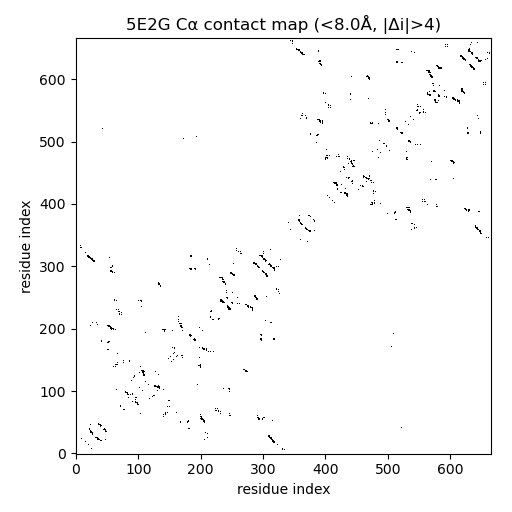274 ? -18.604 40.550 57.485 1.00 17.66 271 TYR B N 1
ATOM 4705 C CA . TYR B 1 274 ? -19.175 39.327 58.023 1.00 15.50 271 TYR B CA 1
ATOM 4706 C C . TYR B 1 274 ? -19.144 39.384 59.551 1.00 21.53 271 TYR B C 1
ATOM 4707 O O . TYR B 1 274 ? -18.150 39.824 60.124 1.00 22.27 271 TYR B O 1
ATOM 4716 N N . PRO B 1 275 ? -20.225 38.942 60.221 1.00 23.25 272 PRO B N 1
ATOM 4717 C CA . PRO B 1 275 ? -21.485 38.361 59.728 1.00 21.91 272 PRO B CA 1
ATOM 4718 C C . PRO B 1 275 ? -22.277 39.330 58.874 1.00 22.35 272 PRO B C 1
ATOM 4719 O O . PRO B 1 275 ? -22.391 40.494 59.251 1.00 24.16 272 PRO B O 1
ATOM 4723 N N . VAL B 1 276 ? -22.806 38.874 57.743 1.00 23.69 273 VAL B N 1
ATOM 4724 C CA . VAL B 1 276 ? -23.466 39.778 56.811 1.00 24.86 273 VAL B CA 1
ATOM 4725 C C . VAL B 1 276 ? -24.968 39.667 56.993 1.00 28.79 273 VAL B C 1
ATOM 4726 O O . VAL B 1 276 ? -25.497 38.617 57.375 1.00 34.47 273 VAL B O 1
ATOM 4730 N N . ALA B 1 277 ? -25.664 40.770 56.739 1.00 26.86 274 ALA B N 1
ATOM 4731 C CA . ALA B 1 277 ? -27.118 40.773 56.734 1.00 31.25 274 ALA B CA 1
ATOM 4732 C C . ALA B 1 277 ? -27.589 40.563 55.310 1.00 28.61 274 ALA B C 1
ATOM 4733 O O . ALA B 1 277 ? -27.126 41.250 54.394 1.00 29.51 274 ALA B O 1
ATOM 4735 N N . LEU B 1 278 ? -28.504 39.618 55.133 1.00 25.59 275 LEU B N 1
ATOM 4736 C CA . LEU B 1 278 ? -29.061 39.354 53.812 1.00 27.34 275 LEU B CA 1
ATOM 4737 C C . LEU B 1 278 ? -29.507 40.604 53.049 1.00 26.20 275 LEU B C 1
ATOM 4738 O O . LEU B 1 278 ? -29.266 40.656 51.832 1.00 26.22 275 LEU B O 1
ATOM 4743 N N . PRO B 1 279 ? -30.132 41.627 53.653 1.00 28.55 276 PRO B N 1
ATOM 4744 C CA . PRO B 1 279 ? -30.563 42.765 52.818 1.00 25.84 276 PRO B CA 1
ATOM 4745 C C . PRO B 1 279 ? -29.412 43.475 52.134 1.00 19.76 276 PRO B C 1
ATOM 4746 O O . PRO B 1 279 ? -29.546 43.881 50.975 1.00 16.90 276 PRO B O 1
ATOM 4750 N N . THR B 1 280 ? -28.276 43.624 52.818 1.00 19.88 277 THR B N 1
ATOM 4751 C CA . THR B 1 280 ? -27.112 44.256 52.207 1.00 20.14 277 THR B CA 1
ATOM 4752 C C . THR B 1 280 ? -26.566 43.410 51.069 1.00 21.52 277 THR B C 1
ATOM 4753 O O . THR B 1 280 ? -26.333 43.912 49.961 1.00 18.71 277 THR B O 1
ATOM 4757 N N . LEU B 1 281 ? -26.341 42.121 51.338 1.00 21.22 278 LEU B N 1
ATOM 4758 C CA . LEU B 1 281 ? -25.948 41.179 50.298 1.00 22.61 278 LEU B CA 1
ATOM 4759 C C . LEU B 1 281 ? -26.829 41.324 49.068 1.00 17.97 278 LEU B C 1
ATOM 4760 O O . LEU B 1 281 ? -26.337 41.452 47.943 1.00 17.78 278 LEU B O 1
ATOM 4765 N N . LEU B 1 282 ? -28.144 41.324 49.273 1.00 18.08 279 LEU B N 1
ATOM 4766 C CA . LEU B 1 282 ? -29.058 41.361 48.139 1.00 21.24 279 LEU B CA 1
ATOM 4767 C C . LEU B 1 282 ? -28.993 42.705 47.427 1.00 17.76 279 LEU B C 1
ATOM 4768 O O . LEU B 1 282 ? -29.036 42.757 46.195 1.00 17.86 279 LEU B O 1
ATOM 4773 N N . ALA B 1 283 ? -28.851 43.797 48.186 1.00 18.50 280 ALA B N 1
ATOM 4774 C CA . ALA B 1 283 ? -28.806 45.127 47.584 1.00 15.35 280 ALA B CA 1
ATOM 4775 C C . ALA B 1 283 ? -27.551 45.317 46.750 1.00 16.43 280 ALA B C 1
ATOM 4776 O O . ALA B 1 283 ? -27.601 45.933 45.682 1.00 15.96 280 ALA B O 1
ATOM 4778 N N . GLY B 1 284 ? -26.415 44.802 47.225 1.00 17.72 281 GLY B N 1
ATOM 4779 C CA . GLY B 1 284 ? -25.158 44.917 46.503 1.00 14.26 281 GLY B CA 1
ATOM 4780 C C . GLY B 1 284 ? -25.076 44.078 45.247 1.00 14.77 281 GLY B C 1
ATOM 4781 O O . GLY B 1 284 ? -24.245 44.366 44.382 1.00 14.91 281 GLY B O 1
ATOM 4782 N N . ASN B 1 285 ? -25.918 43.048 45.125 1.00 15.61 282 ASN B N 1
ATOM 4783 C CA . ASN B 1 285 ? -25.977 42.204 43.933 1.00 17.75 282 ASN B CA 1
ATOM 4784 C C . ASN B 1 285 ? -27.248 42.428 43.121 1.00 18.63 282 ASN B C 1
ATOM 4785 O O . ASN B 1 285 ? -27.623 41.570 42.317 1.00 21.79 282 ASN B O 1
ATOM 4790 N N . ALA B 1 286 ? -27.899 43.551 43.306 1.00 17.14 283 ALA B N 1
ATOM 4791 C CA . ALA B 1 286 ? -29.183 43.856 42.710 1.00 17.80 283 ALA B CA 1
ATOM 4792 C C . ALA B 1 286 ? -29.010 44.430 41.311 1.00 23.50 283 ALA B C 1
ATOM 4793 O O . ALA B 1 286 ? -27.955 44.984 40.982 1.00 20.78 283 ALA B O 1
ATOM 4795 N N . PRO B 1 287 ? -30.043 44.309 40.465 1.00 30.19 284 PRO B N 1
ATOM 4796 C CA . PRO B 1 287 ? -29.979 44.888 39.111 1.00 30.00 284 PRO B CA 1
ATOM 4797 C C . PRO B 1 287 ? -29.533 46.338 39.070 1.00 27.26 284 PRO B C 1
ATOM 4798 O O . PRO B 1 287 ? -28.832 46.726 38.130 1.00 26.86 284 PRO B O 1
ATOM 4802 N N . LYS B 1 288 ? -29.916 47.147 40.064 1.00 27.02 285 LYS B N 1
ATOM 4803 C CA . LYS B 1 288 ? -29.475 48.539 40.128 1.00 27.59 285 LYS B CA 1
ATOM 4804 C C . LYS B 1 288 ? -27.958 48.653 40.038 1.00 27.14 285 LYS B C 1
ATOM 4805 O O . LYS B 1 288 ? -27.434 49.534 39.347 1.00 26.85 285 LYS B O 1
ATOM 4819 N N . LEU B 1 290 ? -25.869 46.785 38.634 1.00 31.71 287 LEU B N 1
ATOM 4820 C CA . LEU B 1 290 ? -25.377 46.400 37.319 1.00 36.47 287 LEU B CA 1
ATOM 4821 C C . LEU B 1 290 ? -25.686 47.427 36.237 1.00 35.77 287 LEU B C 1
ATOM 4822 O O . LEU B 1 290 ? -24.944 47.525 35.255 1.00 34.64 287 LEU B O 1
ATOM 4827 N N . PHE B 1 291 ? -26.748 48.212 36.393 1.00 41.10 288 PHE B N 1
ATOM 4828 C CA . PHE B 1 291 ? -27.161 49.120 35.336 1.00 46.01 288 PHE B CA 1
ATOM 4829 C C . PHE B 1 291 ? -26.882 50.585 35.630 1.00 44.42 288 PHE B C 1
ATOM 4830 O O . PHE B 1 291 ? -26.849 51.386 34.690 1.00 47.18 288 PHE B O 1
ATOM 4838 N N . ASP B 1 292 ? -26.665 50.952 36.889 1.00 36.43 289 ASP B N 1
ATOM 4839 C CA . ASP B 1 292 ? -26.467 52.344 37.262 1.00 30.13 289 ASP B CA 1
ATOM 4840 C C . ASP B 1 292 ? -24.990 52.702 37.299 1.00 23.52 289 ASP B C 1
ATOM 4841 O O . ASP B 1 292 ? -24.161 51.921 37.769 1.00 20.62 289 ASP B O 1
ATOM 4846 N N . ALA B 1 293 ? -24.671 53.895 36.807 1.00 23.94 290 ALA B N 1
ATOM 4847 C CA . ALA B 1 293 ? -23.461 54.583 37.229 1.00 22.99 290 ALA B CA 1
ATOM 4848 C C . ALA B 1 293 ? -23.666 54.996 38.677 1.00 24.28 290 ALA B C 1
ATOM 4849 O O . ALA B 1 293 ? -24.477 55.877 38.971 1.00 27.77 290 ALA B O 1
ATOM 4851 N N . VAL B 1 294 ? -22.969 54.335 39.588 1.00 20.95 291 VAL B N 1
ATOM 4852 C CA . VAL B 1 294 ? -23.202 54.479 41.021 1.00 16.96 291 VAL B CA 1
ATOM 4853 C C . VAL B 1 294 ? -22.062 55.307 41.597 1.00 16.63 291 VAL B C 1
ATOM 4854 O O . VAL B 1 294 ? -20.891 54.958 41.378 1.00 18.31 291 VAL B O 1
ATOM 4858 N N . PRO B 1 295 ? -22.344 56.395 42.304 1.00 16.87 292 PRO B N 1
ATOM 4859 C CA . PRO B 1 295 ? -21.276 57.153 42.960 1.00 17.96 292 PRO B CA 1
ATOM 4860 C C . PRO B 1 295 ? -20.401 56.251 43.815 1.00 16.14 292 PRO B C 1
ATOM 4861 O O . PRO B 1 295 ? -20.890 55.424 44.582 1.00 17.90 292 PRO B O 1
ATOM 4865 N N . ALA B 1 296 ? -19.097 56.397 43.651 1.00 15.37 293 ALA B N 1
ATOM 4866 C CA . ALA B 1 296 ? -18.119 55.647 44.419 1.00 17.08 293 ALA B CA 1
ATOM 4867 C C . ALA B 1 296 ? -17.344 56.622 45.286 1.00 20.30 293 ALA B C 1
ATOM 4868 O O . ALA B 1 296 ? -17.102 57.761 44.880 1.00 26.91 293 ALA B O 1
ATOM 4870 N N . SER B 1 297 ? -16.973 56.191 46.483 1.00 16.77 294 SER B N 1
ATOM 4871 C CA . SER B 1 297 ? -16.131 56.999 47.349 1.00 17.63 294 SER B CA 1
ATOM 4872 C C . SER B 1 297 ? -14.872 56.216 47.667 1.00 14.29 294 SER B C 1
ATOM 4873 O O . SER B 1 297 ? -14.948 55.074 48.124 1.00 17.56 294 SER B O 1
ATOM 4876 N N . ALA B 1 298 ? -13.723 56.820 47.405 1.00 13.45 295 ALA B N 1
ATOM 4877 C CA . ALA B 1 298 ? -12.462 56.145 47.654 1.00 15.54 295 ALA B CA 1
ATOM 4878 C C . ALA B 1 298 ? -12.284 55.879 49.146 1.00 16.04 295 ALA B C 1
ATOM 4879 O O . ALA B 1 298 ? -12.664 56.692 49.994 1.00 16.25 295 ALA B O 1
ATOM 4881 N N . ILE B 1 299 ? -11.738 54.713 49.463 1.00 15.87 296 ILE B N 1
ATOM 4882 C CA . ILE B 1 299 ? -11.434 54.325 50.835 1.00 16.29 296 ILE B CA 1
ATOM 4883 C C . ILE B 1 299 ? -9.970 54.672 51.075 1.00 16.51 296 ILE B C 1
ATOM 4884 O O . ILE B 1 299 ? -9.069 54.015 50.542 1.00 17.56 296 ILE B O 1
ATOM 4889 N N . GLN B 1 300 ? -9.721 55.724 51.847 1.00 16.82 297 GLN B N 1
ATOM 4890 C CA . GLN B 1 300 ? -8.352 56.167 52.096 1.00 14.31 297 GLN B CA 1
ATOM 4891 C C . GLN B 1 300 ? -8.047 56.120 53.590 1.00 14.50 297 GLN B C 1
ATOM 4892 O O . GLN B 1 300 ? -8.651 56.847 54.370 1.00 14.70 297 GLN B O 1
ATOM 4898 N N . PRO B 1 301 ? -7.128 55.240 54.008 1.00 15.06 298 PRO B N 1
ATOM 4899 C CA . PRO B 1 301 ? -6.390 54.271 53.193 1.00 14.17 298 PRO B CA 1
ATOM 4900 C C . PRO B 1 301 ? -7.276 53.098 52.808 1.00 14.83 298 PRO B C 1
ATOM 4901 O O . PRO B 1 301 ? -8.277 52.890 53.482 1.00 14.80 298 PRO B O 1
ATOM 4905 N N . PRO B 1 302 ? -6.928 52.377 51.738 1.00 16.73 299 PRO B N 1
ATOM 4906 C CA . PRO B 1 302 ? -7.722 51.206 51.347 1.00 16.00 299 PRO B CA 1
ATOM 4907 C C . PRO B 1 302 ? -7.817 50.191 52.478 1.00 17.01 299 PRO B C 1
ATOM 4908 O O . PRO B 1 302 ? -6.930 50.091 53.331 1.00 13.88 299 PRO B O 1
ATOM 4912 N N . LEU B 1 303 ? -8.920 49.447 52.501 1.00 15.00 300 LEU B N 1
ATOM 4913 C CA . LEU B 1 303 ? -9.111 48.470 53.568 1.00 15.28 300 LEU B CA 1
ATOM 4914 C C . LEU B 1 303 ? -8.120 47.328 53.427 1.00 16.09 300 LEU B C 1
ATOM 4915 O O . LEU B 1 303 ? -8.007 46.728 52.355 1.00 15.89 300 LEU B O 1
ATOM 4920 N N . ALA B 1 304 ? -7.407 47.030 54.506 1.00 16.74 301 ALA B N 1
ATOM 4921 C CA . ALA B 1 304 ? -6.615 45.813 54.547 1.00 14.82 301 ALA B CA 1
ATOM 4922 C C . ALA B 1 304 ? -7.515 44.606 54.302 1.00 16.08 301 ALA B C 1
ATOM 4923 O O . ALA B 1 304 ? -8.667 44.596 54.749 1.00 17.59 301 ALA B O 1
ATOM 4925 N N . PRO B 1 305 ? -7.033 43.584 53.594 1.00 17.53 302 PRO B N 1
ATOM 4926 C CA . PRO B 1 305 ? -7.802 42.337 53.488 1.00 15.91 302 PRO B CA 1
ATOM 4927 C C . PRO B 1 305 ? -8.273 41.871 54.855 1.00 15.33 302 PRO B C 1
ATOM 4928 O O . PRO B 1 305 ? -7.471 41.707 55.774 1.00 18.29 302 PRO B O 1
ATOM 4932 N N . ASN B 1 306 ? -9.581 41.711 55.013 1.00 16.96 303 ASN B N 1
ATOM 4933 C CA . ASN B 1 306 ? -10.199 41.406 56.298 1.00 14.81 303 ASN B CA 1
ATOM 4934 C C . ASN B 1 306 ? -10.786 40.008 56.248 1.00 16.44 303 ASN B C 1
ATOM 4935 O O . ASN B 1 306 ? -11.700 39.767 55.446 1.00 16.53 303 ASN B O 1
ATOM 4940 N N . PRO B 1 307 ? -10.313 39.057 57.055 1.00 19.96 304 PRO B N 1
ATOM 4941 C CA . PRO B 1 307 ? -10.905 37.712 57.003 1.00 21.23 304 PRO B CA 1
ATOM 4942 C C . PRO B 1 307 ? -12.383 37.697 57.329 1.00 20.63 304 PRO B C 1
ATOM 4943 O O . PRO B 1 307 ? -13.103 36.833 56.820 1.00 22.27 304 PRO B O 1
ATOM 4947 N N . ALA B 1 308 ? -12.865 38.638 58.138 1.00 17.06 305 ALA B N 1
ATOM 4948 C CA . ALA B 1 308 ? -14.272 38.668 58.534 1.00 15.52 305 ALA B CA 1
ATOM 4949 C C . ALA B 1 308 ? -15.106 39.431 57.501 1.00 24.36 305 ALA B C 1
ATOM 4950 O O . ALA B 1 308 ? -15.771 40.427 57.799 1.00 22.15 305 ALA B O 1
ATOM 4952 N N . THR B 1 309 ? -15.044 38.955 56.255 1.00 22.12 306 THR B N 1
ATOM 4953 C CA . THR B 1 309 ? -15.793 39.528 55.146 1.00 18.35 306 THR B CA 1
ATOM 4954 C C . THR B 1 309 ? -16.432 38.413 54.339 1.00 15.91 306 THR B C 1
ATOM 4955 O O . THR B 1 309 ? -15.910 37.301 54.281 1.00 16.89 306 THR B O 1
ATOM 4959 N N . TRP B 1 310 ? -17.572 38.721 53.729 1.00 15.04 307 TRP B N 1
ATOM 4960 C CA . TRP B 1 310 ? -18.186 37.890 52.703 1.00 13.64 307 TRP B CA 1
ATOM 4961 C C . TRP B 1 310 ? -17.733 38.459 51.367 1.00 13.07 307 TRP B C 1
ATOM 4962 O O . TRP B 1 310 ? -18.084 39.591 51.026 1.00 15.73 307 TRP B O 1
ATOM 4973 N N . ILE B 1 311 ? -16.930 37.693 50.631 1.00 15.02 308 ILE B N 1
ATOM 4974 C CA . ILE B 1 311 ? -16.348 38.114 49.357 1.00 14.52 308 ILE B CA 1
ATOM 4975 C C . ILE B 1 311 ? -17.033 37.331 48.251 1.00 13.50 308 ILE B C 1
ATOM 4976 O O . ILE B 1 311 ? -17.221 36.118 48.383 1.00 15.45 308 ILE B O 1
ATOM 4981 N N . ASN B 1 312 ? -17.412 38.007 47.165 1.00 14.02 309 ASN B N 1
ATOM 4982 C CA . ASN B 1 312 ? -18.196 37.307 46.154 1.00 15.53 309 ASN B CA 1
ATOM 4983 C C . ASN B 1 312 ? -18.042 37.937 44.773 1.00 14.37 309 ASN B C 1
ATOM 4984 O O . ASN B 1 312 ? -17.536 39.050 44.615 1.00 13.52 309 ASN B O 1
ATOM 4989 N N . LYS B 1 313 ? -18.459 37.176 43.765 1.00 13.74 310 LYS B N 1
ATOM 4990 C CA . LYS B 1 313 ? -18.464 37.630 42.385 1.00 12.39 310 LYS B CA 1
ATOM 4991 C C . LYS B 1 313 ? -19.502 36.823 41.622 1.00 16.23 310 LYS B C 1
ATOM 4992 O O . LYS B 1 313 ? -19.564 35.601 41.763 1.00 17.22 310 LYS B O 1
ATOM 4998 N N . THR B 1 314 ? -20.308 37.507 40.819 1.00 17.35 311 THR B N 1
ATOM 4999 C CA . THR B 1 314 ? -21.232 36.865 39.897 1.00 18.50 311 THR B CA 1
ATOM 5000 C C . THR B 1 314 ? -20.686 36.894 38.472 1.00 20.26 311 THR B C 1
ATOM 5001 O O . THR B 1 314 ? -19.879 37.752 38.100 1.00 18.43 311 THR B O 1
ATOM 5005 N N . GLY B 1 315 ? -21.152 35.943 37.675 1.00 21.50 312 GLY B N 1
ATOM 5006 C CA . GLY B 1 315 ? -20.871 35.930 36.249 1.00 19.69 312 GLY B CA 1
ATOM 5007 C C . GLY B 1 315 ? -22.076 35.429 35.483 1.00 21.58 312 GLY B C 1
ATOM 5008 O O . GLY B 1 315 ? -22.844 34.598 35.968 1.00 18.93 312 GLY B O 1
ATOM 5009 N N . SER B 1 316 ? -22.255 35.965 34.276 1.00 24.62 313 SER B N 1
ATOM 5010 C CA . SER B 1 316 ? -23.357 35.550 33.416 1.00 22.43 313 SER B CA 1
ATOM 5011 C C . SER B 1 316 ? -22.903 35.685 31.975 1.00 24.47 313 SER B C 1
ATOM 5012 O O . SER B 1 316 ? -22.288 36.692 31.613 1.00 27.89 313 SER B O 1
ATOM 5015 N N . THR B 1 317 ? -23.174 34.666 31.174 1.00 20.54 314 THR B N 1
ATOM 5016 C CA . THR B 1 317 ? -23.070 34.763 29.729 1.00 22.58 314 THR B CA 1
ATOM 5017 C C . THR B 1 317 ? -24.460 34.526 29.137 1.00 23.39 314 THR B C 1
ATOM 5018 O O . THR B 1 317 ? -25.467 34.529 29.850 1.00 26.07 314 THR B O 1
ATOM 5022 N N . GLY B 1 318 ? -24.509 34.329 27.818 1.00 28.47 315 GLY B N 1
ATOM 5023 C CA . GLY B 1 318 ? -25.790 34.118 27.157 1.00 30.26 315 GLY B CA 1
ATOM 5024 C C . GLY B 1 318 ? -26.576 32.969 27.754 1.00 29.45 315 GLY B C 1
ATOM 5025 O O . GLY B 1 318 ? -27.765 33.100 28.054 1.00 30.51 315 GLY B O 1
ATOM 5026 N N . GLY B 1 319 ? -25.913 31.834 27.965 1.00 28.74 316 GLY B N 1
ATOM 5027 C CA . GLY B 1 319 ? -26.598 30.676 28.497 1.00 29.41 316 GLY B CA 1
ATOM 5028 C C . GLY B 1 319 ? -25.938 30.046 29.701 1.00 27.30 316 GLY B C 1
ATOM 5029 O O . GLY B 1 319 ? -26.144 28.857 29.955 1.00 26.55 316 GLY B O 1
ATOM 5030 N N . PHE B 1 320 ? -25.147 30.820 30.449 1.00 23.51 317 PHE B N 1
ATOM 5031 C CA . PHE B 1 320 ? -24.471 30.322 31.639 1.00 22.98 317 PHE B CA 1
ATOM 5032 C C . PHE B 1 320 ? -24.578 31.322 32.782 1.00 21.11 317 PHE B C 1
ATOM 5033 O O . PHE B 1 320 ? -24.641 32.532 32.570 1.00 20.87 317 PHE B O 1
ATOM 5041 N N . SER B 1 321 ? -24.556 30.796 34.002 1.00 21.23 318 SER B N 1
ATOM 5042 C CA . SER B 1 321 ? -24.683 31.603 35.206 1.00 21.65 318 SER B CA 1
ATOM 5043 C C . SER B 1 321 ? -23.733 31.076 36.271 1.00 22.41 318 SER B C 1
ATOM 5044 O O . SER B 1 321 ? -23.661 29.865 36.496 1.00 17.07 318 SER B O 1
ATOM 5047 N N . THR B 1 322 ? -23.022 31.994 36.931 1.00 21.19 319 THR B N 1
ATOM 5048 C CA . THR B 1 322 ? -21.981 31.679 37.897 1.00 15.49 319 THR B CA 1
ATOM 5049 C C . THR B 1 322 ? -22.120 32.572 39.123 1.00 17.19 319 THR B C 1
ATOM 5050 O O . THR B 1 322 ? -22.388 33.769 38.991 1.00 17.75 319 THR B O 1
ATOM 5054 N N . TYR B 1 323 ? -21.925 31.998 40.311 1.00 17.86 320 TYR B N 1
ATOM 5055 C CA . TYR B 1 323 ? -21.782 32.781 41.537 1.00 16.78 320 TYR B CA 1
ATOM 5056 C C . TYR B 1 323 ? -20.722 32.146 42.420 1.00 16.57 320 TYR B C 1
ATOM 5057 O O . TYR B 1 323 ? -20.729 30.931 42.622 1.00 18.33 320 TYR B O 1
ATOM 5066 N N . VAL B 1 324 ? -19.820 32.968 42.942 1.00 16.85 321 VAL B N 1
ATOM 5067 C CA . VAL B 1 324 ? -18.770 32.539 43.855 1.00 15.33 321 VAL B CA 1
ATOM 5068 C C . VAL B 1 324 ? -18.871 33.387 45.107 1.00 13.63 321 VAL B C 1
ATOM 5069 O O . VAL B 1 324 ? -19.067 34.599 45.013 1.00 15.47 321 VAL B O 1
ATOM 5073 N N . ALA B 1 325 ? -18.741 32.760 46.275 1.00 14.49 322 ALA B N 1
ATOM 5074 C CA . ALA B 1 325 ? -18.837 33.488 47.535 1.00 14.18 322 ALA B CA 1
ATOM 5075 C C . ALA B 1 325 ? -18.086 32.726 48.617 1.00 16.26 322 ALA B C 1
ATOM 5076 O O . ALA B 1 325 ? -18.195 31.503 48.706 1.00 18.18 322 ALA B O 1
ATOM 5078 N N . PHE B 1 326 ? -17.330 33.449 49.438 1.00 16.50 323 PHE B N 1
ATOM 5079 C CA . PHE B 1 326 ? -16.564 32.793 50.486 1.00 14.32 323 PHE B CA 1
ATOM 5080 C C . PHE B 1 326 ? -16.287 33.782 51.605 1.00 14.26 323 PHE B C 1
ATOM 5081 O O . PHE B 1 326 ? -16.277 34.994 51.400 1.00 16.58 323 PHE B O 1
ATOM 5089 N N . VAL B 1 327 ? -16.076 33.230 52.795 1.00 21.85 324 VAL B N 1
ATOM 5090 C CA . VAL B 1 327 ? -15.847 33.992 54.019 1.00 21.22 324 VAL B CA 1
ATOM 5091 C C . VAL B 1 327 ? -14.552 33.482 54.636 1.00 19.58 324 VAL B C 1
ATOM 5092 O O . VAL B 1 327 ? -14.560 32.448 55.313 1.00 20.64 324 VAL B O 1
ATOM 5096 N N . PRO B 1 328 ? -13.426 34.165 54.427 1.00 21.07 325 PRO B N 1
ATOM 5097 C CA . PRO B 1 328 ? -12.132 33.637 54.913 1.00 19.85 325 PRO B CA 1
ATOM 5098 C C . PRO B 1 328 ? -12.116 33.259 56.393 1.00 22.66 325 PRO B C 1
ATOM 5099 O O . PRO B 1 328 ? -11.575 32.205 56.749 1.00 23.52 325 PRO B O 1
ATOM 5103 N N . ALA B 1 329 ? -12.718 34.080 57.258 1.00 21.54 326 ALA B N 1
ATOM 5104 C CA . ALA B 1 329 ? -12.675 33.828 58.695 1.00 20.10 326 ALA B CA 1
ATOM 5105 C C . ALA B 1 329 ? -13.291 32.482 59.046 1.00 27.07 326 ALA B C 1
ATOM 5106 O O . ALA B 1 329 ? -12.730 31.721 59.844 1.00 33.00 326 ALA B O 1
ATOM 5108 N N . LYS B 1 330 ? -14.460 32.177 58.479 1.00 27.72 327 LYS B N 1
ATOM 5109 C CA . LYS B 1 330 ? -15.141 30.920 58.783 1.00 29.16 327 LYS B CA 1
ATOM 5110 C C . LYS B 1 330 ? -14.621 29.752 57.959 1.00 31.52 327 LYS B C 1
ATOM 5111 O O . LYS B 1 330 ? -15.027 28.610 58.210 1.00 28.91 327 LYS B O 1
ATOM 5117 N N . ARG B 1 331 ? -13.757 30.015 56.981 1.00 29.43 328 ARG B N 1
ATOM 5118 C CA . ARG B 1 331 ? -13.174 28.978 56.146 1.00 27.15 328 ARG B CA 1
ATOM 5119 C C . ARG B 1 331 ? -14.259 28.174 55.434 1.00 27.04 328 ARG B C 1
ATOM 5120 O O . ARG B 1 331 ? -14.237 26.943 55.402 1.00 29.41 328 ARG B O 1
ATOM 5128 N N . ILE B 1 332 ? -15.225 28.890 54.854 1.00 21.96 329 ILE B N 1
ATOM 5129 C CA . ILE B 1 332 ? -16.264 28.274 54.042 1.00 21.43 329 ILE B CA 1
ATOM 5130 C C . ILE B 1 332 ? -16.408 29.055 52.741 1.00 19.66 329 ILE B C 1
ATOM 5131 O O . ILE B 1 332 ? -16.010 30.217 52.642 1.00 18.34 329 ILE B O 1
ATOM 5136 N N . GLY B 1 333 ? -16.982 28.397 51.736 1.00 16.58 330 GLY B N 1
ATOM 5137 C CA . GLY B 1 333 ? -17.137 29.008 50.428 1.00 16.82 330 GLY B CA 1
ATOM 5138 C C . GLY B 1 333 ? -17.952 28.125 49.513 1.00 20.10 330 GLY B C 1
ATOM 5139 O O . GLY B 1 333 ? -18.131 26.932 49.771 1.00 23.75 330 GLY B O 1
ATOM 5140 N N . ILE B 1 334 ? -18.439 28.725 48.429 1.00 17.46 331 ILE B N 1
ATOM 5141 C CA . ILE B 1 334 ? -19.325 28.027 47.506 1.00 18.34 331 ILE B CA 1
ATOM 5142 C C . ILE B 1 334 ? -19.083 28.517 46.088 1.00 19.08 331 ILE B C 1
ATOM 5143 O O . ILE B 1 334 ? -18.785 29.691 45.857 1.00 16.07 331 ILE B O 1
ATOM 5148 N N . VAL B 1 335 ? -19.211 27.594 45.138 1.00 23.15 332 VAL B N 1
ATOM 5149 C CA . VAL B 1 335 ? -19.120 27.873 43.709 1.00 22.76 332 VAL B CA 1
ATOM 5150 C C . VAL B 1 335 ? -20.351 27.275 43.037 1.00 22.89 332 VAL B C 1
ATOM 5151 O O . VAL B 1 335 ? -20.619 26.079 43.187 1.00 25.42 332 VAL B O 1
ATOM 5163 N N . LEU B 1 337 ? -22.215 26.819 39.320 1.00 20.95 334 LEU B N 1
ATOM 5164 C CA . LEU B 1 337 ? -22.095 26.914 37.871 1.00 20.38 334 LEU B CA 1
ATOM 5165 C C . LEU B 1 337 ? -23.351 26.346 37.228 1.00 18.28 334 LEU B C 1
ATOM 5166 O O . LEU B 1 337 ? -23.870 25.325 37.677 1.00 20.58 334 LEU B O 1
ATOM 5171 N N . ALA B 1 338 ? -23.846 27.004 36.183 1.00 20.45 335 ALA B N 1
ATOM 5172 C CA . ALA B 1 338 ? -25.094 26.562 35.573 1.00 21.34 335 ALA B CA 1
ATOM 5173 C C . ALA B 1 338 ? -25.085 26.853 34.081 1.00 22.32 335 ALA B C 1
ATOM 5174 O O . ALA B 1 338 ? -24.542 27.869 33.642 1.00 21.69 335 ALA B O 1
ATOM 5176 N N . ASN B 1 339 ? -25.690 25.953 33.313 1.00 23.71 336 ASN B N 1
ATOM 5177 C CA . ASN B 1 339 ? -25.877 26.166 31.877 1.00 25.23 336 ASN B CA 1
ATOM 5178 C C . ASN B 1 339 ? -27.289 26.660 31.574 1.00 24.29 336 ASN B C 1
ATOM 5179 O O . ASN B 1 339 ? -27.962 26.195 30.665 1.00 26.65 336 ASN B O 1
ATOM 5184 N N . GLY B 1 340 ? -27.745 27.629 32.360 1.00 26.14 337 GLY B N 1
ATOM 5185 C CA . GLY B 1 340 ? -29.002 28.304 32.130 1.00 27.89 337 GLY B CA 1
ATOM 5186 C C . GLY B 1 340 ? -28.937 29.680 32.757 1.00 27.46 337 GLY B C 1
ATOM 5187 O O . GLY B 1 340 ? -27.951 30.044 33.401 1.00 25.45 337 GLY B O 1
ATOM 5188 N N . ASN B 1 341 ? -30.003 30.450 32.562 1.00 29.50 338 ASN B N 1
ATOM 5189 C CA . ASN B 1 341 ? -30.100 31.803 33.108 1.00 30.07 338 ASN B CA 1
ATOM 5190 C C . ASN B 1 341 ? -30.791 31.730 34.464 1.00 29.19 338 ASN B C 1
ATOM 5191 O O . ASN B 1 341 ? -32.017 31.635 34.543 1.00 32.86 338 ASN B O 1
ATOM 5196 N N . VAL B 1 342 ? -30.005 31.756 35.532 1.00 23.56 339 VAL B N 1
ATOM 5197 C CA . VAL B 1 342 ? -30.515 31.831 36.897 1.00 24.67 339 VAL B CA 1
ATOM 5198 C C . VAL B 1 342 ? -30.375 33.278 37.365 1.00 22.62 339 VAL B C 1
ATOM 5199 O O . VAL B 1 342 ? -29.254 33.806 37.358 1.00 20.59 339 VAL B O 1
ATOM 5203 N N . PRO B 1 343 ? -31.461 33.942 37.763 1.00 23.04 340 PRO B N 1
ATOM 5204 C CA . PRO B 1 343 ? -31.346 35.316 38.256 1.00 21.32 340 PRO B CA 1
ATOM 5205 C C . PRO B 1 343 ? -30.361 35.418 39.409 1.00 21.54 340 PRO B C 1
ATOM 5206 O O . PRO B 1 343 ? -30.249 34.516 40.242 1.00 21.29 340 PRO B O 1
ATOM 5210 N N . ILE B 1 344 ? -29.650 36.546 39.445 1.00 25.97 341 ILE B N 1
ATOM 5211 C CA . ILE B 1 344 ? -28.546 36.719 40.386 1.00 22.18 341 ILE B CA 1
ATOM 5212 C C . ILE B 1 344 ? -29.023 36.597 41.828 1.00 19.67 341 ILE B C 1
ATOM 5213 O O . ILE B 1 344 ? -28.346 35.989 42.664 1.00 19.66 341 ILE B O 1
ATOM 5218 N N . GLU B 1 345 ? -30.190 37.154 42.150 1.00 19.41 342 GLU B N 1
ATOM 5219 C CA . GLU B 1 345 ? -30.601 37.102 43.549 1.00 20.04 342 GLU B CA 1
ATOM 5220 C C . GLU B 1 345 ? -30.984 35.687 43.972 1.00 19.43 342 GLU B C 1
ATOM 5221 O O . GLU B 1 345 ? -30.808 35.326 45.138 1.00 19.01 342 GLU B O 1
ATOM 5227 N N . GLU B 1 346 ? -31.493 34.870 43.048 1.00 18.57 343 GLU B N 1
ATOM 5228 C CA . GLU B 1 346 ? -31.669 33.451 43.342 1.00 19.09 343 GLU B CA 1
ATOM 5229 C C . GLU B 1 346 ? -30.339 32.792 43.681 1.00 18.47 343 GLU B C 1
ATOM 5230 O O . GLU B 1 346 ? -30.268 31.945 44.579 1.00 18.70 343 GLU B O 1
ATOM 5236 N N . ARG B 1 347 ? -29.276 33.155 42.957 1.00 21.08 344 ARG B N 1
ATOM 5237 C CA . ARG B 1 347 ? -27.943 32.641 43.268 1.00 21.03 344 ARG B CA 1
ATOM 5238 C C . ARG B 1 347 ? -27.512 33.050 44.670 1.00 20.64 344 ARG B C 1
ATOM 5239 O O . ARG B 1 347 ? -27.029 32.222 45.453 1.00 22.33 344 ARG B O 1
ATOM 5247 N N . VAL B 1 348 ? -27.675 34.332 44.999 1.00 17.94 345 VAL B N 1
ATOM 5248 C CA . VAL B 1 348 ? -27.173 34.848 46.266 1.00 19.15 345 VAL B CA 1
ATOM 5249 C C . VAL B 1 348 ? -27.929 34.224 47.429 1.00 19.48 345 VAL B C 1
ATOM 5250 O O . VAL B 1 348 ? -27.335 33.874 48.453 1.00 23.23 345 VAL B O 1
ATOM 5254 N N . LYS B 1 349 ? -29.247 34.071 47.288 1.00 17.51 346 LYS B N 1
ATOM 5255 C CA . LYS B 1 349 ? -30.046 33.486 48.360 1.00 18.24 346 LYS B CA 1
ATOM 5256 C C . LYS B 1 349 ? -29.691 32.019 48.573 1.00 25.68 346 LYS B C 1
ATOM 5257 O O . LYS B 1 349 ? -29.485 31.578 49.709 1.00 24.32 346 LYS B O 1
ATOM 5263 N N . ALA B 1 350 ? -29.617 31.247 47.485 1.00 24.30 347 ALA B N 1
ATOM 5264 C CA . ALA B 1 350 ? -29.231 29.846 47.593 1.00 23.28 347 ALA B CA 1
ATOM 5265 C C . ALA B 1 350 ? -27.867 29.700 48.260 1.00 23.75 347 ALA B C 1
ATOM 5266 O O . ALA B 1 350 ? -27.677 28.825 49.115 1.00 25.13 347 ALA B O 1
ATOM 5268 N N . ALA B 1 351 ? -26.911 30.567 47.904 1.00 21.58 348 ALA B N 1
ATOM 5269 C CA . ALA B 1 351 ? -25.590 30.522 48.521 1.00 21.37 348 ALA B CA 1
ATOM 5270 C C . ALA B 1 351 ? -25.652 30.883 49.999 1.00 21.14 348 ALA B C 1
ATOM 5271 O O . ALA B 1 351 ? -24.989 30.251 50.829 1.00 21.24 348 ALA B O 1
ATOM 5273 N N . TYR B 1 352 ? -26.431 31.907 50.344 1.00 22.29 349 TYR B N 1
ATOM 5274 C CA . TYR B 1 352 ? -26.546 32.309 51.740 1.00 20.18 349 TYR B CA 1
ATOM 5275 C C . TYR B 1 352 ? -27.108 31.178 52.587 1.00 22.86 349 TYR B C 1
ATOM 5276 O O . TYR B 1 352 ? -26.599 30.892 53.674 1.00 25.42 349 TYR B O 1
ATOM 5285 N N . ARG B 1 353 ? -28.158 30.519 52.099 1.00 22.10 350 ARG B N 1
ATOM 5286 C CA . ARG B 1 353 ? -28.756 29.429 52.859 1.00 22.86 350 ARG B CA 1
ATOM 5287 C C . ARG B 1 353 ? -27.779 28.278 53.043 1.00 22.29 350 ARG B C 1
ATOM 5288 O O . ARG B 1 353 ? -27.742 27.654 54.107 1.00 23.81 350 ARG B O 1
ATOM 5296 N N . ILE B 1 354 ? -26.986 27.974 52.016 1.00 21.45 351 ILE B N 1
ATOM 5297 C CA . ILE B 1 354 ? -26.094 26.824 52.097 1.00 24.73 351 ILE B CA 1
ATOM 5298 C C . ILE B 1 354 ? -24.924 27.120 53.026 1.00 27.34 351 ILE B C 1
ATOM 5299 O O . ILE B 1 354 ? -24.571 26.301 53.881 1.00 31.72 351 ILE B O 1
ATOM 5304 N N . LEU B 1 355 ? -24.304 28.293 52.877 1.00 23.74 352 LEU B N 1
ATOM 5305 C CA . LEU B 1 355 ? -23.172 28.629 53.735 1.00 21.74 352 LEU B CA 1
ATOM 5306 C C . LEU B 1 355 ? -23.590 28.809 55.190 1.00 25.35 352 LEU B C 1
ATOM 5307 O O . LEU B 1 355 ? -22.803 28.520 56.097 1.00 31.11 352 LEU B O 1
ATOM 5312 N N . GLY B 1 356 ? -24.812 29.282 55.436 1.00 24.06 353 GLY B N 1
ATOM 5313 C CA . GLY B 1 356 ? -25.293 29.418 56.800 1.00 26.86 353 GLY B CA 1
ATOM 5314 C C . GLY B 1 356 ? -25.462 28.101 57.522 1.00 32.40 353 GLY B C 1
ATOM 5315 O O . GLY B 1 356 ? -25.420 28.071 58.754 1.00 38.01 353 GLY B O 1
ATOM 5316 N N . SER B 1 357 ? -25.640 27.006 56.782 1.00 32.49 354 SER B N 1
ATOM 5317 C CA . SER B 1 357 ? -25.826 25.689 57.381 1.00 37.77 354 SER B CA 1
ATOM 5318 C C . SER B 1 357 ? -24.540 25.088 57.936 1.00 43.22 354 SER B C 1
ATOM 5319 O O . SER B 1 357 ? -24.604 24.229 58.823 1.00 46.98 354 SER B O 1
ATOM 5322 N N . LEU B 1 358 ? -23.384 25.507 57.440 1.00 43.37 355 LEU B N 1
ATOM 5323 C CA . LEU B 1 358 ? -22.122 24.912 57.858 1.00 42.51 355 LEU B CA 1
ATOM 5324 C C . LEU B 1 358 ? -21.667 25.475 59.203 1.00 42.88 355 LEU B C 1
ATOM 5325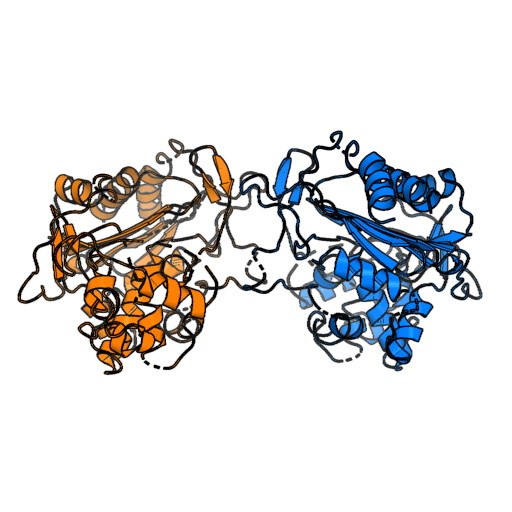 O O . LEU B 1 358 ? -22.353 26.304 59.805 1.00 43.26 355 LEU B O 1
#